Protein AF-A0A6A0H1R0-F1 (afdb_monomer_lite)

InterPro domains:
  IPR015403 Mon2/Sec7/BIG1-like, HDS [PF09324] (648-730)
  IPR016024 Armadillo-type fold [SSF48371] (178-735)
  IPR032691 Mon2/Sec7/BIG1-like, HUS domain [PF12783] (153-310)

pLDDT: mean 72.64, std 27.1, range [20.55, 98.62]

Organism: Hyalella azteca (NCBI:txid294128)

Radius of gyration: 40.27 Å; chains: 1; bounding box: 116×85×116 Å

Structure (mmCIF, N/CA/C/O backbone):
data_AF-A0A6A0H1R0-F1
#
_entry.id   AF-A0A6A0H1R0-F1
#
loop_
_atom_site.group_PDB
_atom_site.id
_atom_site.type_symbol
_atom_site.label_atom_id
_atom_site.label_alt_id
_atom_site.label_comp_id
_atom_site.label_asym_id
_atom_site.label_entity_id
_atom_site.label_seq_id
_atom_site.pdbx_PDB_ins_code
_atom_site.Cartn_x
_atom_site.Cartn_y
_atom_site.Cartn_z
_atom_site.occupancy
_atom_site.B_iso_or_equiv
_atom_site.auth_seq_id
_atom_site.auth_comp_id
_atom_site.auth_asym_id
_atom_site.auth_atom_id
_atom_site.pdbx_PDB_model_num
ATOM 1 N N . MET A 1 1 ? 47.237 16.870 43.572 1.00 28.12 1 MET A N 1
ATOM 2 C CA . MET A 1 1 ? 48.296 17.817 43.999 1.00 28.12 1 MET A CA 1
ATOM 3 C C . MET A 1 1 ? 48.714 18.646 42.794 1.00 28.12 1 MET A C 1
ATOM 5 O O . MET A 1 1 ? 49.179 18.013 41.862 1.00 28.12 1 MET A O 1
ATOM 9 N N . LYS A 1 2 ? 48.630 19.991 42.853 1.00 27.67 2 LYS A N 1
ATOM 10 C CA . LYS A 1 2 ? 49.149 20.956 41.842 1.00 27.67 2 LYS A CA 1
ATOM 11 C C . LYS A 1 2 ? 48.557 20.816 40.412 1.00 27.67 2 LYS A C 1
ATOM 13 O O . LYS A 1 2 ? 48.091 19.750 40.046 1.00 27.67 2 LYS A O 1
ATOM 18 N N . ALA A 1 3 ? 48.558 21.829 39.544 1.00 26.14 3 ALA A N 1
ATOM 19 C CA . ALA A 1 3 ? 48.477 23.290 39.718 1.00 26.14 3 ALA A CA 1
ATOM 20 C C . ALA A 1 3 ? 48.091 23.921 38.355 1.00 26.14 3 ALA A C 1
ATOM 22 O O . ALA A 1 3 ? 48.363 23.321 37.318 1.00 26.14 3 ALA A O 1
ATOM 23 N N . ALA A 1 4 ? 47.522 25.132 38.344 1.00 28.70 4 ALA A N 1
ATOM 24 C CA . ALA A 1 4 ? 47.528 25.993 37.150 1.00 28.70 4 ALA A CA 1
ATOM 25 C C . ALA A 1 4 ? 48.917 26.653 36.976 1.00 28.70 4 ALA A C 1
ATOM 27 O O . ALA A 1 4 ? 49.693 26.678 37.940 1.00 28.70 4 ALA A O 1
ATOM 28 N N . PRO A 1 5 ? 49.249 27.198 35.788 1.00 41.75 5 PRO A N 1
ATOM 29 C CA . PRO A 1 5 ? 49.097 28.652 35.617 1.00 41.75 5 PRO A CA 1
ATOM 30 C C . PRO A 1 5 ? 48.718 29.125 34.189 1.00 41.75 5 PRO A C 1
ATOM 32 O O . PRO A 1 5 ? 48.585 28.339 33.257 1.00 41.75 5 PRO A O 1
ATOM 35 N N . GLN A 1 6 ? 48.548 30.444 34.044 1.00 27.44 6 GLN A N 1
ATOM 36 C CA . GLN A 1 6 ? 48.203 31.182 32.813 1.00 27.44 6 GLN A CA 1
ATOM 37 C C . GLN A 1 6 ? 49.434 31.534 31.945 1.00 27.44 6 GLN A C 1
ATOM 39 O O . GLN A 1 6 ? 50.537 31.604 32.491 1.00 27.44 6 GLN A O 1
ATOM 44 N N . LYS A 1 7 ? 49.203 31.873 30.655 1.00 28.17 7 LYS A N 1
ATOM 45 C CA . LYS A 1 7 ? 49.892 32.866 29.764 1.00 28.17 7 LYS A CA 1
ATOM 46 C C . LYS A 1 7 ? 49.604 32.539 28.276 1.00 28.17 7 LYS A C 1
ATOM 48 O O . LYS A 1 7 ? 49.370 31.373 27.989 1.00 28.17 7 LYS A O 1
ATOM 53 N N . SER A 1 8 ? 49.662 33.435 27.278 1.00 26.14 8 SER A N 1
ATOM 54 C CA . SER A 1 8 ? 49.529 34.914 27.179 1.00 26.14 8 SER A CA 1
ATOM 55 C C . SER A 1 8 ? 49.559 35.336 25.687 1.00 26.14 8 SER A C 1
ATOM 57 O O . SER A 1 8 ? 50.233 34.663 24.911 1.00 26.14 8 SER A O 1
ATOM 59 N N . SER A 1 9 ? 48.912 36.445 25.298 1.00 26.33 9 SER A N 1
ATOM 60 C CA . SER A 1 9 ? 48.994 37.051 23.940 1.00 26.33 9 SER A CA 1
ATOM 61 C C . SER A 1 9 ? 50.396 37.617 23.609 1.00 26.33 9 SER A C 1
ATOM 63 O O . SER A 1 9 ? 51.209 37.764 24.530 1.00 26.33 9 SER A O 1
ATOM 65 N N . PRO A 1 10 ? 50.727 37.848 22.318 1.00 40.97 10 PRO A N 1
ATOM 66 C CA . PRO A 1 10 ? 50.410 39.099 21.578 1.00 40.97 10 PRO A CA 1
ATOM 67 C C . PRO A 1 10 ? 49.702 38.843 20.216 1.00 40.97 10 PRO A C 1
ATOM 69 O O . PRO A 1 10 ? 49.658 37.691 19.792 1.00 40.97 10 PRO A O 1
ATOM 72 N N . ASP A 1 11 ? 49.014 39.762 19.512 1.00 27.25 11 ASP A N 1
ATOM 73 C CA . ASP A 1 11 ? 49.091 41.230 19.232 1.00 27.25 11 ASP A CA 1
ATOM 74 C C . ASP A 1 11 ? 49.890 41.652 17.968 1.00 27.25 11 ASP A C 1
ATOM 76 O O . ASP A 1 11 ? 50.829 40.958 17.583 1.00 27.25 11 ASP A O 1
ATOM 80 N N . VAL A 1 12 ? 49.515 42.824 17.396 1.00 31.02 12 VAL A N 1
ATOM 81 C CA . VAL A 1 12 ? 49.909 43.493 16.109 1.00 31.02 12 VAL A CA 1
ATOM 82 C C . VAL A 1 12 ? 48.968 43.142 14.924 1.00 31.02 12 VAL A C 1
ATOM 84 O O . VAL A 1 12 ? 48.873 41.971 14.570 1.00 31.02 12 VAL A O 1
ATOM 87 N N . ASN A 1 13 ? 48.104 44.027 14.374 1.00 29.75 13 ASN A N 1
ATOM 88 C CA . ASN A 1 13 ? 48.236 45.367 13.709 1.00 29.75 13 ASN A CA 1
ATOM 89 C C . ASN A 1 13 ? 48.811 45.292 12.268 1.00 29.75 13 ASN A C 1
ATOM 91 O O . ASN A 1 13 ? 49.550 44.361 11.975 1.00 29.75 13 ASN A O 1
ATOM 95 N N . GLU A 1 14 ? 48.544 46.174 11.286 1.00 34.38 14 GLU A N 1
ATOM 96 C CA . GLU A 1 14 ? 47.761 47.434 11.087 1.00 34.38 14 GLU A CA 1
ATOM 97 C C . GLU A 1 14 ? 47.483 47.556 9.547 1.00 34.38 14 GLU A C 1
ATOM 99 O O . GLU A 1 14 ? 48.019 46.737 8.803 1.00 34.38 14 GLU A O 1
ATOM 104 N N . ASP A 1 15 ? 46.730 48.462 8.894 1.00 30.98 15 ASP A N 1
ATOM 105 C CA . ASP A 1 15 ? 45.862 49.642 9.148 1.00 30.98 15 ASP A CA 1
ATOM 106 C C . ASP A 1 15 ? 44.895 49.671 7.904 1.00 30.98 15 ASP A C 1
ATOM 108 O O . ASP A 1 15 ? 45.385 49.536 6.788 1.00 30.98 15 ASP A O 1
ATOM 112 N N . ASN A 1 16 ? 43.552 49.539 7.983 1.00 30.61 16 ASN A N 1
ATOM 113 C CA . ASN A 1 16 ? 42.512 50.518 8.391 1.00 30.61 16 ASN A CA 1
ATOM 114 C C . ASN A 1 16 ? 42.097 51.516 7.262 1.00 30.61 16 ASN A C 1
ATOM 116 O O . ASN A 1 16 ? 42.776 51.615 6.248 1.00 30.61 16 ASN A O 1
ATOM 120 N N . LYS A 1 17 ? 41.022 52.302 7.498 1.00 32.59 17 LYS A N 1
ATOM 121 C CA . LYS A 1 17 ? 40.486 53.444 6.701 1.00 32.59 17 LYS A CA 1
ATOM 122 C C . LYS A 1 17 ? 39.819 53.061 5.361 1.00 32.59 17 LYS A C 1
ATOM 124 O O . LYS A 1 17 ? 40.366 52.282 4.596 1.00 32.59 17 LYS A O 1
ATOM 129 N N . GLY A 1 18 ? 38.656 53.592 4.963 1.00 29.20 18 GLY A N 1
ATOM 130 C CA . GLY A 1 18 ? 37.626 54.474 5.565 1.00 29.20 18 GLY A CA 1
ATOM 131 C C . GLY A 1 18 ? 36.418 54.506 4.589 1.00 29.20 18 GLY A C 1
ATOM 132 O O . GLY A 1 18 ? 36.600 54.148 3.431 1.00 29.20 18 GLY A O 1
ATOM 133 N N . GLY A 1 19 ? 35.158 54.802 4.935 1.00 29.62 19 GLY A N 1
ATOM 134 C CA . GLY A 1 19 ? 34.631 55.867 5.807 1.00 29.62 19 GLY A CA 1
ATOM 135 C C . GLY A 1 19 ? 34.101 57.039 4.939 1.00 29.62 19 GLY A C 1
ATOM 136 O O . GLY A 1 19 ? 34.697 57.293 3.900 1.00 29.62 19 GLY A O 1
ATOM 137 N N . VAL A 1 20 ? 33.032 57.797 5.239 1.00 30.50 20 VAL A N 1
ATOM 138 C CA . VAL A 1 20 ? 32.075 57.869 6.373 1.00 30.50 20 VAL A CA 1
ATOM 139 C C . VAL A 1 20 ? 30.776 58.585 5.887 1.00 30.50 20 VAL A C 1
ATOM 141 O O . VAL A 1 20 ? 30.893 59.489 5.070 1.00 30.50 20 VAL A O 1
ATOM 144 N N . ASP A 1 21 ? 29.602 58.198 6.420 1.00 28.97 21 ASP A N 1
ATOM 145 C CA . ASP A 1 21 ? 28.268 58.870 6.499 1.00 28.97 21 ASP A CA 1
ATOM 146 C C . ASP A 1 21 ? 27.560 59.552 5.291 1.00 28.97 21 ASP A C 1
ATOM 148 O O . ASP A 1 21 ? 28.172 60.132 4.402 1.00 28.97 21 ASP A O 1
ATOM 152 N N . VAL A 1 22 ? 26.208 59.564 5.347 1.00 31.53 22 VAL A N 1
ATOM 153 C CA . VAL A 1 22 ? 25.302 60.757 5.423 1.00 31.53 22 VAL A CA 1
ATOM 154 C C . VAL A 1 22 ? 23.874 60.450 4.880 1.00 31.53 22 VAL A C 1
ATOM 156 O O . VAL A 1 22 ? 23.704 59.909 3.793 1.00 31.53 22 VAL A O 1
ATOM 159 N N . LEU A 1 23 ? 22.835 60.817 5.652 1.00 30.75 23 LEU A N 1
ATOM 160 C CA . LEU A 1 23 ? 21.383 60.851 5.307 1.00 30.75 23 LEU A CA 1
ATOM 161 C C . LEU A 1 23 ? 20.984 62.284 4.829 1.00 30.75 23 LEU A C 1
ATOM 163 O O . LEU A 1 23 ? 21.804 63.169 5.076 1.00 30.75 23 LEU A O 1
ATOM 167 N N . PRO A 1 24 ? 19.776 62.624 4.278 1.00 46.91 24 PRO A N 1
ATOM 168 C CA . PRO A 1 24 ? 18.466 61.927 4.313 1.00 46.91 24 PRO A CA 1
ATOM 169 C C . PRO A 1 24 ? 17.566 62.100 3.028 1.00 46.91 24 PRO A C 1
ATOM 171 O O . PRO A 1 24 ? 18.062 62.417 1.957 1.00 46.91 24 PRO A O 1
ATOM 174 N N . ALA A 1 25 ? 16.230 61.973 3.197 1.00 28.22 25 ALA A N 1
ATOM 175 C CA . ALA A 1 25 ? 15.119 62.669 2.486 1.00 28.22 25 ALA A CA 1
ATOM 176 C C . ALA A 1 25 ? 14.569 62.203 1.099 1.00 28.22 25 ALA A C 1
ATOM 178 O O . ALA A 1 25 ? 15.049 62.597 0.047 1.00 28.22 25 ALA A O 1
ATOM 179 N N . ARG A 1 26 ? 13.466 61.428 1.144 1.00 30.27 26 ARG A N 1
ATOM 180 C CA . ARG A 1 26 ? 12.049 61.787 0.817 1.00 30.27 26 ARG A CA 1
ATOM 181 C C . ARG A 1 26 ? 11.693 62.787 -0.319 1.00 30.27 26 ARG A C 1
ATOM 183 O O . ARG A 1 26 ? 11.965 63.967 -0.163 1.00 30.27 26 ARG A O 1
ATOM 190 N N . GLU A 1 27 ? 10.859 62.311 -1.261 1.00 30.69 27 GLU A N 1
ATOM 191 C CA . GLU A 1 27 ? 9.699 62.917 -1.996 1.00 30.69 27 GLU A CA 1
ATOM 192 C C . GLU A 1 27 ? 8.957 61.706 -2.668 1.00 30.69 27 GLU A C 1
ATOM 194 O O . GLU A 1 27 ? 9.627 60.711 -2.946 1.00 30.69 27 GLU A O 1
ATOM 199 N N . GLU A 1 28 ? 7.627 61.503 -2.784 1.00 31.44 28 GLU A N 1
ATOM 200 C CA . GLU A 1 28 ? 6.412 62.314 -3.097 1.00 31.44 28 GLU A CA 1
ATOM 201 C C . GLU A 1 28 ? 6.269 62.641 -4.607 1.00 31.44 28 GLU A C 1
ATOM 203 O O . GLU A 1 28 ? 7.243 63.066 -5.213 1.00 31.44 28 GLU A O 1
ATOM 208 N N . GLY A 1 29 ? 5.145 62.440 -5.331 1.00 28.91 29 GLY A N 1
ATOM 209 C CA . GLY A 1 29 ? 3.815 61.811 -5.089 1.00 28.91 29 GLY A CA 1
ATOM 210 C C . GLY A 1 29 ? 3.290 61.154 -6.407 1.00 28.91 29 GLY A C 1
ATOM 211 O O . GLY A 1 29 ? 4.108 60.594 -7.126 1.00 28.91 29 GLY A O 1
ATOM 212 N N . GLU A 1 30 ? 2.020 61.158 -6.859 1.00 30.50 30 GLU A N 1
ATOM 213 C CA . GLU A 1 30 ? 0.690 61.487 -6.293 1.00 30.50 30 GLU A CA 1
ATOM 214 C C . GLU A 1 30 ? -0.446 61.026 -7.275 1.00 30.50 30 GLU A C 1
ATOM 216 O O . GLU A 1 30 ? -0.187 60.897 -8.470 1.00 30.50 30 GLU A O 1
ATOM 221 N N . GLY A 1 31 ? -1.698 60.837 -6.808 1.00 27.22 31 GLY A N 1
ATOM 222 C CA . GLY A 1 31 ? -2.938 60.736 -7.631 1.00 27.22 31 GLY A CA 1
ATOM 223 C C . GLY A 1 31 ? -3.247 59.406 -8.374 1.00 27.22 31 GLY A C 1
ATOM 224 O O . GLY A 1 31 ? -2.349 58.636 -8.691 1.00 27.22 31 GLY A O 1
ATOM 225 N N . GLY A 1 32 ? -4.509 59.059 -8.693 1.00 27.45 32 GLY A N 1
ATOM 226 C CA . GLY A 1 32 ? -5.792 59.663 -8.280 1.00 27.45 32 GLY A CA 1
ATOM 227 C C . GLY A 1 32 ? -7.045 59.099 -9.003 1.00 27.45 32 GLY A C 1
ATOM 228 O O . GLY A 1 32 ? -7.000 58.883 -10.207 1.00 27.45 32 GLY A O 1
ATOM 229 N N . GLU A 1 33 ? -8.151 58.945 -8.251 1.00 28.77 33 GLU A N 1
ATOM 230 C CA . GLU A 1 33 ? -9.581 58.886 -8.674 1.00 28.77 33 GLU A CA 1
ATOM 231 C C . GLU A 1 33 ? -10.084 57.795 -9.666 1.00 28.77 33 GLU A C 1
ATOM 233 O O . GLU A 1 33 ? -9.313 57.087 -10.303 1.00 28.77 33 GLU A O 1
ATOM 238 N N . GLY A 1 34 ? -11.423 57.660 -9.805 1.00 27.50 34 GLY A N 1
ATOM 239 C CA . GLY A 1 34 ? -12.019 57.121 -11.047 1.00 27.50 34 GLY A CA 1
ATOM 240 C C . GLY A 1 34 ? -13.059 55.982 -11.011 1.00 27.50 34 GLY A C 1
ATOM 241 O O . GLY A 1 34 ? -13.086 55.204 -11.961 1.00 27.50 34 GLY A O 1
ATOM 242 N N . CYS A 1 35 ? -13.944 55.862 -10.012 1.00 27.33 35 CYS A N 1
ATOM 243 C CA . CYS A 1 35 ? -15.136 54.993 -10.132 1.00 27.33 35 CYS A CA 1
ATOM 244 C C . CYS A 1 35 ? -16.397 55.807 -10.497 1.00 27.33 35 CYS A C 1
ATOM 246 O O . CYS A 1 35 ? -16.656 56.812 -9.832 1.00 27.33 35 CYS A O 1
ATOM 248 N N . PRO A 1 36 ? -17.201 55.372 -11.489 1.00 35.59 36 PRO A N 1
ATOM 249 C CA . PRO A 1 36 ? -18.563 55.866 -11.678 1.00 35.59 36 PRO A CA 1
ATOM 250 C C . PRO A 1 36 ? -19.614 54.735 -11.700 1.00 35.59 36 PRO A C 1
ATOM 252 O O . PRO A 1 36 ? -19.800 54.056 -12.709 1.00 35.59 36 PRO A O 1
ATOM 255 N N . ASP A 1 37 ? -20.374 54.597 -10.614 1.00 27.56 37 ASP A N 1
ATOM 256 C CA . ASP A 1 37 ? -21.700 53.963 -10.632 1.00 27.56 37 ASP A CA 1
ATOM 257 C C . ASP A 1 37 ? -22.735 54.908 -11.268 1.00 27.56 37 ASP A C 1
ATOM 259 O O . ASP A 1 37 ? -22.750 56.091 -10.927 1.00 27.56 37 ASP A O 1
ATOM 263 N N . THR A 1 38 ? -23.676 54.401 -12.084 1.00 29.44 38 THR A N 1
ATOM 264 C CA . THR A 1 38 ? -25.124 54.728 -11.945 1.00 29.44 38 THR A CA 1
ATOM 265 C C . THR A 1 38 ? -26.077 53.922 -12.856 1.00 29.44 38 THR A C 1
ATOM 267 O O . THR A 1 38 ? -26.157 54.140 -14.057 1.00 29.44 38 THR A O 1
ATOM 270 N N . ARG A 1 39 ? -26.894 53.072 -12.211 1.00 26.62 39 ARG A N 1
ATOM 271 C CA . ARG A 1 39 ? -28.357 52.855 -12.386 1.00 26.62 39 ARG A CA 1
ATOM 272 C C . ARG A 1 39 ? -29.023 52.848 -13.781 1.00 26.62 39 ARG A C 1
ATOM 274 O O . ARG A 1 39 ? -29.181 53.884 -14.416 1.00 26.62 39 ARG A O 1
ATOM 281 N N . THR A 1 40 ? -29.715 51.740 -14.068 1.00 26.06 40 THR A N 1
ATOM 282 C CA . THR A 1 40 ? -31.202 51.615 -14.194 1.00 26.06 40 THR A CA 1
ATOM 283 C C . THR A 1 40 ? -31.524 50.107 -14.253 1.00 26.06 40 THR A C 1
ATOM 285 O O . THR A 1 40 ? -30.862 49.382 -14.983 1.00 26.06 40 THR A O 1
ATOM 288 N N . GLU A 1 41 ? -32.257 49.505 -13.309 1.00 27.30 41 GLU A N 1
ATOM 289 C CA . GLU A 1 41 ? -33.733 49.454 -13.160 1.00 27.30 41 GLU A CA 1
ATOM 290 C C . GLU A 1 41 ? -34.492 48.882 -14.380 1.00 27.30 41 GLU A C 1
ATOM 292 O O . GLU A 1 41 ? -34.467 49.468 -15.459 1.00 27.30 41 GLU A O 1
ATOM 297 N N . GLY A 1 42 ? -35.200 47.756 -14.181 1.00 25.33 42 GLY A N 1
ATOM 298 C CA . GLY A 1 42 ? -36.081 47.107 -15.168 1.00 25.33 42 GLY A CA 1
ATOM 299 C C . GLY A 1 42 ? -36.398 45.635 -14.832 1.00 25.33 42 GLY A C 1
ATOM 300 O O . GLY A 1 42 ? -35.487 44.814 -14.772 1.00 25.33 42 GLY A O 1
ATOM 301 N N . ASP A 1 43 ? -37.675 45.307 -14.599 1.00 24.11 43 ASP A N 1
ATOM 302 C CA . ASP A 1 43 ? -38.161 43.977 -14.174 1.00 24.11 43 ASP A CA 1
ATOM 303 C C . ASP A 1 43 ? -37.954 42.835 -15.193 1.00 24.11 43 ASP A C 1
ATOM 305 O O . ASP A 1 43 ? -37.939 43.053 -16.404 1.00 24.11 43 ASP A O 1
ATOM 309 N N . GLY A 1 44 ? -37.901 41.584 -14.705 1.00 25.64 44 GLY A N 1
ATOM 310 C CA . GLY A 1 44 ? -37.761 40.401 -15.571 1.00 25.64 44 GLY A CA 1
ATOM 311 C C . GLY A 1 44 ? -37.827 39.025 -14.889 1.00 25.64 44 GLY A C 1
ATOM 312 O O . GLY A 1 44 ? -37.053 38.139 -15.238 1.00 25.64 44 GLY A O 1
ATOM 313 N N . ALA A 1 45 ? -38.706 38.813 -13.903 1.00 25.83 45 ALA A N 1
ATOM 314 C CA . ALA A 1 45 ? -38.804 37.521 -13.211 1.00 25.83 45 ALA A CA 1
ATOM 315 C C . ALA A 1 45 ? -39.507 36.435 -14.061 1.00 25.83 45 ALA A C 1
ATOM 317 O O . ALA A 1 45 ? -40.722 36.490 -14.251 1.00 25.83 45 ALA A O 1
ATOM 318 N N . SER A 1 46 ? -38.772 35.411 -14.519 1.00 24.06 46 SER A N 1
ATOM 319 C CA . SER A 1 46 ? -39.347 34.274 -15.261 1.00 24.06 46 SER A CA 1
ATOM 320 C C . SER A 1 46 ? -38.739 32.905 -14.901 1.00 24.06 46 SER A C 1
ATOM 322 O O . SER A 1 46 ? -37.777 32.459 -15.515 1.00 24.06 46 SER A O 1
ATOM 324 N N . VAL A 1 47 ? -39.375 32.227 -13.938 1.00 35.22 47 VAL A N 1
ATOM 325 C CA . VAL A 1 47 ? -39.617 30.766 -13.894 1.00 35.22 47 VAL A CA 1
ATOM 326 C C . VAL A 1 47 ? -38.470 29.823 -14.330 1.00 35.22 47 VAL A C 1
ATOM 328 O O . VAL A 1 47 ? -38.467 29.365 -15.467 1.00 35.22 47 VAL A O 1
ATOM 331 N N . THR A 1 48 ? -37.634 29.387 -13.373 1.00 28.66 48 THR A N 1
ATOM 332 C CA . THR A 1 48 ? -37.068 28.006 -13.338 1.00 28.66 48 THR A CA 1
ATOM 333 C C . THR A 1 48 ? -36.698 27.474 -11.936 1.00 28.66 48 THR A C 1
ATOM 335 O O . THR A 1 48 ? -36.520 26.269 -11.799 1.00 28.66 48 THR A O 1
ATOM 338 N N . ASP A 1 49 ? -36.656 28.295 -10.876 1.00 27.77 49 ASP A N 1
ATOM 339 C CA . ASP A 1 49 ? -36.160 27.887 -9.538 1.00 27.77 49 ASP A CA 1
ATOM 340 C C . ASP A 1 49 ? -37.241 27.510 -8.498 1.00 27.77 49 ASP A C 1
ATOM 342 O O . ASP A 1 49 ? -37.106 27.775 -7.305 1.00 27.77 49 ASP A O 1
ATOM 346 N N . ILE A 1 50 ? -38.326 26.849 -8.922 1.00 28.38 50 ILE A N 1
ATOM 347 C CA . ILE A 1 50 ? -39.308 26.225 -8.005 1.00 28.38 50 ILE A CA 1
ATOM 348 C C . ILE A 1 50 ? -39.487 24.744 -8.373 1.00 28.38 50 ILE A C 1
ATOM 350 O O . ILE A 1 50 ? -40.560 24.289 -8.757 1.00 28.38 50 ILE A O 1
ATOM 354 N N . ALA A 1 51 ? -38.382 23.999 -8.288 1.00 28.91 51 ALA A N 1
ATOM 355 C CA . ALA A 1 51 ? -38.339 22.538 -8.436 1.00 28.91 51 ALA A CA 1
ATOM 356 C C . ALA A 1 51 ? -37.271 21.857 -7.544 1.00 28.91 51 ALA A C 1
ATOM 358 O O . ALA A 1 51 ? -37.048 20.656 -7.656 1.00 28.91 51 ALA A O 1
ATOM 359 N N . LEU A 1 52 ? -36.604 22.616 -6.661 1.00 30.09 52 LEU A N 1
ATOM 360 C CA . LEU A 1 52 ? -35.432 22.171 -5.884 1.00 30.09 52 LEU A CA 1
ATOM 361 C C . LEU A 1 52 ? -35.632 22.179 -4.355 1.00 30.09 52 LEU A C 1
ATOM 363 O O . LEU A 1 52 ? -34.711 21.844 -3.618 1.00 30.09 52 LEU A O 1
ATOM 367 N N . LEU A 1 53 ? -36.833 22.528 -3.875 1.00 27.77 53 LEU A N 1
ATOM 368 C CA . LEU A 1 53 ? -37.179 22.567 -2.443 1.00 27.77 53 LEU A CA 1
ATOM 369 C C . LEU A 1 53 ? -38.327 21.624 -2.035 1.00 27.77 53 LEU A C 1
ATOM 371 O O . LEU A 1 53 ? -38.560 21.456 -0.846 1.00 27.77 53 LEU A O 1
ATOM 375 N N . ASP A 1 54 ? -38.987 20.952 -2.986 1.00 26.47 54 ASP A N 1
ATOM 376 C CA . ASP A 1 54 ? -40.092 20.004 -2.718 1.00 26.47 54 ASP A CA 1
ATOM 377 C C . ASP A 1 54 ? -39.640 18.521 -2.749 1.00 26.47 54 ASP A C 1
ATOM 379 O O . ASP A 1 54 ? -40.426 17.594 -2.584 1.00 26.47 54 ASP A O 1
ATOM 383 N N . ALA A 1 55 ? -38.336 18.280 -2.939 1.00 28.14 55 ALA A N 1
ATOM 384 C CA . ALA A 1 55 ? -37.719 16.948 -2.896 1.00 28.14 55 ALA A CA 1
ATOM 385 C C . ALA A 1 55 ? -37.070 16.612 -1.535 1.00 28.14 55 ALA A C 1
ATOM 387 O O . ALA A 1 55 ? -36.660 15.474 -1.313 1.00 28.14 55 ALA A O 1
ATOM 388 N N . ALA A 1 56 ? -36.961 17.590 -0.627 1.00 27.92 56 ALA A N 1
ATOM 389 C CA . ALA A 1 56 ? -36.279 17.432 0.660 1.00 27.92 56 ALA A CA 1
ATOM 390 C C . ALA A 1 56 ? -37.198 16.926 1.791 1.00 27.92 56 ALA A C 1
ATOM 392 O O . ALA A 1 56 ? -36.722 16.249 2.699 1.00 27.92 56 ALA A O 1
ATOM 393 N N . ASP A 1 57 ? -38.503 17.218 1.732 1.00 27.67 57 ASP A N 1
ATOM 394 C CA . ASP A 1 57 ? -39.403 17.093 2.896 1.00 27.67 57 ASP A CA 1
ATOM 395 C C . ASP A 1 57 ? -40.327 15.851 2.865 1.00 27.67 57 ASP A C 1
ATOM 397 O O . ASP A 1 57 ? -41.001 15.538 3.843 1.00 27.67 57 ASP A O 1
ATOM 401 N N . GLN A 1 58 ? -40.326 15.067 1.774 1.00 27.62 58 GLN A N 1
ATOM 402 C CA . GLN A 1 58 ? -41.124 13.826 1.667 1.00 27.62 58 GLN A CA 1
ATOM 403 C C . GLN A 1 58 ? -40.365 12.532 2.029 1.00 27.62 58 GLN A C 1
ATOM 405 O O . GLN A 1 58 ? -40.960 11.456 2.065 1.00 27.62 58 GLN A O 1
ATOM 410 N N . VAL A 1 59 ? -39.067 12.605 2.350 1.00 28.97 59 VAL A N 1
ATOM 411 C CA . VAL A 1 59 ? -38.245 11.420 2.697 1.00 28.97 59 VAL A CA 1
ATOM 412 C C . VAL A 1 59 ? -38.254 11.116 4.209 1.00 28.97 59 VAL A C 1
ATOM 414 O O . VAL A 1 59 ? -37.950 10.003 4.633 1.00 28.97 59 VAL A O 1
ATOM 417 N N . VAL A 1 60 ? -38.664 12.076 5.045 1.00 29.66 60 VAL A N 1
ATOM 418 C CA . VAL A 1 60 ? -38.442 12.065 6.508 1.00 29.66 60 VAL A CA 1
ATOM 419 C C . VAL A 1 60 ? -39.398 11.137 7.293 1.00 29.66 60 VAL A C 1
ATOM 421 O O . VAL A 1 60 ? -39.155 10.853 8.463 1.00 29.66 60 VAL A O 1
ATOM 424 N N . SER A 1 61 ? -40.467 10.611 6.675 1.00 24.69 61 SER A N 1
ATOM 425 C CA . SER A 1 61 ? -41.537 9.866 7.383 1.00 24.69 61 SER A CA 1
ATOM 426 C C . SER A 1 61 ? -41.640 8.355 7.101 1.00 24.69 61 SER A C 1
ATOM 428 O O . SER A 1 61 ? -42.602 7.726 7.544 1.00 24.69 61 SER A O 1
ATOM 430 N N . VAL A 1 62 ? -40.661 7.723 6.436 1.00 26.44 62 VAL A N 1
ATOM 431 C CA . VAL A 1 62 ? -40.597 6.246 6.336 1.00 26.44 62 VAL A CA 1
ATOM 432 C C . VAL A 1 62 ? -39.533 5.695 7.288 1.00 26.44 62 VAL A C 1
ATOM 434 O O . VAL A 1 62 ? -38.336 5.700 7.009 1.00 26.44 62 VAL A O 1
ATOM 437 N N . LEU A 1 63 ? -39.997 5.213 8.442 1.00 26.84 63 LEU A N 1
ATOM 438 C CA . LEU A 1 63 ? -39.177 4.626 9.504 1.00 26.84 63 LEU A CA 1
ATOM 439 C C . LEU A 1 63 ? -38.346 3.420 9.029 1.00 26.84 63 LEU A C 1
ATOM 441 O O . LEU A 1 63 ? -38.855 2.541 8.341 1.00 26.84 63 LEU A O 1
ATOM 445 N N . LEU A 1 64 ? -37.115 3.319 9.549 1.00 32.19 64 LEU A N 1
ATOM 446 C CA . LEU A 1 64 ? -36.305 2.090 9.592 1.00 32.19 64 LEU A CA 1
ATOM 447 C C . LEU A 1 64 ? -36.099 1.393 8.232 1.00 32.19 64 LEU A C 1
ATOM 449 O O . LEU A 1 64 ? -36.476 0.235 8.063 1.00 32.19 64 LEU A O 1
ATOM 453 N N . VAL A 1 65 ? -35.418 2.062 7.294 1.00 28.94 65 VAL A N 1
ATOM 454 C CA . VAL A 1 65 ? -34.912 1.438 6.054 1.00 28.94 65 VAL A CA 1
ATOM 455 C C . VAL A 1 65 ? -34.047 0.208 6.395 1.00 28.94 65 VAL A C 1
ATOM 457 O O . VAL A 1 65 ? -32.953 0.367 6.945 1.00 28.94 65 VAL A O 1
ATOM 460 N N . PRO A 1 66 ? -34.476 -1.028 6.074 1.00 30.78 66 PRO A N 1
ATOM 461 C CA . PRO A 1 66 ? -33.777 -2.222 6.521 1.00 30.78 66 PRO A CA 1
ATOM 462 C C . PRO A 1 66 ? -32.787 -2.691 5.453 1.00 30.78 66 PRO A C 1
ATOM 464 O O . PRO A 1 66 ? -33.198 -3.287 4.468 1.00 30.78 66 PRO A O 1
ATOM 467 N N . SER A 1 67 ? -31.480 -2.479 5.648 1.00 35.16 67 SER A N 1
ATOM 468 C CA . SER A 1 67 ? -30.372 -3.168 4.938 1.00 35.16 67 SER A CA 1
ATOM 469 C C . SER A 1 67 ? -30.290 -3.055 3.391 1.00 35.16 67 SER A C 1
ATOM 471 O O . SER A 1 67 ? -29.277 -3.450 2.814 1.00 35.16 67 SER A O 1
ATOM 473 N N . VAL A 1 68 ? -31.296 -2.511 2.695 1.00 32.50 68 VAL A N 1
ATOM 474 C CA . VAL A 1 68 ? -31.451 -2.652 1.232 1.00 32.50 68 VAL A CA 1
ATOM 475 C C . VAL A 1 68 ? -30.971 -1.444 0.413 1.00 32.50 68 VAL A C 1
ATOM 477 O O . VAL A 1 68 ? -30.404 -1.652 -0.653 1.00 32.50 68 VAL A O 1
ATOM 480 N N . THR A 1 69 ? -31.105 -0.196 0.871 1.00 35.22 69 THR A N 1
ATOM 481 C CA . THR A 1 69 ? -30.758 0.966 0.016 1.00 35.22 69 THR A CA 1
ATOM 482 C C . THR A 1 69 ? -29.248 1.178 -0.135 1.00 35.22 69 THR A C 1
ATOM 484 O O . THR A 1 69 ? -28.780 1.502 -1.219 1.00 35.22 69 THR A O 1
ATOM 487 N N . ILE A 1 70 ? -28.446 0.882 0.892 1.00 37.78 70 ILE A N 1
ATOM 488 C CA . ILE A 1 70 ? -26.974 0.868 0.760 1.00 37.78 70 ILE A CA 1
ATOM 489 C C . ILE A 1 70 ? -26.515 -0.377 -0.027 1.00 37.78 70 ILE A C 1
ATOM 491 O O . ILE A 1 70 ? -25.549 -0.322 -0.787 1.00 37.78 70 ILE A O 1
ATOM 495 N N . ARG A 1 71 ? -27.297 -1.466 0.022 1.00 35.06 71 ARG A N 1
ATOM 496 C CA . ARG A 1 71 ? -27.221 -2.569 -0.948 1.00 35.06 71 ARG A CA 1
ATOM 497 C C . ARG A 1 71 ? -27.565 -2.119 -2.379 1.00 35.06 71 ARG A C 1
ATOM 499 O O . ARG A 1 71 ? -27.033 -2.713 -3.301 1.00 35.06 71 ARG A O 1
ATOM 506 N N . ALA A 1 72 ? -28.374 -1.087 -2.623 1.00 32.50 72 ALA A N 1
ATOM 507 C CA . ALA A 1 72 ? -28.598 -0.612 -3.994 1.00 32.50 72 ALA A CA 1
ATOM 508 C C . ALA A 1 72 ? -27.305 -0.030 -4.602 1.00 32.50 72 ALA A C 1
ATOM 510 O O . ALA A 1 72 ? -26.995 -0.316 -5.756 1.00 32.50 72 ALA A O 1
ATOM 511 N N . ALA A 1 73 ? -26.496 0.680 -3.808 1.00 38.75 73 ALA A N 1
ATOM 512 C CA . ALA A 1 73 ? -25.178 1.159 -4.234 1.00 38.75 73 ALA A CA 1
ATOM 513 C C . ALA A 1 73 ? -24.130 0.026 -4.326 1.00 38.75 73 ALA A C 1
ATOM 515 O O . ALA A 1 73 ? -23.498 -0.154 -5.362 1.00 38.75 73 ALA A O 1
ATOM 516 N N . LEU A 1 74 ? -23.968 -0.781 -3.268 1.00 37.78 74 LEU A N 1
ATOM 517 C CA . LEU A 1 74 ? -22.893 -1.788 -3.167 1.00 37.78 74 LEU A CA 1
ATOM 518 C C . LEU A 1 74 ? -23.223 -3.171 -3.764 1.00 37.78 74 LEU A C 1
ATOM 520 O O . LEU A 1 74 ? -22.320 -3.969 -3.990 1.00 37.78 74 LEU A O 1
ATOM 524 N N . CYS A 1 75 ? -24.495 -3.493 -4.014 1.00 32.69 75 CYS A N 1
ATOM 525 C CA . CYS A 1 75 ? -24.939 -4.829 -4.444 1.00 32.69 75 CYS A CA 1
ATOM 526 C C . CYS A 1 75 ? -25.421 -4.873 -5.905 1.00 32.69 75 CYS A C 1
ATOM 528 O O . CYS A 1 75 ? -25.428 -5.949 -6.495 1.00 32.69 75 CYS A O 1
ATOM 530 N N . THR A 1 76 ? -25.672 -3.724 -6.548 1.00 36.03 76 THR A N 1
ATOM 531 C CA . THR A 1 76 ? -25.725 -3.631 -8.028 1.00 36.03 76 THR A CA 1
ATOM 532 C C . THR A 1 76 ? -24.414 -4.126 -8.664 1.00 36.03 76 THR A C 1
ATOM 534 O O . THR A 1 76 ? -24.403 -4.648 -9.773 1.00 36.03 76 THR A O 1
ATOM 537 N N . VAL A 1 77 ? -23.315 -4.054 -7.907 1.00 37.25 77 VAL A N 1
ATOM 538 C CA . VAL A 1 77 ? -21.985 -4.576 -8.249 1.00 37.25 77 VAL A CA 1
ATOM 539 C C . VAL A 1 77 ? -21.854 -6.106 -8.051 1.00 37.25 77 VAL A C 1
ATOM 541 O O . VAL A 1 77 ? -20.923 -6.710 -8.578 1.00 37.25 77 VAL A O 1
ATOM 544 N N . LEU A 1 78 ? -22.772 -6.761 -7.320 1.00 33.81 78 LEU A N 1
ATOM 545 C CA . LEU A 1 78 ? -22.607 -8.145 -6.831 1.00 33.81 78 LEU A CA 1
ATOM 546 C C . LEU A 1 78 ? -23.758 -9.124 -7.159 1.00 33.81 78 LEU A C 1
ATOM 548 O O . LEU A 1 78 ? -23.628 -10.309 -6.858 1.00 33.81 78 LEU A O 1
ATOM 552 N N . VAL A 1 79 ? -24.854 -8.699 -7.804 1.00 32.38 79 VAL A N 1
ATOM 553 C CA . VAL A 1 79 ? -26.002 -9.582 -8.134 1.00 32.38 79 VAL A CA 1
ATOM 554 C C . VAL A 1 79 ? -26.192 -9.764 -9.648 1.00 32.38 79 VAL A C 1
ATOM 556 O O . VAL A 1 79 ? -27.228 -9.430 -10.214 1.00 32.38 79 VAL A O 1
ATOM 559 N N . LEU A 1 80 ? -25.189 -10.356 -10.307 1.00 30.02 80 LEU A N 1
ATOM 560 C CA . LEU A 1 80 ? -25.341 -10.970 -11.643 1.00 30.02 80 LEU A CA 1
ATOM 561 C C . LEU A 1 80 ? -24.971 -12.465 -11.696 1.00 30.02 80 LEU A C 1
ATOM 563 O O . LEU A 1 80 ? -25.049 -13.078 -12.755 1.00 30.02 80 LEU A O 1
ATOM 567 N N . HIS A 1 81 ? -24.640 -13.087 -10.558 1.00 31.42 81 HIS A N 1
ATOM 568 C CA . HIS A 1 81 ? -24.415 -14.535 -10.460 1.00 31.42 81 HIS A CA 1
ATOM 569 C C . HIS A 1 81 ? -25.025 -15.132 -9.180 1.00 31.42 81 HIS A C 1
ATOM 571 O O . HIS A 1 81 ? -24.301 -15.564 -8.285 1.00 31.42 81 HIS A O 1
ATOM 577 N N . THR A 1 82 ? -26.363 -15.171 -9.069 1.00 30.95 82 THR A N 1
ATOM 578 C CA . THR A 1 82 ? -27.070 -16.092 -8.136 1.00 30.95 82 THR A CA 1
ATOM 579 C C . THR A 1 82 ? -28.571 -16.307 -8.436 1.00 30.95 82 THR A C 1
ATOM 581 O O . THR A 1 82 ? -29.365 -16.504 -7.521 1.00 30.95 82 THR A O 1
ATOM 584 N N . THR A 1 83 ? -28.988 -16.340 -9.707 1.00 28.28 83 THR A N 1
ATOM 585 C CA . THR A 1 83 ? -30.388 -16.654 -10.082 1.00 28.28 83 THR A CA 1
ATOM 586 C C . THR A 1 83 ? -30.479 -17.454 -11.383 1.00 28.28 83 THR A C 1
ATOM 588 O O . THR A 1 83 ? -30.835 -16.928 -12.430 1.00 28.28 83 THR A O 1
ATOM 591 N N . ASP A 1 84 ? -30.200 -18.758 -11.302 1.00 29.31 84 ASP A N 1
ATOM 592 C CA . ASP A 1 84 ? -30.539 -19.716 -12.366 1.00 29.31 84 ASP A CA 1
ATOM 593 C C . ASP A 1 84 ? -31.199 -20.979 -11.778 1.00 29.31 84 ASP A C 1
ATOM 595 O O . ASP A 1 84 ? -30.604 -22.053 -11.690 1.00 29.31 84 ASP A O 1
ATOM 599 N N . ALA A 1 85 ? -32.426 -20.806 -11.264 1.00 26.47 85 ALA A N 1
ATOM 600 C CA . ALA A 1 85 ? -33.339 -21.891 -10.889 1.00 26.47 85 ALA A CA 1
ATOM 601 C C . ALA A 1 85 ? -34.779 -21.385 -10.631 1.00 26.47 85 ALA A C 1
ATOM 603 O O . ALA A 1 85 ? -35.037 -20.822 -9.572 1.00 26.47 85 ALA A O 1
ATOM 604 N N . ARG A 1 86 ? -35.722 -21.744 -11.525 1.00 26.31 86 ARG A N 1
ATOM 605 C CA . ARG A 1 86 ? -37.204 -21.759 -11.342 1.00 26.31 86 ARG A CA 1
ATOM 606 C C . ARG A 1 86 ? -37.881 -20.366 -11.221 1.00 26.31 86 ARG A C 1
ATOM 608 O O . ARG A 1 86 ? -37.574 -19.614 -10.313 1.00 26.31 86 ARG A O 1
ATOM 615 N N . SER A 1 87 ? -38.738 -19.893 -12.144 1.00 25.06 87 SER A N 1
ATOM 616 C CA . SER A 1 87 ? -40.047 -20.412 -12.634 1.00 25.06 87 SER A CA 1
ATOM 617 C C . SER A 1 87 ? -41.154 -20.354 -11.550 1.00 25.06 87 SER A C 1
ATOM 619 O O . SER A 1 87 ? -40.935 -20.937 -10.492 1.00 25.06 87 SER A O 1
ATOM 621 N N . CYS A 1 88 ? -42.345 -19.743 -11.708 1.00 23.45 88 CYS A N 1
ATOM 622 C CA . CYS A 1 88 ? -43.148 -19.372 -12.898 1.00 23.45 88 CYS A CA 1
ATOM 623 C C . CYS A 1 88 ? -44.112 -18.169 -12.648 1.00 23.45 88 CYS A C 1
ATOM 625 O O . CYS A 1 88 ? -44.344 -17.816 -11.498 1.00 23.45 88 CYS A O 1
ATOM 627 N N . ALA A 1 89 ? -44.781 -17.717 -13.728 1.00 26.55 89 ALA A N 1
ATOM 628 C CA . ALA A 1 89 ? -46.151 -17.151 -13.804 1.00 26.55 89 ALA A CA 1
ATOM 629 C C . ALA A 1 89 ? -46.446 -15.688 -13.365 1.00 26.55 89 ALA A C 1
ATOM 631 O O . ALA A 1 89 ? -46.780 -15.422 -12.217 1.00 26.55 89 ALA A O 1
ATOM 632 N N . ASP A 1 90 ? -46.398 -14.786 -14.354 1.00 25.72 90 ASP A N 1
ATOM 633 C CA . ASP A 1 90 ? -47.515 -14.011 -14.951 1.00 25.72 90 ASP A CA 1
ATOM 634 C C . ASP A 1 90 ? -48.573 -13.230 -14.120 1.00 25.72 90 ASP A C 1
ATOM 636 O O . ASP A 1 90 ? -49.244 -13.766 -13.242 1.00 25.72 90 ASP A O 1
ATOM 640 N N . ASN A 1 91 ? -48.863 -12.021 -14.644 1.00 26.00 91 ASN A N 1
ATOM 641 C CA . ASN A 1 91 ? -50.066 -11.166 -14.501 1.00 26.00 91 ASN A CA 1
ATOM 642 C C . ASN A 1 91 ? -50.289 -10.436 -13.146 1.00 26.00 91 ASN A C 1
ATOM 644 O O . ASN A 1 91 ? -49.848 -10.888 -12.098 1.00 26.00 91 ASN A O 1
ATOM 648 N N . ASP A 1 92 ? -50.943 -9.262 -13.083 1.00 25.81 92 ASP A N 1
ATOM 649 C CA . ASP A 1 92 ? -51.710 -8.509 -14.105 1.00 25.81 92 ASP A CA 1
ATOM 650 C C . ASP A 1 92 ? -51.572 -6.960 -13.953 1.00 25.81 92 ASP A C 1
ATOM 652 O O . ASP A 1 92 ? -50.846 -6.477 -13.085 1.00 25.81 92 ASP A O 1
ATOM 656 N N . VAL A 1 93 ? -52.246 -6.163 -14.800 1.00 26.38 93 VAL A N 1
ATOM 657 C CA . VAL A 1 93 ? -52.049 -4.698 -14.975 1.00 26.38 93 VAL A CA 1
ATOM 658 C C . VAL A 1 93 ? -53.347 -3.878 -14.764 1.00 26.38 93 VAL A C 1
ATOM 660 O O . VAL A 1 93 ? -54.418 -4.372 -15.109 1.00 26.38 93 VAL A O 1
ATOM 663 N N . ARG A 1 94 ? -53.224 -2.587 -14.347 1.00 25.66 94 ARG A N 1
ATOM 664 C CA . ARG A 1 94 ? -54.239 -1.474 -14.204 1.00 25.66 94 ARG A CA 1
ATOM 665 C C . ARG A 1 94 ? -54.661 -1.150 -12.748 1.00 25.66 94 ARG A C 1
ATOM 667 O O . ARG A 1 94 ? -54.670 -2.049 -11.924 1.00 25.66 94 ARG A O 1
ATOM 674 N N . ALA A 1 95 ? -55.074 0.074 -12.362 1.00 24.14 95 ALA A N 1
ATOM 675 C CA . ALA A 1 95 ? -54.967 1.433 -12.951 1.00 24.14 95 ALA A CA 1
ATOM 676 C C . ALA A 1 95 ? -55.295 2.548 -11.902 1.00 24.14 95 ALA A C 1
ATOM 678 O O . ALA A 1 95 ? -55.799 2.257 -10.822 1.00 24.14 95 ALA A O 1
ATOM 679 N N . LEU A 1 96 ? -55.033 3.818 -12.254 1.00 20.55 96 LEU A N 1
ATOM 680 C CA . LEU A 1 96 ? -55.501 5.079 -11.611 1.00 20.55 96 LEU A CA 1
ATOM 681 C C . LEU A 1 96 ? -56.868 5.534 -12.227 1.00 20.55 96 LEU A C 1
ATOM 683 O O . LEU A 1 96 ? -57.282 4.843 -13.165 1.00 20.55 96 LEU A O 1
ATOM 687 N N . PRO A 1 97 ? -57.564 6.656 -11.847 1.00 37.94 97 PRO A N 1
ATOM 688 C CA . PRO A 1 97 ? -57.183 7.802 -10.974 1.00 37.94 97 PRO A CA 1
ATOM 689 C C . PRO A 1 97 ? -58.299 8.422 -10.049 1.00 37.94 97 PRO A C 1
ATOM 691 O O . PRO A 1 97 ? -59.435 7.968 -10.063 1.00 37.94 97 PRO A O 1
ATOM 694 N N . ALA A 1 98 ? -57.975 9.565 -9.393 1.00 24.75 98 ALA A N 1
ATOM 695 C CA . ALA A 1 98 ? -58.848 10.740 -9.076 1.00 24.75 98 ALA A CA 1
ATOM 696 C C . ALA A 1 98 ? -60.003 10.629 -8.026 1.00 24.75 98 ALA A C 1
ATOM 698 O O . ALA A 1 98 ? -60.515 9.543 -7.796 1.00 24.75 98 ALA A O 1
ATOM 699 N N . ALA A 1 99 ? -60.542 11.704 -7.399 1.00 24.55 99 ALA A N 1
ATOM 700 C CA . ALA A 1 99 ? -60.093 13.085 -7.046 1.00 24.55 99 ALA A CA 1
ATOM 701 C C . ALA A 1 99 ? -61.176 13.801 -6.154 1.00 24.55 99 ALA A C 1
ATOM 703 O O . ALA A 1 99 ? -62.208 13.191 -5.890 1.00 24.55 99 ALA A O 1
ATOM 704 N N . ALA A 1 100 ? -60.974 15.092 -5.794 1.00 24.98 100 ALA A N 1
ATOM 705 C CA . ALA A 1 100 ? -61.886 16.045 -5.089 1.00 24.98 100 ALA A CA 1
ATOM 706 C C . ALA A 1 100 ? -62.088 15.823 -3.555 1.00 24.98 100 ALA A C 1
ATOM 708 O O . ALA A 1 100 ? -62.269 14.689 -3.133 1.00 24.98 100 ALA A O 1
ATOM 709 N N . GLU A 1 101 ? -61.910 16.786 -2.621 1.00 27.03 101 GLU A N 1
ATOM 710 C CA . GLU A 1 101 ? -62.431 18.179 -2.418 1.00 27.03 101 GLU A CA 1
ATOM 711 C C . GLU A 1 101 ? -63.829 18.239 -1.717 1.00 27.03 101 GLU A C 1
ATOM 713 O O . GLU A 1 101 ? -64.631 17.338 -1.926 1.00 27.03 101 GLU A O 1
ATOM 718 N N . ASN A 1 102 ? -64.228 19.222 -0.871 1.00 28.08 102 ASN A N 1
ATOM 719 C CA . ASN A 1 102 ? -63.641 20.520 -0.440 1.00 28.08 102 ASN A CA 1
ATOM 720 C C . ASN A 1 102 ? -64.206 21.053 0.931 1.00 28.08 102 ASN A C 1
ATOM 722 O O . ASN A 1 102 ? -64.999 20.363 1.566 1.00 28.08 102 ASN A O 1
ATOM 726 N N . ALA A 1 103 ? -63.889 22.325 1.277 1.00 25.62 103 ALA A N 1
ATOM 727 C CA . ALA A 1 103 ? -64.438 23.254 2.315 1.00 25.62 103 ALA A CA 1
ATOM 728 C C . ALA A 1 103 ? -63.704 23.310 3.691 1.00 25.62 103 ALA A C 1
ATOM 730 O O . ALA A 1 103 ? -63.488 22.270 4.300 1.00 25.62 103 ALA A O 1
ATOM 731 N N . ALA A 1 104 ? -63.230 24.437 4.276 1.00 28.48 104 ALA A N 1
ATOM 732 C CA . ALA A 1 104 ? -63.428 25.913 4.149 1.00 28.48 104 ALA A CA 1
ATOM 733 C C . ALA A 1 104 ? -64.651 26.499 4.932 1.00 28.48 104 ALA A C 1
ATOM 735 O O . ALA A 1 104 ? -65.661 25.817 5.026 1.00 28.48 104 ALA A O 1
ATOM 736 N N . ALA A 1 105 ? -64.670 27.720 5.524 1.00 28.30 105 ALA A N 1
ATOM 737 C CA . ALA A 1 105 ? -63.699 28.838 5.608 1.00 28.30 105 ALA A CA 1
ATOM 738 C C . ALA A 1 105 ? -63.961 29.833 6.800 1.00 28.30 105 ALA A C 1
ATOM 740 O O . ALA A 1 105 ? -65.005 29.761 7.434 1.00 28.30 105 ALA A O 1
ATOM 741 N N . ARG A 1 106 ? -62.997 30.753 7.060 1.00 27.31 106 ARG A N 1
ATOM 742 C CA . ARG A 1 106 ? -63.046 32.252 7.261 1.00 27.31 106 ARG A CA 1
ATOM 743 C C . ARG A 1 106 ? -64.388 32.979 7.622 1.00 27.31 106 ARG A C 1
ATOM 745 O O . ARG A 1 106 ? -65.422 32.552 7.140 1.00 27.31 106 ARG A O 1
ATOM 752 N N . SER A 1 107 ? -64.475 34.162 8.287 1.00 24.70 107 SER A N 1
ATOM 753 C CA . SER A 1 107 ? -63.525 35.083 8.999 1.00 24.70 107 SER A CA 1
ATOM 754 C C . SER A 1 107 ? -64.274 36.194 9.861 1.00 24.70 107 SER A C 1
ATOM 756 O O . SER A 1 107 ? -65.198 35.746 10.533 1.00 24.70 107 SER A O 1
ATOM 758 N N . PRO A 1 108 ? -63.957 37.532 9.999 1.00 52.72 108 PRO A N 1
ATOM 759 C CA . PRO A 1 108 ? -64.102 38.257 11.304 1.00 52.72 108 PRO A CA 1
ATOM 760 C C . PRO A 1 108 ? -64.835 39.650 11.339 1.00 52.72 108 PRO A C 1
ATOM 762 O O . PRO A 1 108 ? -65.240 40.154 10.300 1.00 52.72 108 PRO A O 1
ATOM 765 N N . ASP A 1 109 ? -64.918 40.290 12.528 1.00 25.61 109 ASP A N 1
ATOM 766 C CA . ASP A 1 109 ? -65.048 41.759 12.824 1.00 25.61 109 ASP A CA 1
ATOM 767 C C . ASP A 1 109 ? -64.623 41.998 14.319 1.00 25.61 109 ASP A C 1
ATOM 769 O O . ASP A 1 109 ? -64.689 41.040 15.090 1.00 25.61 109 ASP A O 1
ATOM 773 N N . VAL A 1 110 ? -63.954 43.064 14.819 1.00 29.17 110 VAL A N 1
ATOM 774 C CA . VAL A 1 110 ? -64.224 44.534 14.965 1.00 29.17 110 VAL A CA 1
ATOM 775 C C . VAL A 1 110 ? -65.393 44.861 15.936 1.00 29.17 110 VAL A C 1
ATOM 777 O O . VAL A 1 110 ? -66.468 44.305 15.773 1.00 29.17 110 VAL A O 1
ATOM 780 N N . GLY A 1 111 ? -65.288 45.730 16.968 1.00 27.03 111 GLY A N 1
ATOM 781 C CA . GLY A 1 111 ? -64.171 46.565 17.472 1.00 27.03 111 GLY A CA 1
ATOM 782 C C . GLY A 1 111 ? -64.484 47.368 18.776 1.00 27.03 111 GLY A C 1
ATOM 783 O O . GLY A 1 111 ? -65.384 47.002 19.520 1.00 27.03 111 GLY A O 1
ATOM 784 N N . ASP A 1 112 ? -63.734 48.465 19.003 1.00 26.19 112 ASP A N 1
ATOM 785 C CA . ASP A 1 112 ? -63.861 49.570 20.005 1.00 26.19 112 ASP A CA 1
ATOM 786 C C . ASP A 1 112 ? -63.439 49.460 21.513 1.00 26.19 112 ASP A C 1
ATOM 788 O O . ASP A 1 112 ? -64.158 48.981 22.381 1.00 26.19 112 ASP A O 1
ATOM 792 N N . ARG A 1 113 ? -62.253 50.049 21.794 1.00 27.88 113 ARG A N 1
ATOM 793 C CA . ARG A 1 113 ? -61.885 51.124 22.774 1.00 27.88 113 ARG A CA 1
ATOM 794 C C . ARG A 1 113 ? -62.491 51.197 24.201 1.00 27.88 113 ARG A C 1
ATOM 796 O O . ARG A 1 113 ? -63.674 51.465 24.338 1.00 27.88 113 ARG A O 1
ATOM 803 N N . GLU A 1 114 ? -61.620 51.300 25.231 1.00 25.16 114 GLU A N 1
ATOM 804 C CA . GLU A 1 114 ? -61.326 52.587 25.932 1.00 25.16 114 GLU A CA 1
ATOM 805 C C . GLU A 1 114 ? -60.065 52.562 26.864 1.00 25.16 114 GLU A C 1
ATOM 807 O O . GLU A 1 114 ? -59.158 51.765 26.634 1.00 25.16 114 GLU A O 1
ATOM 812 N N . ALA A 1 115 ? -59.919 53.526 27.793 1.00 26.19 115 ALA A N 1
ATOM 813 C CA . ALA A 1 115 ? -58.663 54.148 28.269 1.00 26.19 115 ALA A CA 1
ATOM 814 C C . ALA A 1 115 ? -57.794 53.464 29.376 1.00 26.19 115 ALA A C 1
ATOM 816 O O . ALA A 1 115 ? -58.175 52.507 30.041 1.00 26.19 115 ALA A O 1
ATOM 817 N N . LYS A 1 116 ? -56.593 54.046 29.580 1.00 23.73 116 LYS A N 1
ATOM 818 C CA . LYS A 1 116 ? -55.610 53.891 30.697 1.00 23.73 116 LYS A CA 1
ATOM 819 C C . LYS A 1 116 ? -56.071 54.657 31.977 1.00 23.73 116 LYS A C 1
ATOM 821 O O . LYS A 1 116 ? -56.929 55.519 31.793 1.00 23.73 116 LYS A O 1
ATOM 826 N N . PRO A 1 117 ? -55.498 54.480 33.210 1.00 29.61 117 PRO A N 1
ATOM 827 C CA . PRO A 1 117 ? -54.077 54.171 33.496 1.00 29.61 117 PRO A CA 1
ATOM 828 C C . PRO A 1 117 ? -53.700 53.263 34.710 1.00 29.61 117 PRO A C 1
ATOM 830 O O . PRO A 1 117 ? -54.507 52.945 35.568 1.00 29.61 117 PRO A O 1
ATOM 833 N N . VAL A 1 118 ? -52.403 52.907 34.735 1.00 30.36 118 VAL A N 1
ATOM 834 C CA . VAL A 1 118 ? -51.465 52.619 35.859 1.00 30.36 118 VAL A CA 1
ATOM 835 C C . VAL A 1 118 ? -52.015 52.335 37.273 1.00 30.36 118 VAL A C 1
ATOM 837 O O . VAL A 1 118 ? -52.470 53.259 37.933 1.00 30.36 118 VAL A O 1
ATOM 840 N N . GLU A 1 119 ? -51.713 51.138 37.805 1.00 23.34 119 GLU A N 1
ATOM 841 C CA . GLU A 1 119 ? -51.028 50.945 39.109 1.00 23.34 119 GLU A CA 1
ATOM 842 C C . GLU A 1 119 ? -50.482 49.502 39.278 1.00 23.34 119 GLU A C 1
ATOM 844 O O . GLU A 1 119 ? -50.863 48.591 38.542 1.00 23.34 119 GLU A O 1
ATOM 849 N N . THR A 1 120 ? -49.544 49.293 40.211 1.00 26.66 120 THR A N 1
ATOM 850 C CA . THR A 1 120 ? -48.967 47.989 40.622 1.00 26.66 120 THR A CA 1
ATOM 851 C C . THR A 1 120 ? -49.305 47.754 42.105 1.00 26.66 120 THR A C 1
ATOM 853 O O . THR A 1 120 ? -49.276 48.738 42.847 1.00 26.66 120 THR A O 1
ATOM 856 N N . PRO A 1 121 ? -49.595 46.515 42.594 1.00 30.23 121 PRO A N 1
ATOM 857 C CA . PRO A 1 121 ? -48.531 45.505 42.763 1.00 30.23 121 PRO A CA 1
ATOM 858 C C . PRO A 1 121 ? -48.914 43.992 42.841 1.00 30.23 121 PRO A C 1
ATOM 860 O O . PRO A 1 121 ? -50.034 43.593 43.132 1.00 30.23 121 PRO A O 1
ATOM 863 N N . SER A 1 122 ? -47.865 43.156 42.795 1.00 21.86 122 SER A N 1
ATOM 864 C CA . SER A 1 122 ? -47.669 41.897 43.559 1.00 21.86 122 SER A CA 1
ATOM 865 C C . SER A 1 122 ? -48.437 40.580 43.270 1.00 21.86 122 SER A C 1
ATOM 867 O O . SER A 1 122 ? -49.657 40.493 43.319 1.00 21.86 122 SER A O 1
ATOM 869 N N . SER A 1 123 ? -47.627 39.505 43.268 1.00 24.73 123 SER A N 1
ATOM 870 C CA . SER A 1 123 ? -47.875 38.144 43.803 1.00 24.73 123 SER A CA 1
ATOM 871 C C . SER A 1 123 ? -48.363 36.991 42.893 1.00 24.73 123 SER A C 1
ATOM 873 O O . SER A 1 123 ? -49.261 37.118 42.075 1.00 24.73 123 SER A O 1
ATOM 875 N N . SER A 1 124 ? -47.741 35.825 43.141 1.00 23.06 124 SER A N 1
ATOM 876 C CA . SER A 1 124 ? -48.171 34.441 42.859 1.00 23.06 124 SER A CA 1
ATOM 877 C C . SER A 1 124 ? -48.548 34.032 41.422 1.00 23.06 124 SER A C 1
ATOM 879 O O . SER A 1 124 ? -49.720 33.945 41.063 1.00 23.06 124 SER A O 1
ATOM 881 N N . ALA A 1 125 ? -47.549 33.615 40.634 1.00 26.59 125 ALA A N 1
ATOM 882 C CA . ALA A 1 125 ? -47.776 32.824 39.421 1.00 26.59 125 ALA A CA 1
ATOM 883 C C . ALA A 1 125 ? -47.972 31.330 39.763 1.00 26.59 125 ALA A C 1
ATOM 885 O O . ALA A 1 125 ? -47.066 30.680 40.288 1.00 26.59 125 ALA A O 1
ATOM 886 N N . THR A 1 126 ? -49.140 30.769 39.441 1.00 25.72 126 THR A N 1
ATOM 887 C CA . THR A 1 126 ? -49.443 29.342 39.648 1.00 25.72 126 THR A CA 1
ATOM 888 C C . THR A 1 126 ? -48.782 28.479 38.571 1.00 25.72 126 THR A C 1
ATOM 890 O O . THR A 1 126 ? -49.128 28.576 37.396 1.00 25.72 126 THR A O 1
ATOM 893 N N . VAL A 1 127 ? -47.862 27.595 38.967 1.00 28.39 127 VAL A N 1
ATOM 894 C CA . VAL A 1 127 ? -47.177 26.669 38.048 1.00 28.39 127 VAL A CA 1
ATOM 895 C C . VAL A 1 127 ? -48.074 25.478 37.699 1.00 28.39 127 VAL A C 1
ATOM 897 O O . VAL A 1 127 ? -48.397 24.652 38.555 1.00 28.39 127 VAL A O 1
ATOM 900 N N . THR A 1 128 ? -48.425 25.340 36.421 1.00 27.05 128 THR A N 1
ATOM 901 C CA . THR A 1 128 ? -49.051 24.133 35.864 1.00 27.05 128 THR A CA 1
ATOM 902 C C . THR A 1 128 ? -48.070 22.958 35.922 1.00 27.05 128 THR A C 1
ATOM 904 O O . THR A 1 128 ? -46.972 23.021 35.371 1.00 27.05 128 THR A O 1
ATOM 907 N N . ARG A 1 129 ? -48.447 21.862 36.596 1.00 27.39 129 ARG A N 1
ATOM 908 C CA . ARG A 1 129 ? -47.590 20.671 36.730 1.00 27.39 129 ARG A CA 1
ATOM 909 C C . ARG A 1 129 ? -47.419 19.937 35.397 1.00 27.39 129 ARG A C 1
ATOM 911 O O . ARG A 1 129 ? -48.378 19.385 34.867 1.00 27.39 129 ARG A O 1
ATOM 918 N N . ILE A 1 130 ? -46.173 19.833 34.943 1.00 29.52 130 ILE A N 1
ATOM 919 C CA . ILE A 1 130 ? -45.738 18.845 33.948 1.00 29.52 130 ILE A CA 1
ATOM 920 C C . ILE A 1 130 ? -45.637 17.470 34.653 1.00 29.52 130 ILE A C 1
ATOM 922 O O . ILE A 1 130 ? -45.102 17.415 35.765 1.00 29.52 130 ILE A O 1
ATOM 926 N N . PRO A 1 131 ? -46.147 16.364 34.074 1.00 29.14 131 PRO A N 1
ATOM 927 C CA . PRO A 1 131 ? -46.004 15.025 34.654 1.00 29.14 131 PRO A CA 1
ATOM 928 C C . PRO A 1 131 ? -44.564 14.495 34.535 1.00 29.14 131 PRO A C 1
ATOM 930 O O . PRO A 1 131 ? -43.844 14.812 33.590 1.00 29.14 131 PRO A O 1
ATOM 933 N N . SER A 1 132 ? -44.135 13.666 35.490 1.00 32.91 132 SER A N 1
ATOM 934 C CA . SER A 1 132 ? -42.776 13.112 35.529 1.00 32.91 132 SER A CA 1
ATOM 935 C C . SER A 1 132 ? -42.569 11.963 34.528 1.00 32.91 132 SER A C 1
ATOM 937 O O . SER A 1 132 ? -43.504 11.253 34.154 1.00 32.91 132 SER A O 1
ATOM 939 N N . GLN A 1 133 ? -41.314 11.742 34.113 1.00 37.69 133 GLN A N 1
ATOM 940 C CA . GLN A 1 133 ? -40.947 10.718 33.117 1.00 37.69 133 GLN A CA 1
ATOM 941 C C . GLN A 1 133 ? -41.407 9.295 33.484 1.00 37.69 133 GLN A C 1
ATOM 943 O O . GLN A 1 133 ? -41.725 8.507 32.593 1.00 37.69 133 GLN A O 1
ATOM 948 N N . GLU A 1 134 ? -41.491 8.962 34.776 1.00 33.44 134 GLU A N 1
ATOM 949 C CA . GLU A 1 134 ? -41.981 7.656 35.236 1.00 33.44 134 GLU A CA 1
ATOM 950 C C . GLU A 1 134 ? -43.440 7.394 34.834 1.00 33.44 134 GLU A C 1
ATOM 952 O O . GLU A 1 134 ? -43.788 6.257 34.518 1.00 33.44 134 GLU A O 1
ATOM 957 N N . SER A 1 135 ? -44.286 8.431 34.773 1.00 32.72 135 SER A N 1
ATOM 958 C CA . SER A 1 135 ? -45.683 8.300 34.340 1.00 32.72 135 SER A CA 1
ATOM 959 C C . SER A 1 135 ? -45.786 7.925 32.858 1.00 32.72 135 SER A C 1
ATOM 961 O O . SER A 1 135 ? -46.550 7.031 32.502 1.00 32.72 135 SER A O 1
ATOM 963 N N . LEU A 1 136 ? -44.971 8.546 32.000 1.00 37.41 136 LEU A N 1
ATOM 964 C CA . LEU A 1 136 ? -44.913 8.238 30.564 1.00 37.41 136 LEU A CA 1
ATOM 965 C C . LEU A 1 136 ? -44.353 6.829 30.306 1.00 37.41 136 LEU A C 1
ATOM 967 O O . LEU A 1 136 ? -44.882 6.088 29.477 1.00 37.41 136 LEU A O 1
ATOM 971 N N . ALA A 1 137 ? -43.331 6.422 31.065 1.00 42.53 137 ALA A N 1
ATOM 972 C CA . ALA A 1 137 ? -42.799 5.062 31.012 1.00 42.53 137 ALA A CA 1
ATOM 973 C C . ALA A 1 137 ? -43.820 4.008 31.487 1.00 42.53 137 ALA A C 1
ATOM 975 O O . ALA A 1 137 ? -43.849 2.902 30.950 1.00 42.53 137 ALA A O 1
ATOM 976 N N . ALA A 1 138 ? -44.675 4.339 32.463 1.00 42.53 138 ALA A N 1
ATOM 977 C CA . ALA A 1 138 ? -45.727 3.447 32.945 1.00 42.53 138 ALA A CA 1
ATOM 978 C C . ALA A 1 138 ? -46.865 3.255 31.926 1.00 42.53 138 ALA A C 1
ATOM 980 O O . ALA A 1 138 ? -47.314 2.126 31.746 1.00 42.53 138 ALA A O 1
ATOM 981 N N . VAL A 1 139 ? -47.299 4.311 31.226 1.00 44.06 139 VAL A N 1
ATOM 982 C CA . VAL A 1 139 ? -48.351 4.211 30.192 1.00 44.06 139 VAL A CA 1
ATOM 983 C C . VAL A 1 139 ? -47.884 3.342 29.017 1.00 44.06 139 VAL A C 1
ATOM 985 O O . VAL A 1 139 ? -48.520 2.335 28.705 1.00 44.06 139 VAL A O 1
ATOM 988 N N . ASN A 1 140 ? -46.709 3.641 28.451 1.00 48.25 140 ASN A N 1
ATOM 989 C CA . ASN A 1 140 ? -46.131 2.879 27.333 1.00 48.25 140 ASN A CA 1
ATOM 990 C C . ASN A 1 140 ? -45.848 1.401 27.678 1.00 48.25 140 ASN A C 1
ATOM 992 O O . ASN A 1 140 ? -45.790 0.546 26.790 1.00 48.25 140 ASN A O 1
ATOM 996 N N . ALA A 1 141 ? -45.665 1.081 28.964 1.00 49.62 141 ALA A N 1
ATOM 997 C CA . ALA A 1 141 ? -45.464 -0.288 29.427 1.00 49.62 141 ALA A CA 1
ATOM 998 C C . ALA A 1 141 ? -46.730 -1.154 29.324 1.00 49.62 141 ALA A C 1
ATOM 1000 O O . ALA A 1 141 ? -46.612 -2.350 29.058 1.00 49.62 141 ALA A O 1
ATOM 1001 N N . VAL A 1 142 ? -47.915 -0.570 29.538 1.00 49.53 142 VAL A N 1
ATOM 1002 C CA . VAL A 1 142 ? -49.195 -1.299 29.584 1.00 49.53 142 VAL A CA 1
ATOM 1003 C C . VAL A 1 142 ? -49.699 -1.629 28.178 1.00 49.53 142 VAL A C 1
ATOM 1005 O O . VAL A 1 142 ? -50.113 -2.760 27.930 1.00 49.53 142 VAL A O 1
ATOM 1008 N N . GLU A 1 143 ? -49.590 -0.700 27.224 1.00 51.97 143 GLU A N 1
ATOM 1009 C CA . GLU A 1 143 ? -50.008 -0.948 25.833 1.00 51.97 143 GLU A CA 1
ATOM 1010 C C . GLU A 1 143 ? -49.214 -2.088 25.170 1.00 51.97 143 GLU A C 1
ATOM 1012 O O . GLU A 1 143 ? -49.762 -2.886 24.406 1.00 51.97 143 GLU A O 1
ATOM 1017 N N . ASN A 1 144 ? -47.920 -2.210 25.487 1.00 52.12 144 ASN A N 1
ATOM 1018 C CA . ASN A 1 144 ? -47.056 -3.230 24.892 1.00 52.12 144 ASN A CA 1
ATOM 1019 C C . ASN A 1 144 ? -47.315 -4.652 25.426 1.00 52.12 144 ASN A C 1
ATOM 1021 O O . ASN A 1 144 ? -47.140 -5.613 24.674 1.00 52.12 144 ASN A O 1
ATOM 1025 N N . GLU A 1 145 ? -47.788 -4.811 26.669 1.00 54.12 145 GLU A N 1
ATOM 1026 C CA . GLU A 1 145 ? -48.215 -6.117 27.212 1.00 54.12 145 GLU A CA 1
ATOM 1027 C C . GLU A 1 145 ? -49.445 -6.690 26.484 1.00 54.12 145 GLU A C 1
ATOM 1029 O O . GLU A 1 145 ? -49.642 -7.912 26.443 1.00 54.12 145 GLU A O 1
ATOM 1034 N N . GLY A 1 146 ? -50.261 -5.822 25.873 1.00 54.09 146 GLY A N 1
ATOM 1035 C CA . GLY A 1 146 ? -51.441 -6.206 25.099 1.00 54.09 146 GLY A CA 1
ATOM 1036 C C . GLY A 1 146 ? -51.127 -6.943 23.792 1.00 54.09 146 GLY A C 1
ATOM 1037 O O . GLY A 1 146 ? -51.943 -7.744 23.345 1.00 54.09 146 GLY A O 1
ATOM 1038 N N . LYS A 1 147 ? -49.941 -6.727 23.202 1.00 61.91 147 LYS A N 1
ATOM 1039 C CA . LYS A 1 147 ? -49.561 -7.278 21.883 1.00 61.91 147 LYS A CA 1
ATOM 1040 C C . LYS A 1 147 ? -49.048 -8.722 21.912 1.00 61.91 147 LYS A C 1
ATOM 1042 O O . LYS A 1 147 ? -48.982 -9.360 20.867 1.00 61.91 147 LYS A O 1
ATOM 1047 N N . LEU A 1 148 ? -48.681 -9.248 23.082 1.00 76.19 148 LEU A N 1
ATOM 1048 C CA . LEU A 1 148 ? -48.198 -10.625 23.222 1.00 76.19 148 LEU A CA 1
ATOM 1049 C C . LEU A 1 148 ? -49.385 -11.596 23.251 1.00 76.19 148 LEU A C 1
ATOM 1051 O O . LEU A 1 148 ? -50.237 -11.509 24.137 1.00 76.19 148 LEU A O 1
ATOM 1055 N N . SER A 1 149 ? -49.445 -12.529 22.302 1.00 70.38 149 SER A N 1
ATOM 1056 C CA . SER A 1 149 ? -50.565 -13.472 22.175 1.00 70.38 149 SER A CA 1
ATOM 1057 C C . SER A 1 149 ? -50.434 -14.699 23.082 1.00 70.38 149 SER A C 1
ATOM 1059 O O . SER A 1 149 ? -51.445 -15.241 23.523 1.00 70.38 149 SER A O 1
ATOM 1061 N N . HIS A 1 150 ? -49.208 -15.134 23.393 1.00 83.12 150 HIS A N 1
ATOM 1062 C CA . HIS A 1 150 ? -48.959 -16.365 24.144 1.00 83.12 150 HIS A CA 1
ATOM 1063 C C . HIS A 1 150 ? -48.567 -16.095 25.605 1.00 83.12 150 HIS A C 1
ATOM 1065 O O . HIS A 1 150 ? -47.729 -15.236 25.879 1.00 83.12 150 HIS A O 1
ATOM 1071 N N . VAL A 1 151 ? -49.107 -16.876 26.550 1.00 88.75 151 VAL A N 1
ATOM 1072 C CA . VAL A 1 151 ? -48.877 -16.695 28.002 1.00 88.75 151 VAL A CA 1
ATOM 1073 C C . VAL A 1 151 ? -47.381 -16.702 28.341 1.00 88.75 151 VAL A C 1
ATOM 1075 O O . VAL A 1 151 ? -46.879 -15.717 28.873 1.00 88.75 151 VAL A O 1
ATOM 1078 N N . LEU A 1 152 ? -46.636 -17.713 27.874 1.00 88.44 152 LEU A N 1
ATOM 1079 C CA . LEU A 1 152 ? -45.183 -17.817 28.103 1.00 88.44 152 LEU A CA 1
ATOM 1080 C C . LEU A 1 152 ? -44.371 -16.614 27.580 1.00 88.44 152 LEU A C 1
ATOM 1082 O O . LEU A 1 152 ? -43.282 -16.346 28.082 1.00 88.44 152 LEU A O 1
ATOM 1086 N N . GLN A 1 153 ? -44.870 -15.875 26.578 1.00 88.56 153 GLN A N 1
ATOM 1087 C CA . GLN A 1 153 ? -44.214 -14.643 26.123 1.00 88.56 153 GLN A CA 1
ATOM 1088 C C . GLN A 1 153 ? -44.437 -13.504 27.125 1.00 88.56 153 GLN A C 1
ATOM 1090 O O . GLN A 1 153 ? -43.508 -12.742 27.391 1.00 88.56 153 GLN A O 1
ATOM 1095 N N . LYS A 1 154 ? -45.639 -13.399 27.710 1.00 89.38 154 LYS A N 1
ATOM 1096 C CA . LYS A 1 154 ? -45.926 -12.441 28.788 1.00 89.38 154 LYS A CA 1
ATOM 1097 C C . LYS A 1 154 ? -45.087 -12.754 30.019 1.00 89.38 154 LYS A C 1
ATOM 1099 O O . LYS A 1 154 ? -44.448 -11.848 30.541 1.00 89.38 154 LYS A O 1
ATOM 1104 N N . ASP A 1 155 ? -44.992 -14.023 30.408 1.00 91.62 155 ASP A N 1
ATOM 1105 C CA . ASP A 1 155 ? -44.152 -14.458 31.531 1.00 91.62 155 ASP A CA 1
ATOM 1106 C C . ASP A 1 155 ? -42.680 -14.065 31.310 1.00 91.62 155 ASP A C 1
ATOM 1108 O O . ASP A 1 155 ? -42.070 -13.410 32.158 1.00 91.62 155 ASP A O 1
ATOM 1112 N N . ALA A 1 156 ? -42.126 -14.366 30.128 1.00 92.31 156 ALA A N 1
ATOM 1113 C CA . ALA A 1 156 ? -40.760 -13.990 29.761 1.00 92.31 156 ALA A CA 1
ATOM 1114 C C . ALA A 1 156 ? -40.537 -12.463 29.750 1.00 92.31 156 ALA A C 1
ATOM 1116 O O . ALA A 1 156 ? -39.518 -11.985 30.254 1.00 92.31 156 ALA A O 1
ATOM 1117 N N . PHE A 1 157 ? -41.490 -11.683 29.227 1.00 92.75 157 PHE A N 1
ATOM 1118 C CA . PHE A 1 157 ? -41.447 -10.216 29.240 1.00 92.75 157 PHE A CA 1
ATOM 1119 C C . PHE A 1 157 ? -41.491 -9.653 30.669 1.00 92.75 157 PHE A C 1
ATOM 1121 O O . PHE A 1 157 ? -40.721 -8.750 31.005 1.00 92.75 157 PHE A O 1
ATOM 1128 N N . LEU A 1 158 ? -42.355 -10.198 31.532 1.00 93.25 158 LEU A N 1
ATOM 1129 C CA . LEU A 1 158 ? -42.494 -9.779 32.926 1.00 93.25 158 LEU A CA 1
ATOM 1130 C C . LEU A 1 158 ? -41.232 -10.087 33.741 1.00 93.25 158 LEU A C 1
ATOM 1132 O O . LEU A 1 158 ? -40.777 -9.219 34.492 1.00 93.25 158 LEU A O 1
ATOM 1136 N N . VAL A 1 159 ? -40.626 -11.265 33.554 1.00 95.44 159 VAL A N 1
ATOM 1137 C CA . VAL A 1 159 ? -39.335 -11.629 34.165 1.00 95.44 159 VAL A CA 1
ATOM 1138 C C . VAL A 1 159 ? -38.227 -10.693 33.680 1.00 95.44 159 VAL A C 1
ATOM 1140 O O . VAL A 1 159 ? -37.557 -10.069 34.504 1.00 95.44 159 VAL A O 1
ATOM 1143 N N . PHE A 1 160 ? -38.077 -10.514 32.363 1.00 96.12 160 PHE A N 1
ATOM 1144 C CA . PHE A 1 160 ? -37.060 -9.637 31.772 1.00 96.12 160 PHE A CA 1
ATOM 1145 C C . PHE A 1 160 ? -37.171 -8.192 32.285 1.00 96.12 160 PHE A C 1
ATOM 1147 O O . PHE A 1 160 ? -36.203 -7.641 32.813 1.00 96.12 160 PHE A O 1
ATOM 1154 N N . ARG A 1 161 ? -38.374 -7.600 32.242 1.00 95.56 161 ARG A N 1
ATOM 1155 C CA . ARG A 1 161 ? -38.634 -6.252 32.773 1.00 95.56 161 ARG A CA 1
ATOM 1156 C C . ARG A 1 161 ? -38.317 -6.145 34.266 1.00 95.56 161 ARG A C 1
ATOM 1158 O O . ARG A 1 161 ? -37.807 -5.115 34.707 1.00 95.56 161 ARG A O 1
ATOM 1165 N N . SER A 1 162 ? -38.625 -7.179 35.048 1.00 96.50 162 SER A N 1
ATOM 1166 C CA . SER A 1 162 ? -38.366 -7.189 36.492 1.00 96.50 162 SER A CA 1
ATOM 1167 C C . SER A 1 162 ? -36.868 -7.221 36.794 1.00 96.50 162 SER A C 1
ATOM 1169 O O . SER A 1 162 ? -36.407 -6.439 37.624 1.00 96.50 162 SER A O 1
ATOM 1171 N N . LEU A 1 163 ? -36.092 -8.027 36.062 1.00 97.50 163 LEU A N 1
ATOM 1172 C CA . LEU A 1 163 ? -34.630 -8.053 36.165 1.00 97.50 163 LEU A CA 1
ATOM 1173 C C . LEU A 1 163 ? -34.007 -6.700 35.780 1.00 97.50 163 LEU A C 1
ATOM 1175 O O . LEU A 1 163 ? -33.161 -6.197 36.518 1.00 97.50 163 LEU A O 1
ATOM 1179 N N . CYS A 1 164 ? -34.469 -6.047 34.705 1.00 97.50 164 CYS A N 1
ATOM 1180 C CA . CYS A 1 164 ? -34.015 -4.692 34.356 1.00 97.50 164 CYS A CA 1
ATOM 1181 C C . CYS A 1 164 ? -34.330 -3.661 35.456 1.00 97.50 164 CYS A C 1
ATOM 1183 O O . CYS A 1 164 ? -33.512 -2.792 35.749 1.00 97.50 164 CYS A O 1
ATOM 1185 N N . LYS A 1 165 ? -35.503 -3.747 36.100 1.00 95.31 165 LYS A N 1
ATOM 1186 C CA . LYS A 1 165 ? -35.855 -2.862 37.225 1.00 95.31 165 LYS A CA 1
ATOM 1187 C C . LYS A 1 165 ? -34.992 -3.123 38.464 1.00 95.31 165 LYS A C 1
ATOM 1189 O O . LYS A 1 165 ? -34.609 -2.169 39.137 1.00 95.31 165 LYS A O 1
ATOM 1194 N N . LEU A 1 166 ? -34.652 -4.380 38.755 1.00 94.88 166 LEU A N 1
ATOM 1195 C CA . LEU A 1 166 ? -33.749 -4.733 39.854 1.00 94.88 166 LEU A CA 1
ATOM 1196 C C . LEU A 1 166 ? -32.312 -4.257 39.587 1.00 94.88 166 LEU A C 1
ATOM 1198 O O . LEU A 1 166 ? -31.717 -3.632 40.465 1.00 94.88 166 LEU A O 1
ATOM 1202 N N . SER A 1 167 ? -31.787 -4.443 38.369 1.00 96.06 167 SER A N 1
ATOM 1203 C CA . SER A 1 167 ? -30.448 -3.960 37.998 1.00 96.06 167 SER A CA 1
ATOM 1204 C C . SER A 1 167 ? -30.323 -2.430 38.016 1.00 96.06 167 SER A C 1
ATOM 1206 O O . SER A 1 167 ? -29.217 -1.908 38.164 1.00 96.06 167 SER A O 1
ATOM 1208 N N . MET A 1 168 ? -31.432 -1.689 37.924 1.00 93.62 168 MET A N 1
ATOM 1209 C CA . MET A 1 168 ? -31.461 -0.221 37.990 1.00 93.62 168 MET A CA 1
ATOM 1210 C C . MET A 1 168 ? -31.510 0.378 39.402 1.00 93.62 168 MET A C 1
ATOM 1212 O O . MET A 1 168 ? -31.409 1.600 39.519 1.00 93.62 168 MET A O 1
ATOM 1216 N N . LYS A 1 169 ? -31.640 -0.421 40.472 1.00 91.50 169 LYS A N 1
ATOM 1217 C CA . LYS A 1 169 ? -31.647 0.123 41.842 1.00 91.50 169 LYS A CA 1
ATOM 1218 C C . LYS A 1 169 ? -30.360 0.923 42.132 1.00 91.50 169 LYS A C 1
ATOM 1220 O O . LYS A 1 169 ? -29.278 0.464 41.743 1.00 91.50 169 LYS A O 1
ATOM 1225 N N . PRO A 1 170 ? -30.447 2.099 42.783 1.00 87.44 170 PRO A N 1
ATOM 1226 C CA . PRO A 1 170 ? -29.266 2.846 43.203 1.00 87.44 170 PRO A CA 1
ATOM 1227 C C . PRO A 1 170 ? -28.509 2.082 44.295 1.00 87.44 170 PRO A C 1
ATOM 1229 O O . PRO A 1 170 ? -29.086 1.258 45.005 1.00 87.44 170 PRO A O 1
ATOM 1232 N N . LEU A 1 171 ? -27.217 2.372 44.426 1.00 88.19 171 LEU A N 1
ATOM 1233 C CA . LEU A 1 171 ? -26.364 1.893 45.512 1.00 88.19 171 LEU A CA 1
ATOM 1234 C C . LEU A 1 171 ? -25.877 3.099 46.336 1.00 88.19 171 LEU A C 1
ATOM 1236 O O . LEU A 1 171 ? -25.812 4.201 45.787 1.00 88.19 171 LEU A O 1
ATOM 1240 N N . PRO A 1 172 ? -25.512 2.909 47.617 1.00 82.81 172 PRO A N 1
ATOM 1241 C CA . PRO A 1 172 ? -24.681 3.865 48.351 1.00 82.81 172 PRO A CA 1
ATOM 1242 C C . PRO A 1 172 ? -23.374 4.174 47.602 1.00 82.81 172 PRO A C 1
ATOM 1244 O O . PRO A 1 172 ? -22.906 3.340 46.829 1.00 82.81 172 PRO A O 1
ATOM 1247 N N . GLU A 1 173 ? -22.757 5.329 47.868 1.00 73.50 173 GLU A N 1
ATOM 1248 C CA . GLU A 1 173 ? -21.494 5.747 47.223 1.00 73.50 173 GLU A CA 1
ATOM 1249 C C . GLU A 1 173 ? -20.338 4.768 47.487 1.00 73.50 173 GLU A C 1
ATOM 1251 O O . GLU A 1 173 ? -19.557 4.463 46.588 1.00 73.50 173 GLU A O 1
ATOM 1256 N N . ALA A 1 174 ? -20.272 4.230 48.708 1.00 76.81 174 ALA A N 1
ATOM 1257 C CA . ALA A 1 174 ? -19.354 3.171 49.115 1.00 76.81 174 ALA A CA 1
ATOM 1258 C C . ALA A 1 174 ? -20.161 1.958 49.624 1.00 76.81 174 ALA A C 1
ATOM 1260 O O . ALA A 1 174 ? -20.383 1.824 50.831 1.00 76.81 174 ALA A O 1
ATOM 1261 N N . PRO A 1 175 ? -20.670 1.089 48.730 1.00 79.38 175 PRO A N 1
ATOM 1262 C CA . PRO A 1 175 ? -21.435 -0.081 49.131 1.00 79.38 175 PRO A CA 1
ATOM 1263 C C . PRO A 1 175 ? -20.495 -1.182 49.635 1.00 79.38 175 PRO A C 1
ATOM 1265 O O . PRO A 1 175 ? -19.464 -1.456 49.021 1.00 79.38 175 PRO A O 1
ATOM 1268 N N . ASP A 1 176 ? -20.873 -1.862 50.719 1.00 83.62 176 ASP A N 1
ATOM 1269 C CA . ASP A 1 176 ? -20.189 -3.086 51.156 1.00 83.62 176 ASP A CA 1
ATOM 1270 C C . ASP A 1 176 ? -20.193 -4.112 49.998 1.00 83.62 176 ASP A C 1
ATOM 1272 O O . ASP A 1 176 ? -21.274 -4.417 49.478 1.00 83.62 176 ASP A O 1
ATOM 1276 N N . PRO A 1 177 ? -19.038 -4.687 49.600 1.00 83.06 177 PRO A N 1
ATOM 1277 C CA . PRO A 1 177 ? -18.964 -5.784 48.631 1.00 83.06 177 PRO A CA 1
ATOM 1278 C C . PRO A 1 177 ? -19.890 -6.976 48.936 1.00 83.06 177 PRO A C 1
ATOM 1280 O O . PRO A 1 177 ? -20.250 -7.729 48.033 1.00 83.06 177 PRO A O 1
ATOM 1283 N N . LYS A 1 178 ? -20.297 -7.160 50.199 1.00 85.56 178 LYS A N 1
ATOM 1284 C CA . LYS A 1 178 ? -21.230 -8.208 50.644 1.00 85.56 178 LYS A CA 1
ATOM 1285 C C . LYS A 1 178 ? -22.689 -7.746 50.752 1.00 85.56 178 LYS A C 1
ATOM 1287 O O . LYS A 1 178 ? -23.547 -8.594 51.017 1.00 85.56 178 LYS A O 1
ATOM 1292 N N . SER A 1 179 ? -22.980 -6.461 50.521 1.00 91.06 179 SER A N 1
ATOM 1293 C CA . SER A 1 179 ? -24.332 -5.888 50.605 1.00 91.06 179 SER A CA 1
ATOM 1294 C C . SER A 1 179 ? -25.334 -6.626 49.717 1.00 91.06 179 SER A C 1
ATOM 1296 O O . SER A 1 179 ? -25.028 -7.084 48.610 1.00 91.06 179 SER A O 1
ATOM 1298 N N . HIS A 1 180 ? -26.564 -6.746 50.211 1.00 91.00 180 HIS A N 1
ATOM 1299 C CA . HIS A 1 180 ? -27.634 -7.437 49.501 1.00 91.00 180 HIS A CA 1
ATOM 1300 C C . HIS A 1 180 ? -28.017 -6.694 48.210 1.00 91.00 180 HIS A C 1
ATOM 1302 O O . HIS A 1 180 ? -28.306 -7.315 47.191 1.00 91.00 180 HIS A O 1
ATOM 1308 N N . GLU A 1 181 ? -27.939 -5.366 48.227 1.00 91.69 181 GLU A N 1
ATOM 1309 C CA . GLU A 1 181 ? -28.248 -4.459 47.124 1.00 91.69 181 GLU A CA 1
ATOM 1310 C C . GLU A 1 181 ? -27.277 -4.657 45.952 1.00 91.69 181 GLU A C 1
ATOM 1312 O O . GLU A 1 181 ? -27.714 -4.838 44.813 1.00 91.69 181 GLU A O 1
ATOM 1317 N N . LEU A 1 182 ? -25.967 -4.691 46.228 1.00 93.12 182 LEU A N 1
ATOM 1318 C CA . LEU A 1 182 ? -24.942 -4.929 45.211 1.00 93.12 182 LEU A CA 1
ATOM 1319 C C . LEU A 1 182 ? -25.052 -6.346 44.639 1.00 93.12 182 LEU A C 1
ATOM 1321 O O . LEU A 1 182 ? -25.083 -6.513 43.421 1.00 93.12 182 LEU A O 1
ATOM 1325 N 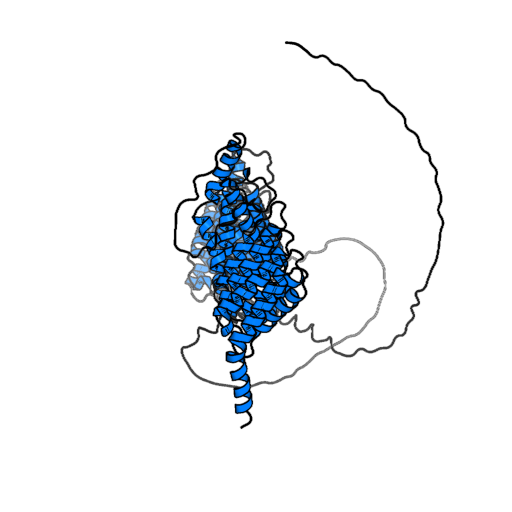N . ARG A 1 183 ? -25.198 -7.363 45.498 1.00 94.25 183 ARG A N 1
ATOM 1326 C CA . ARG A 1 183 ? -25.365 -8.760 45.062 1.00 94.25 183 ARG A CA 1
ATOM 1327 C C . ARG A 1 183 ? -26.641 -8.962 44.238 1.00 94.25 183 ARG A C 1
ATOM 1329 O O . ARG A 1 183 ? -26.613 -9.680 43.244 1.00 94.25 183 ARG A O 1
ATOM 1336 N N . SER A 1 184 ? -27.737 -8.289 44.597 1.00 94.75 184 SER A N 1
ATOM 1337 C CA . SER A 1 184 ? -28.989 -8.294 43.831 1.00 94.75 184 SER A CA 1
ATOM 1338 C C . SER A 1 184 ? -28.832 -7.608 42.468 1.00 94.75 184 SER A C 1
ATOM 1340 O O . SER A 1 184 ? -29.342 -8.128 41.472 1.00 94.75 184 SER A O 1
ATOM 1342 N N . LYS A 1 185 ? -28.087 -6.494 42.384 1.00 95.56 185 LYS A N 1
ATOM 1343 C CA . LYS A 1 185 ? -27.760 -5.831 41.109 1.00 95.56 185 LYS A CA 1
ATOM 1344 C C . LYS A 1 185 ? -26.909 -6.730 40.206 1.00 95.56 185 LYS A C 1
ATOM 1346 O O . LYS A 1 185 ? -27.271 -6.896 39.044 1.00 95.56 185 LYS A O 1
ATOM 1351 N N . ILE A 1 186 ? -25.826 -7.308 40.736 1.00 95.56 186 ILE A N 1
ATOM 1352 C CA . ILE A 1 186 ? -24.913 -8.207 40.007 1.00 95.56 186 ILE A CA 1
ATOM 1353 C C . ILE A 1 186 ? -25.696 -9.390 39.431 1.00 95.56 186 ILE A C 1
ATOM 1355 O O . ILE A 1 186 ? -25.760 -9.525 38.212 1.00 95.56 186 ILE A O 1
ATOM 1359 N N . LEU A 1 187 ? -26.412 -10.145 40.273 1.00 96.50 187 LEU A N 1
ATOM 1360 C CA . LEU A 1 187 ? -27.207 -11.297 39.835 1.00 96.50 187 LEU A CA 1
ATOM 1361 C C . LEU A 1 187 ? -28.265 -10.920 38.785 1.00 96.50 187 LEU A C 1
ATOM 1363 O O . LEU A 1 187 ? -28.496 -11.662 37.833 1.00 96.50 187 LEU A O 1
ATOM 1367 N N . SER A 1 188 ? -28.886 -9.742 38.912 1.00 97.81 188 SER A N 1
ATOM 1368 C CA . SER A 1 188 ? -29.839 -9.258 37.904 1.00 97.81 188 SER A CA 1
ATOM 1369 C C . SER A 1 188 ? -29.169 -9.017 36.546 1.00 97.81 188 SER A C 1
ATOM 1371 O O . SER A 1 188 ? -29.759 -9.339 35.517 1.00 97.81 188 SER A O 1
ATOM 1373 N N . LEU A 1 189 ? -27.945 -8.478 36.524 1.00 97.75 189 LEU A N 1
ATOM 1374 C CA . LEU A 1 189 ? -27.169 -8.271 35.297 1.00 97.75 189 LEU A CA 1
ATOM 1375 C C . LEU A 1 189 ? -26.646 -9.594 34.710 1.00 97.75 189 LEU A C 1
ATOM 1377 O O . LEU A 1 189 ? -26.710 -9.766 33.497 1.00 97.75 189 LEU A O 1
ATOM 1381 N N . GLU A 1 190 ? -26.212 -10.549 35.537 1.00 97.88 190 GLU A N 1
ATOM 1382 C CA . GLU A 1 190 ? -25.817 -11.901 35.102 1.00 97.88 190 GLU A CA 1
ATOM 1383 C C . GLU A 1 190 ? -26.985 -12.653 34.442 1.00 97.88 190 GLU A C 1
ATOM 1385 O O . GLU A 1 190 ? -26.843 -13.218 33.354 1.00 97.88 190 GLU A O 1
ATOM 1390 N N . MET A 1 191 ? -28.173 -12.613 35.057 1.00 97.69 191 MET A N 1
ATOM 1391 C CA . MET A 1 191 ? -29.379 -13.224 34.491 1.00 97.69 191 MET A CA 1
ATOM 1392 C C . MET A 1 191 ? -29.805 -12.541 33.185 1.00 97.69 191 MET A C 1
ATOM 1394 O O . MET A 1 191 ? -30.162 -13.230 32.229 1.00 97.69 191 MET A O 1
ATOM 1398 N N . LEU A 1 192 ? -29.721 -11.208 33.101 1.00 97.81 192 LEU A N 1
ATOM 1399 C CA . LEU A 1 192 ? -29.966 -10.477 31.852 1.00 97.81 192 LEU A CA 1
ATOM 1400 C C . LEU A 1 192 ? -28.951 -10.848 30.764 1.00 97.81 192 LEU A C 1
ATOM 1402 O O . LEU A 1 192 ? -29.351 -11.042 29.619 1.00 97.81 192 LEU A O 1
ATOM 1406 N N . LEU A 1 193 ? -27.665 -10.987 31.105 1.00 97.12 193 LEU A N 1
ATOM 1407 C CA . LEU A 1 193 ? -26.618 -11.383 30.161 1.00 97.12 193 LEU A CA 1
ATOM 1408 C C . LEU A 1 193 ? -26.905 -12.771 29.581 1.00 97.12 193 LEU A C 1
ATOM 1410 O O . LEU A 1 193 ? -26.889 -12.939 28.362 1.00 97.12 193 LEU A O 1
ATOM 1414 N N . SER A 1 194 ? -27.269 -13.727 30.439 1.00 96.75 194 SER A N 1
ATOM 1415 C CA . SER A 1 194 ? -27.671 -15.074 30.026 1.00 96.75 194 SER A CA 1
ATOM 1416 C C . SER A 1 194 ? -28.899 -15.062 29.102 1.00 96.75 194 SER A C 1
ATOM 1418 O O . SER A 1 194 ? -28.890 -15.734 28.069 1.00 96.75 194 SER A O 1
ATOM 1420 N N . ILE A 1 195 ? -29.922 -14.247 29.400 1.00 95.44 195 ILE A N 1
ATOM 1421 C CA . ILE A 1 195 ? -31.110 -14.081 28.540 1.00 95.44 195 ILE A CA 1
ATOM 1422 C C . ILE A 1 195 ? -30.736 -13.488 27.172 1.00 95.44 195 ILE A C 1
ATOM 1424 O O . ILE A 1 195 ? -31.203 -13.979 26.148 1.00 95.44 195 ILE A O 1
ATOM 1428 N N . VAL A 1 196 ? -29.893 -12.451 27.133 1.00 95.19 196 VAL A N 1
ATOM 1429 C CA . VAL A 1 196 ? -29.504 -11.760 25.889 1.00 95.19 196 VAL A CA 1
ATOM 1430 C C . VAL A 1 196 ? -28.607 -12.636 25.013 1.00 95.19 196 VAL A C 1
ATOM 1432 O O . VAL A 1 196 ? -28.794 -12.664 23.796 1.00 95.19 196 VAL A O 1
ATOM 1435 N N . GLN A 1 197 ? -27.668 -13.380 25.604 1.00 94.50 197 GLN A N 1
ATOM 1436 C CA . GLN A 1 197 ? -26.797 -14.317 24.885 1.00 94.50 197 GLN A CA 1
ATOM 1437 C C . GLN A 1 197 ? -27.593 -15.490 24.295 1.00 94.50 197 GLN A C 1
ATOM 1439 O O . GLN A 1 197 ? -27.452 -15.794 23.109 1.00 94.50 197 GLN A O 1
ATOM 1444 N N . ASN A 1 198 ? -28.478 -16.098 25.092 1.00 93.06 198 ASN A N 1
ATOM 1445 C CA . ASN A 1 198 ? -29.265 -17.277 24.714 1.00 93.06 198 ASN A CA 1
ATOM 1446 C C . ASN A 1 198 ? -30.646 -16.929 24.120 1.00 93.06 198 ASN A C 1
ATOM 1448 O O . ASN A 1 198 ? -31.529 -17.785 24.049 1.00 93.06 198 ASN A O 1
ATOM 1452 N N . ALA A 1 199 ? -30.853 -15.682 23.684 1.00 90.81 199 ALA A N 1
ATOM 1453 C CA . ALA A 1 199 ? -32.125 -15.219 23.138 1.00 90.81 199 ALA A CA 1
ATOM 1454 C C . ALA A 1 199 ? -32.545 -16.053 21.914 1.00 90.81 199 ALA A C 1
ATOM 1456 O O . ALA A 1 199 ? -31.848 -16.067 20.894 1.00 90.81 199 ALA A O 1
ATOM 1457 N N . GLY A 1 200 ? -33.698 -16.723 21.994 1.00 89.69 200 GLY A N 1
ATOM 1458 C CA . GLY A 1 200 ? -34.297 -17.437 20.861 1.00 89.69 200 GLY A CA 1
ATOM 1459 C C . GLY A 1 200 ? -34.870 -16.483 19.798 1.00 89.69 200 GLY A C 1
ATOM 1460 O O . GLY A 1 200 ? -35.079 -15.304 20.096 1.00 89.69 200 GLY A O 1
ATOM 1461 N N . PRO A 1 201 ? -35.181 -16.963 18.574 1.00 88.38 201 PRO A N 1
ATOM 1462 C CA . PRO A 1 201 ? -35.585 -16.106 17.452 1.00 88.38 201 PRO A CA 1
ATOM 1463 C C . PRO A 1 201 ? -36.736 -15.148 17.781 1.00 88.38 201 PRO A C 1
ATOM 1465 O O . PRO A 1 201 ? -36.631 -13.955 17.519 1.00 88.38 201 PRO A O 1
ATOM 1468 N N . VAL A 1 202 ? -37.777 -15.646 18.460 1.00 87.94 202 VAL A N 1
ATOM 1469 C CA . VAL A 1 202 ? -38.949 -14.857 18.886 1.00 87.94 202 VAL A CA 1
ATOM 1470 C C . VAL A 1 202 ? -38.561 -13.663 19.764 1.00 87.94 202 VAL A C 1
ATOM 1472 O O . VAL A 1 202 ? -39.126 -12.588 19.609 1.00 87.94 202 VAL A O 1
ATOM 1475 N N . PHE A 1 203 ? -37.588 -13.817 20.666 1.00 89.56 203 PHE A N 1
ATOM 1476 C CA . PHE A 1 203 ? -37.146 -12.722 21.534 1.00 89.56 203 PHE A CA 1
ATOM 1477 C C . PHE A 1 203 ? -36.308 -11.690 20.757 1.00 89.56 203 PHE A C 1
ATOM 1479 O O . PHE A 1 203 ? -36.337 -10.509 21.090 1.00 89.56 203 PHE A O 1
ATOM 1486 N N . ARG A 1 204 ? -35.584 -12.113 19.708 1.00 88.56 204 ARG A N 1
ATOM 1487 C CA . ARG A 1 204 ? -34.765 -11.219 18.867 1.00 88.56 204 ARG A CA 1
ATOM 1488 C C . ARG A 1 204 ? -35.593 -10.367 17.907 1.00 88.56 204 ARG A C 1
ATOM 1490 O O . ARG A 1 204 ? -35.242 -9.213 17.703 1.00 88.56 204 ARG A O 1
ATOM 1497 N N . SER A 1 205 ? -36.643 -10.932 17.303 1.00 86.38 205 SER A N 1
ATOM 1498 C CA . SER A 1 205 ? -37.354 -10.305 16.176 1.00 86.38 205 SER A CA 1
ATOM 1499 C C . SER A 1 205 ? -38.717 -9.689 16.510 1.00 86.38 205 SER A C 1
ATOM 1501 O O . SER A 1 205 ? -39.268 -8.978 15.678 1.00 86.38 205 SER A O 1
ATOM 1503 N N . HIS A 1 206 ? -39.313 -9.987 17.668 1.00 89.38 206 HIS A N 1
ATOM 1504 C CA . HIS A 1 206 ? -40.677 -9.550 17.989 1.00 89.38 206 HIS A CA 1
ATOM 1505 C C . HIS A 1 206 ? -40.691 -8.154 18.636 1.00 89.38 206 HIS A C 1
ATOM 1507 O O . HIS A 1 206 ? -40.115 -7.955 19.707 1.00 89.38 206 HIS A O 1
ATOM 1513 N N . ASP A 1 207 ? -41.437 -7.207 18.054 1.00 87.88 207 ASP A N 1
ATOM 1514 C CA . ASP A 1 207 ? -41.396 -5.770 18.393 1.00 87.88 207 ASP A CA 1
ATOM 1515 C C . ASP A 1 207 ? -41.536 -5.442 19.883 1.00 87.88 207 ASP A C 1
ATOM 1517 O O . ASP A 1 207 ? -40.816 -4.587 20.400 1.00 87.88 207 ASP A O 1
ATOM 1521 N N . THR A 1 208 ? -42.432 -6.123 20.604 1.00 89.19 208 THR A N 1
ATOM 1522 C CA . THR A 1 208 ? -42.583 -5.958 22.059 1.00 89.19 208 THR A CA 1
ATOM 1523 C C . THR A 1 208 ? -41.290 -6.253 22.830 1.00 89.19 208 THR A C 1
ATOM 1525 O O . THR A 1 208 ? -40.963 -5.514 23.758 1.00 89.19 208 THR A O 1
ATOM 1528 N N . PHE A 1 209 ? -40.520 -7.279 22.446 1.00 90.94 209 PHE A N 1
ATOM 1529 C CA . PHE A 1 209 ? -39.230 -7.589 23.073 1.00 90.94 209 PHE A CA 1
ATOM 1530 C C . PHE A 1 209 ? -38.139 -6.616 22.616 1.00 90.94 209 PHE A C 1
ATOM 1532 O O . PHE A 1 209 ? -37.428 -6.076 23.462 1.00 90.94 209 PHE A O 1
ATOM 1539 N N . SER A 1 210 ? -38.075 -6.275 21.326 1.00 90.38 210 SER A N 1
ATOM 1540 C CA . SER A 1 210 ? -37.167 -5.234 20.816 1.00 90.38 210 SER A CA 1
ATOM 1541 C C . SER A 1 210 ? -37.420 -3.865 21.471 1.00 90.38 210 SER A C 1
ATOM 1543 O O . SER A 1 210 ? -36.484 -3.108 21.733 1.00 90.38 210 SER A O 1
ATOM 1545 N N . THR A 1 211 ? -38.670 -3.560 21.826 1.00 90.75 211 THR A N 1
ATOM 1546 C CA . THR A 1 211 ? -39.043 -2.358 22.587 1.00 90.75 211 THR A CA 1
ATOM 1547 C C . THR A 1 211 ? -38.732 -2.498 24.079 1.00 90.75 211 THR A C 1
ATOM 1549 O O . THR A 1 211 ? -38.251 -1.541 24.681 1.00 90.75 211 THR A O 1
ATOM 1552 N N . ALA A 1 212 ? -38.908 -3.681 24.678 1.00 92.56 212 ALA A N 1
ATOM 1553 C CA . ALA A 1 212 ? -38.488 -3.954 26.055 1.00 92.56 212 ALA A CA 1
ATOM 1554 C C . ALA A 1 212 ? -36.970 -3.796 26.242 1.00 92.56 212 ALA A C 1
ATOM 1556 O O . ALA A 1 212 ? -36.525 -3.227 27.240 1.00 92.56 212 ALA A O 1
ATOM 1557 N N . VAL A 1 213 ? -36.173 -4.257 25.270 1.00 94.75 213 VAL A N 1
ATOM 1558 C CA . VAL A 1 213 ? -34.721 -4.043 25.235 1.00 94.75 213 VAL A CA 1
ATOM 1559 C C . VAL A 1 213 ? -34.425 -2.541 25.237 1.00 94.75 213 VAL A C 1
ATOM 1561 O O . VAL A 1 213 ? -33.734 -2.072 26.137 1.00 94.75 213 VAL A O 1
ATOM 1564 N N . LYS A 1 214 ? -35.025 -1.763 24.324 1.00 92.44 214 LYS A N 1
ATOM 1565 C CA . LYS A 1 214 ? -34.845 -0.298 24.248 1.00 92.44 214 LYS A CA 1
ATOM 1566 C C . LYS A 1 214 ? -35.260 0.450 25.520 1.00 92.44 214 LYS A C 1
ATOM 1568 O O . LYS A 1 214 ? -34.537 1.332 25.969 1.00 92.44 214 LYS A O 1
ATOM 1573 N N . GLN A 1 215 ? -36.426 0.132 26.083 1.00 92.81 215 GLN A N 1
ATOM 1574 C CA . GLN A 1 215 ? -37.042 0.915 27.162 1.00 92.81 215 GLN A CA 1
ATOM 1575 C C . GLN A 1 215 ? -36.587 0.508 28.570 1.00 92.81 215 GLN A C 1
ATOM 1577 O O . GLN A 1 215 ? -36.607 1.345 29.470 1.00 92.81 215 GLN A O 1
ATOM 1582 N N . TYR A 1 216 ? -36.173 -0.747 28.782 1.00 95.38 216 TYR A N 1
ATOM 1583 C CA . TYR A 1 216 ? -35.763 -1.234 30.105 1.00 95.38 216 TYR A CA 1
ATOM 1584 C C . TYR A 1 216 ? -34.284 -1.601 30.168 1.00 95.38 216 TYR A C 1
ATOM 1586 O O . TYR A 1 216 ? -33.577 -1.101 31.041 1.00 95.38 216 TYR A O 1
ATOM 1594 N N . LEU A 1 217 ? -33.802 -2.459 29.263 1.00 96.25 217 LEU A N 1
ATOM 1595 C CA . LEU A 1 217 ? -32.418 -2.932 29.322 1.00 96.25 217 LEU A CA 1
ATOM 1596 C C . LEU A 1 217 ? -31.437 -1.834 28.917 1.00 96.25 217 LEU A C 1
ATOM 1598 O O . LEU A 1 217 ? -30.466 -1.607 29.629 1.00 96.25 217 LEU A O 1
ATOM 1602 N N . CYS A 1 218 ? -31.698 -1.105 27.832 1.00 95.69 218 CYS A N 1
ATOM 1603 C CA . CYS A 1 218 ? -30.784 -0.061 27.392 1.00 95.69 218 CYS A CA 1
ATOM 1604 C C . CYS A 1 218 ? -30.684 1.085 28.412 1.00 95.69 218 CYS A C 1
ATOM 1606 O O . CYS A 1 218 ? -29.583 1.521 28.733 1.00 95.69 218 CYS A O 1
ATOM 1608 N N . VAL A 1 219 ? -31.805 1.484 29.023 1.00 94.00 219 VAL A N 1
ATOM 1609 C CA . VAL A 1 219 ? -31.827 2.465 30.126 1.00 94.00 219 VAL A CA 1
ATOM 1610 C C . VAL A 1 219 ? -31.081 1.947 31.366 1.00 94.00 219 VAL A C 1
ATOM 1612 O O . VAL A 1 219 ? -30.401 2.717 32.047 1.00 94.00 219 VAL A O 1
ATOM 1615 N N . ALA A 1 220 ? -31.148 0.641 31.651 1.00 95.00 220 ALA A N 1
ATOM 1616 C CA . ALA A 1 220 ? -30.348 0.025 32.708 1.00 95.00 220 ALA A CA 1
ATOM 1617 C C . ALA A 1 220 ? -28.844 0.027 32.390 1.00 95.00 220 ALA A C 1
ATOM 1619 O O . ALA A 1 220 ? -28.033 0.175 33.306 1.00 95.00 220 ALA A O 1
ATOM 1620 N N . LEU A 1 221 ? -28.469 -0.114 31.117 1.00 95.44 221 LEU A N 1
ATOM 1621 C CA . LEU A 1 221 ? -27.077 -0.090 30.672 1.00 95.44 221 LEU A CA 1
ATOM 1622 C C . LEU A 1 221 ? -26.481 1.318 30.676 1.00 95.44 221 LEU A C 1
ATOM 1624 O O . LEU A 1 221 ? -25.371 1.455 31.172 1.00 95.44 221 LEU A O 1
ATOM 1628 N N . SER A 1 222 ? -27.203 2.370 30.270 1.00 92.94 222 SER A N 1
ATOM 1629 C CA . SER A 1 222 ? -26.700 3.753 30.416 1.00 92.94 222 SER A CA 1
ATOM 1630 C C . SER A 1 222 ? -26.414 4.100 31.884 1.00 92.94 222 SER A C 1
ATOM 1632 O O . SER A 1 222 ? -25.415 4.740 32.191 1.00 92.94 222 SER A O 1
ATOM 1634 N N . LYS A 1 223 ? -27.248 3.624 32.823 1.00 90.88 223 LYS A N 1
ATOM 1635 C CA . LYS A 1 223 ? -27.060 3.874 34.265 1.00 90.88 223 LYS A CA 1
ATOM 1636 C C . LYS A 1 223 ? -25.933 3.055 34.903 1.00 90.88 223 LYS A C 1
ATOM 1638 O O . LYS A 1 223 ? -25.232 3.565 35.770 1.00 90.88 223 LYS A O 1
ATOM 1643 N N . ASN A 1 224 ? -25.776 1.784 34.530 1.00 94.62 224 ASN A N 1
ATOM 1644 C CA . ASN A 1 224 ? -24.749 0.908 35.113 1.00 94.62 224 ASN A CA 1
ATOM 1645 C C . ASN A 1 224 ? -23.402 0.975 34.361 1.00 94.62 224 ASN A C 1
ATOM 1647 O O . ASN A 1 224 ? -22.361 0.679 34.943 1.00 94.62 224 ASN A O 1
ATOM 1651 N N . GLY A 1 225 ? -23.407 1.428 33.105 1.00 91.81 225 GLY A N 1
ATOM 1652 C CA . GLY A 1 225 ? -22.239 1.612 32.241 1.00 91.81 225 GLY A CA 1
ATOM 1653 C C . GLY A 1 225 ? -21.334 2.790 32.605 1.00 91.81 225 GLY A C 1
ATOM 1654 O O . GLY A 1 225 ? -20.308 2.971 31.969 1.00 91.81 225 GLY A O 1
ATOM 1655 N N . VAL A 1 226 ? -21.666 3.560 33.641 1.00 91.88 226 VAL A N 1
ATOM 1656 C CA . VAL A 1 226 ? -20.763 4.542 34.274 1.00 91.88 226 VAL A CA 1
ATOM 1657 C C . VAL A 1 226 ? -20.586 4.265 35.775 1.00 91.88 226 VAL A C 1
ATOM 1659 O O . VAL A 1 226 ? -20.236 5.150 36.552 1.00 91.88 226 VAL A O 1
ATOM 1662 N N . SER A 1 227 ? -20.860 3.030 36.216 1.00 93.00 227 SER A N 1
ATOM 1663 C CA . SER A 1 227 ? -20.679 2.632 37.614 1.00 93.00 227 SER A CA 1
ATOM 1664 C C . SER A 1 227 ? -19.190 2.582 37.985 1.00 93.00 227 SER A C 1
ATOM 1666 O O . SER A 1 227 ? -18.426 1.960 37.251 1.00 93.00 227 SER A O 1
ATOM 1668 N N . PRO A 1 228 ? -18.772 3.127 39.145 1.00 91.31 228 PRO A N 1
ATOM 1669 C CA . PRO A 1 228 ? -17.388 3.029 39.622 1.00 91.31 228 PRO A CA 1
ATOM 1670 C C . PRO A 1 228 ? -17.014 1.627 40.139 1.00 91.31 228 PRO A C 1
ATOM 1672 O O . PRO A 1 228 ? -15.884 1.417 40.578 1.00 91.31 228 PRO A O 1
ATOM 1675 N N . ILE A 1 229 ? -17.958 0.676 40.141 1.00 92.62 229 ILE A N 1
ATOM 1676 C CA . ILE A 1 229 ? -17.768 -0.699 40.612 1.00 92.62 229 ILE A CA 1
ATOM 1677 C C . ILE A 1 229 ? -17.414 -1.583 39.404 1.00 92.62 229 ILE A C 1
ATOM 1679 O O . ILE A 1 229 ? -18.301 -1.839 38.579 1.00 92.62 229 ILE A O 1
ATOM 1683 N N . PRO A 1 230 ? -16.179 -2.119 39.301 1.00 93.31 230 PRO A N 1
ATOM 1684 C CA . PRO A 1 230 ? -15.736 -2.831 38.101 1.00 93.31 230 PRO A CA 1
ATOM 1685 C C . PRO A 1 230 ? -16.602 -4.040 37.724 1.00 93.31 230 PRO A C 1
ATOM 1687 O O . PRO A 1 230 ? -16.805 -4.288 36.544 1.00 93.31 230 PRO A O 1
ATOM 1690 N N . GLU A 1 231 ? -17.171 -4.760 38.696 1.00 93.81 231 GLU A N 1
ATOM 1691 C CA . GLU A 1 231 ? -18.073 -5.904 38.462 1.00 93.81 231 GLU A CA 1
ATOM 1692 C C . GLU A 1 231 ? -19.347 -5.497 37.690 1.00 93.81 231 GLU A C 1
ATOM 1694 O O . GLU A 1 231 ? -19.735 -6.113 36.696 1.00 93.81 231 GLU A O 1
ATOM 1699 N N . VAL A 1 232 ? -19.979 -4.399 38.124 1.00 95.19 232 VAL A N 1
ATOM 1700 C CA . VAL A 1 232 ? -21.213 -3.849 37.538 1.00 95.19 232 VAL A CA 1
ATOM 1701 C C . VAL A 1 232 ? -20.931 -3.280 36.148 1.00 95.19 232 VAL A C 1
ATOM 1703 O O . VAL A 1 232 ? -21.711 -3.487 35.213 1.00 95.19 232 VAL A O 1
ATOM 1706 N N . PHE A 1 233 ? -19.791 -2.606 36.000 1.00 96.19 233 PHE A N 1
ATOM 1707 C CA . PHE A 1 233 ? -19.316 -2.084 34.727 1.00 96.19 233 PHE A CA 1
ATOM 1708 C C . PHE A 1 233 ? -18.979 -3.213 33.734 1.00 96.19 233 PHE A C 1
ATOM 1710 O O . PHE A 1 233 ? -19.421 -3.169 32.586 1.00 96.19 233 PHE A O 1
ATOM 1717 N N . HIS A 1 234 ? -18.302 -4.278 34.181 1.00 96.44 234 HIS A N 1
ATOM 1718 C CA . HIS A 1 234 ? -17.960 -5.449 33.363 1.00 96.44 234 HIS A CA 1
ATOM 1719 C C . HIS A 1 234 ? -19.203 -6.122 32.779 1.00 96.44 234 HIS A C 1
ATOM 1721 O O . HIS A 1 234 ? -19.285 -6.330 31.568 1.00 96.44 234 HIS A O 1
ATOM 1727 N N . LEU A 1 235 ? -20.195 -6.412 33.627 1.00 97.00 235 LEU A N 1
ATOM 1728 C CA . LEU A 1 235 ? -21.451 -7.020 33.194 1.00 97.00 235 LEU A CA 1
ATOM 1729 C C . LEU A 1 235 ? -22.235 -6.103 32.244 1.00 97.00 235 LEU A C 1
ATOM 1731 O O . LEU A 1 235 ? -22.871 -6.596 31.315 1.00 97.00 235 LEU A O 1
ATOM 1735 N N . SER A 1 236 ? -22.142 -4.780 32.419 1.00 96.81 236 SER A N 1
ATOM 1736 C CA . SER A 1 236 ? -22.765 -3.801 31.517 1.00 96.81 236 SER A CA 1
ATOM 1737 C C . SER A 1 236 ? -22.104 -3.781 30.130 1.00 96.81 236 SER A C 1
ATOM 1739 O O . SER A 1 236 ? -22.806 -3.821 29.119 1.00 96.81 236 SER A O 1
ATOM 1741 N N . LEU A 1 237 ? -20.766 -3.804 30.059 1.00 96.19 237 LEU A N 1
ATOM 1742 C CA . LEU A 1 237 ? -20.032 -3.924 28.791 1.00 96.19 237 LEU A CA 1
ATOM 1743 C C . LEU A 1 237 ? -20.307 -5.271 28.100 1.00 96.19 237 LEU A C 1
ATOM 1745 O O . LEU A 1 237 ? -20.554 -5.307 26.895 1.00 96.19 237 LEU A O 1
ATOM 1749 N N . ALA A 1 238 ? -20.322 -6.377 28.852 1.00 96.31 238 ALA A N 1
ATOM 1750 C CA . ALA A 1 238 ? -20.628 -7.706 28.322 1.00 96.31 238 ALA A CA 1
ATOM 1751 C C . ALA A 1 238 ? -22.057 -7.791 27.753 1.00 96.31 238 ALA A C 1
ATOM 1753 O O . ALA A 1 238 ? -22.264 -8.363 26.679 1.00 96.31 238 ALA A O 1
ATOM 1754 N N . LEU A 1 239 ? -23.031 -7.173 28.432 1.00 96.50 239 LEU A N 1
ATOM 1755 C CA . LEU A 1 239 ? -24.408 -7.039 27.953 1.00 96.50 239 LEU A CA 1
ATOM 1756 C C . LEU A 1 239 ? -24.496 -6.223 26.662 1.00 96.50 239 LEU A C 1
ATOM 1758 O O . LEU A 1 239 ? -25.193 -6.637 25.739 1.00 96.50 239 LEU A O 1
ATOM 1762 N N . PHE A 1 240 ? -23.782 -5.098 26.563 1.00 95.00 240 PHE A N 1
ATOM 1763 C CA . PHE A 1 240 ? -23.757 -4.296 25.339 1.00 95.00 240 PHE A CA 1
ATOM 1764 C C . PHE A 1 240 ? -23.152 -5.060 24.150 1.00 95.00 240 PHE A C 1
ATOM 1766 O O . PHE A 1 240 ? -23.743 -5.061 23.072 1.00 95.00 240 PHE A O 1
ATOM 1773 N N . VAL A 1 241 ? -22.036 -5.774 24.342 1.00 93.12 241 VAL A N 1
ATOM 1774 C CA . VAL A 1 241 ? -21.447 -6.615 23.282 1.00 93.12 241 VAL A CA 1
ATOM 1775 C C . VAL A 1 241 ? -22.439 -7.696 22.831 1.00 93.12 241 VAL A C 1
ATOM 1777 O O . VAL A 1 241 ? -22.636 -7.882 21.633 1.00 93.12 241 VAL A O 1
ATOM 1780 N N . ALA A 1 242 ? -23.148 -8.345 23.761 1.00 93.88 242 ALA A N 1
ATOM 1781 C CA . ALA A 1 242 ? -24.185 -9.320 23.418 1.00 93.88 242 ALA A CA 1
ATOM 1782 C C . ALA A 1 242 ? -25.401 -8.688 22.697 1.00 93.88 242 ALA A C 1
ATOM 1784 O O . ALA A 1 242 ? -25.994 -9.321 21.819 1.00 93.88 242 ALA A O 1
ATOM 1785 N N . LEU A 1 243 ? -25.756 -7.434 23.011 1.00 93.50 243 LEU A N 1
ATOM 1786 C CA . LEU A 1 243 ? -26.777 -6.673 22.280 1.00 93.50 243 LEU A CA 1
ATOM 1787 C C . LEU A 1 243 ? -26.335 -6.312 20.856 1.00 93.50 243 LEU A C 1
ATOM 1789 O O . LEU A 1 243 ? -27.151 -6.419 19.940 1.00 93.50 243 LEU A O 1
ATOM 1793 N N . LEU A 1 244 ? -25.066 -5.949 20.638 1.00 89.94 244 LEU A N 1
ATOM 1794 C CA . LEU A 1 244 ? -24.528 -5.751 19.289 1.00 89.94 244 LEU A CA 1
ATOM 1795 C C . LEU A 1 244 ? -24.621 -7.041 18.462 1.00 89.94 244 LEU A C 1
ATOM 1797 O O . LEU A 1 244 ? -25.143 -7.010 17.350 1.00 89.94 244 LEU A O 1
ATOM 1801 N N . SER A 1 245 ? -24.200 -8.182 19.016 1.00 87.56 245 SER A N 1
ATOM 1802 C CA . SER A 1 245 ? -24.242 -9.468 18.304 1.00 87.56 245 SER A CA 1
ATOM 1803 C C . SER A 1 245 ? -25.662 -9.927 17.947 1.00 87.56 245 SER A C 1
ATOM 1805 O O . SER A 1 245 ? -25.871 -10.471 16.865 1.00 87.56 245 SER A O 1
ATOM 1807 N N . ASN A 1 246 ? -26.640 -9.728 18.840 1.00 88.00 246 ASN A N 1
ATOM 1808 C CA . ASN A 1 246 ? -27.966 -10.348 18.707 1.00 88.00 246 ASN A CA 1
ATOM 1809 C C . ASN A 1 246 ? -29.108 -9.383 18.319 1.00 88.00 246 ASN A C 1
ATOM 1811 O O . ASN A 1 246 ? -30.162 -9.870 17.909 1.00 88.00 246 ASN A O 1
ATOM 1815 N N . PHE A 1 247 ? -28.935 -8.057 18.445 1.00 89.88 247 PHE A N 1
ATOM 1816 C CA . PHE A 1 247 ? -30.022 -7.066 18.318 1.00 89.88 247 PHE A CA 1
ATOM 1817 C C . PHE A 1 247 ? -29.658 -5.787 17.529 1.00 89.88 247 PHE A C 1
ATOM 1819 O O . PHE A 1 247 ? -30.517 -4.908 17.409 1.00 89.88 247 PHE A O 1
ATOM 1826 N N . LYS A 1 248 ? -28.438 -5.643 16.971 1.00 86.50 248 LYS A N 1
ATOM 1827 C CA . LYS A 1 248 ? -27.965 -4.363 16.384 1.00 86.50 248 LYS A CA 1
ATOM 1828 C C . LYS A 1 248 ? -28.913 -3.712 15.370 1.00 86.50 248 LYS A C 1
ATOM 1830 O O . LYS A 1 248 ? -29.110 -2.501 15.431 1.00 86.50 248 LYS A O 1
ATOM 1835 N N . ALA A 1 249 ? -29.580 -4.508 14.532 1.00 85.25 249 ALA A N 1
ATOM 1836 C CA . ALA A 1 249 ? -30.549 -4.040 13.533 1.00 85.25 249 ALA A CA 1
ATOM 1837 C C . ALA A 1 249 ? -31.716 -3.212 14.113 1.00 85.25 249 ALA A C 1
ATOM 1839 O O . ALA A 1 249 ? -32.321 -2.413 13.404 1.00 85.25 249 ALA A O 1
ATOM 1840 N N . HIS A 1 250 ? -32.032 -3.369 15.402 1.00 86.19 250 HIS A N 1
ATOM 1841 C CA . HIS A 1 250 ? -33.079 -2.594 16.063 1.00 86.19 250 HIS A CA 1
ATOM 1842 C C . HIS A 1 250 ? -32.552 -1.361 16.812 1.00 86.19 250 HIS A C 1
ATOM 1844 O O . HIS A 1 250 ? -33.368 -0.530 17.206 1.00 86.19 250 HIS A O 1
ATOM 1850 N N . LEU A 1 251 ? -31.239 -1.227 17.039 1.00 89.19 251 LEU A N 1
ATOM 1851 C CA . LEU A 1 251 ? -30.676 -0.419 18.131 1.00 89.19 251 LEU A CA 1
ATOM 1852 C C . LEU A 1 251 ? -29.842 0.811 17.708 1.00 89.19 251 LEU A C 1
ATOM 1854 O O . LEU A 1 251 ? -29.128 1.326 18.562 1.00 89.19 251 LEU A O 1
ATOM 1858 N N . LYS A 1 252 ? -29.933 1.321 16.463 1.00 87.50 252 LYS A N 1
ATOM 1859 C CA . LYS A 1 252 ? -29.096 2.447 15.957 1.00 87.50 252 LYS A CA 1
ATOM 1860 C C . LYS A 1 252 ? -28.903 3.585 16.982 1.00 87.50 252 LYS A C 1
ATOM 1862 O O . LYS A 1 252 ? -27.790 3.815 17.445 1.00 87.50 252 LYS A O 1
ATOM 1867 N N . MET A 1 253 ? -29.993 4.222 17.424 1.00 89.44 253 MET A N 1
ATOM 1868 C CA . MET A 1 253 ? -29.926 5.331 18.395 1.00 89.44 253 MET A CA 1
ATOM 1869 C C . MET A 1 253 ? -29.333 4.919 19.753 1.00 89.44 253 MET A C 1
ATOM 1871 O O . MET A 1 253 ? -28.660 5.706 20.407 1.00 89.44 253 MET A O 1
ATOM 1875 N N . GLN A 1 254 ? -29.594 3.690 20.210 1.00 92.56 254 GLN A N 1
ATOM 1876 C CA . GLN A 1 254 ? -29.079 3.198 21.490 1.00 92.56 254 GLN A CA 1
ATOM 1877 C C . GLN A 1 254 ? -27.573 2.916 21.409 1.00 92.56 254 GLN A C 1
ATOM 1879 O O . GLN A 1 254 ? -26.845 3.237 22.340 1.00 92.56 254 GLN A O 1
ATOM 1884 N N . ILE A 1 255 ? -27.102 2.353 20.293 1.00 92.38 255 ILE A N 1
ATOM 1885 C CA . ILE A 1 255 ? -25.682 2.092 20.031 1.00 92.38 255 ILE A CA 1
ATOM 1886 C C . ILE A 1 255 ? -24.899 3.406 20.014 1.00 92.38 255 ILE A C 1
ATOM 1888 O O . ILE A 1 255 ? -23.872 3.496 20.681 1.00 92.38 255 ILE A O 1
ATOM 1892 N N . GLU A 1 256 ? -25.412 4.435 19.336 1.00 90.94 256 GLU A N 1
ATOM 1893 C CA . GLU A 1 256 ? -24.818 5.775 19.332 1.00 90.94 256 GLU A CA 1
ATOM 1894 C C . GLU A 1 256 ? -24.675 6.357 20.747 1.00 90.94 256 GLU A C 1
ATOM 1896 O O . GLU A 1 256 ? -23.591 6.803 21.130 1.00 90.94 256 GLU A O 1
ATOM 1901 N N . VAL A 1 257 ? -25.749 6.302 21.542 1.00 92.25 257 VAL A N 1
ATOM 1902 C CA . VAL A 1 257 ? -25.752 6.747 22.944 1.00 92.25 257 VAL A CA 1
ATOM 1903 C C . VAL A 1 257 ? -24.715 5.979 23.765 1.00 92.25 257 VAL A C 1
ATOM 1905 O O . VAL A 1 257 ? -23.928 6.601 24.471 1.00 92.25 257 VAL A O 1
ATOM 1908 N N . PHE A 1 258 ? -24.628 4.652 23.636 1.00 94.31 258 PHE A N 1
ATOM 1909 C CA . PHE A 1 258 ? -23.627 3.866 24.363 1.00 94.31 258 PHE A CA 1
ATOM 1910 C C . PHE A 1 258 ? -22.193 4.188 23.943 1.00 94.31 258 PHE A C 1
ATOM 1912 O O . PHE A 1 258 ? -21.333 4.346 24.811 1.00 94.31 258 PHE A O 1
ATOM 1919 N N . PHE A 1 259 ? -21.915 4.324 22.645 1.00 94.75 259 PHE A N 1
ATOM 1920 C CA . PHE A 1 259 ? -20.579 4.702 22.186 1.00 94.75 259 PHE A CA 1
ATOM 1921 C C . PHE A 1 259 ? -20.169 6.079 22.722 1.00 94.75 259 PHE A C 1
ATOM 1923 O O . PHE A 1 259 ? -19.050 6.217 23.207 1.00 94.75 259 PHE A O 1
ATOM 1930 N N . LYS A 1 260 ? -21.077 7.065 22.723 1.00 91.94 260 LYS A N 1
ATOM 1931 C CA . LYS A 1 260 ? -20.828 8.399 23.294 1.00 91.94 260 LYS A CA 1
ATOM 1932 C C . LYS A 1 260 ? -20.661 8.371 24.819 1.00 91.94 260 LYS A C 1
ATOM 1934 O O . LYS A 1 260 ? -19.625 8.795 25.319 1.00 91.94 260 LYS A O 1
ATOM 1939 N N . GLU A 1 261 ? -21.670 7.897 25.550 1.00 91.12 261 GLU A N 1
ATOM 1940 C CA . GLU A 1 261 ? -21.789 8.049 27.012 1.00 91.12 261 GLU A CA 1
ATOM 1941 C C . GLU A 1 261 ? -20.970 7.033 27.820 1.00 91.12 261 GLU A C 1
ATOM 1943 O O . GLU A 1 261 ? -20.613 7.318 28.964 1.00 91.12 261 GLU A O 1
ATOM 1948 N N . ILE A 1 262 ? -20.668 5.861 27.248 1.00 94.00 262 ILE A N 1
ATOM 1949 C CA . ILE A 1 262 ? -19.900 4.797 27.910 1.00 94.00 262 ILE A CA 1
ATOM 1950 C C . ILE A 1 262 ? -18.505 4.691 27.296 1.00 94.00 262 ILE A C 1
ATOM 1952 O O . ILE A 1 262 ? -17.519 4.928 27.986 1.00 94.00 262 ILE A O 1
ATOM 1956 N N . PHE A 1 263 ? -18.395 4.325 26.017 1.00 95.31 263 PHE A N 1
ATOM 1957 C CA . PHE A 1 263 ? -17.106 3.913 25.445 1.00 95.31 263 PHE A CA 1
ATOM 1958 C C . PHE A 1 263 ? -16.130 5.081 25.293 1.00 95.31 263 PHE A C 1
ATOM 1960 O O . PHE A 1 263 ? -15.055 5.055 25.887 1.00 95.31 263 PHE A O 1
ATOM 1967 N N . LEU A 1 264 ? -16.512 6.110 24.536 1.00 94.25 264 LEU A N 1
ATOM 1968 C CA . LEU A 1 264 ? -15.664 7.275 24.286 1.00 94.25 264 LEU A CA 1
ATOM 1969 C C . LEU A 1 264 ? -15.478 8.082 25.577 1.00 94.25 264 LEU A C 1
ATOM 1971 O O . LEU A 1 264 ? -14.345 8.275 25.998 1.00 94.25 264 LEU A O 1
ATOM 1975 N N . ASN A 1 265 ? -16.561 8.405 26.294 1.00 94.19 265 ASN A N 1
ATOM 1976 C CA . ASN A 1 265 ? -16.512 9.105 27.586 1.00 94.19 265 ASN A CA 1
ATOM 1977 C C . ASN A 1 265 ? -15.525 8.478 28.599 1.00 94.19 265 ASN A C 1
ATOM 1979 O O . ASN A 1 265 ? -14.712 9.194 29.178 1.00 94.19 265 ASN A O 1
ATOM 1983 N N . ILE A 1 266 ? -15.525 7.150 28.795 1.00 94.38 266 ILE A N 1
ATOM 1984 C CA . ILE A 1 266 ? -14.594 6.497 29.739 1.00 94.38 266 ILE A CA 1
ATOM 1985 C C . ILE A 1 266 ? -13.138 6.515 29.234 1.00 94.38 266 ILE A C 1
ATOM 1987 O O . ILE A 1 266 ? -12.221 6.540 30.057 1.00 94.38 266 ILE A O 1
ATOM 1991 N N . LEU A 1 267 ? -12.886 6.523 27.919 1.00 92.75 267 LEU A N 1
ATOM 1992 C CA . LEU A 1 267 ? -11.530 6.668 27.369 1.00 92.75 267 LEU A CA 1
ATOM 1993 C C . LEU A 1 267 ? -11.035 8.121 27.411 1.00 92.75 267 LEU A C 1
ATOM 1995 O O . LEU A 1 267 ? -9.902 8.358 27.835 1.00 92.75 267 LEU A O 1
ATOM 1999 N N . GLU A 1 268 ? -11.877 9.077 27.025 1.00 91.69 268 GLU A N 1
ATOM 2000 C CA . GLU A 1 268 ? -11.593 10.516 26.983 1.00 91.69 268 GLU A CA 1
ATOM 2001 C C . GLU A 1 268 ? -11.415 11.108 28.393 1.00 91.69 268 GLU A C 1
ATOM 2003 O O . GLU A 1 268 ? -10.527 11.935 28.614 1.00 91.69 268 GLU A O 1
ATOM 2008 N N . ALA A 1 269 ? -12.205 10.671 29.382 1.00 90.50 269 ALA A N 1
ATOM 2009 C CA . ALA A 1 269 ? -12.168 11.224 30.734 1.00 90.50 269 ALA A CA 1
ATOM 2010 C C . ALA A 1 269 ? -10.839 10.941 31.459 1.00 90.50 269 ALA A C 1
ATOM 2012 O O . ALA A 1 269 ? -10.430 9.794 31.661 1.00 90.50 269 ALA A O 1
ATOM 2013 N N . GLY A 1 270 ? -10.170 11.997 31.930 1.00 84.00 270 GLY A N 1
ATOM 2014 C CA . GLY A 1 270 ? -8.934 11.892 32.721 1.00 84.00 270 GLY A CA 1
ATOM 2015 C C . GLY A 1 270 ? -9.121 11.293 34.124 1.00 84.00 270 GLY A C 1
ATOM 2016 O O . GLY A 1 270 ? -8.153 10.847 34.729 1.00 84.00 270 GLY A O 1
ATOM 2017 N N . SER A 1 271 ? -10.355 11.254 34.636 1.00 86.06 271 SER A N 1
ATOM 2018 C CA . SER A 1 271 ? -10.710 10.702 35.952 1.00 86.06 271 SER A CA 1
ATOM 2019 C C . SER A 1 271 ? -10.993 9.193 35.952 1.00 86.06 271 SER A C 1
ATOM 2021 O O . SER A 1 271 ? -11.024 8.579 37.019 1.00 86.06 271 SER A O 1
ATOM 2023 N N . SER A 1 272 ? -11.201 8.574 34.786 1.00 90.94 272 SER A N 1
ATOM 2024 C CA . SER A 1 272 ? -11.493 7.141 34.676 1.00 90.94 272 SER A CA 1
ATOM 2025 C C . SER A 1 272 ? -10.269 6.290 35.013 1.00 90.94 272 SER A C 1
ATOM 2027 O O . SER A 1 272 ? -9.208 6.445 34.407 1.00 90.94 272 SER A O 1
ATOM 2029 N N . SER A 1 273 ? -10.418 5.353 35.955 1.00 91.25 273 SER A N 1
ATOM 2030 C CA . SER A 1 273 ? -9.299 4.515 36.399 1.00 91.25 273 SER A CA 1
ATOM 2031 C C . SER A 1 273 ? -8.805 3.559 35.307 1.00 91.25 273 SER A C 1
ATOM 2033 O O . SER A 1 273 ? -9.571 3.143 34.432 1.00 91.25 273 SER A O 1
ATOM 2035 N N . PHE A 1 274 ? -7.530 3.158 35.405 1.00 91.12 274 PHE A N 1
ATOM 2036 C CA . PHE A 1 274 ? -6.879 2.209 34.491 1.00 91.12 274 PHE A CA 1
ATOM 2037 C C . PHE A 1 274 ? -7.756 0.985 34.189 1.00 91.12 274 PHE A C 1
ATOM 2039 O O . PHE A 1 274 ? -7.946 0.638 33.028 1.00 91.12 274 PHE A O 1
ATOM 2046 N N . GLN A 1 275 ? -8.350 0.374 35.221 1.00 93.19 275 GLN A N 1
ATOM 2047 C CA . GLN A 1 275 ? -9.187 -0.818 35.077 1.00 93.19 275 GLN A CA 1
ATOM 2048 C C . GLN A 1 275 ? -10.428 -0.571 34.202 1.00 93.19 275 GLN A C 1
ATOM 2050 O O . GLN A 1 275 ? -10.752 -1.414 33.370 1.00 93.19 275 GLN A O 1
ATOM 2055 N N . HIS A 1 276 ? -11.086 0.588 34.332 1.00 94.50 276 HIS A N 1
ATOM 2056 C CA . HIS A 1 276 ? -12.244 0.921 33.499 1.00 94.50 276 HIS A CA 1
ATOM 2057 C C . HIS A 1 276 ? -11.821 1.126 32.037 1.00 94.50 276 HIS A C 1
ATOM 2059 O O . HIS A 1 276 ? -12.400 0.505 31.148 1.00 94.50 276 HIS A O 1
ATOM 2065 N N . LYS A 1 277 ? -10.758 1.905 31.779 1.00 94.44 277 LYS A N 1
ATOM 2066 C CA . LYS A 1 277 ? -10.234 2.103 30.412 1.00 94.44 277 LYS A CA 1
ATOM 2067 C C . LYS A 1 277 ? -9.793 0.784 29.771 1.00 94.44 277 LYS A C 1
ATOM 2069 O O . LYS A 1 277 ? -10.176 0.494 28.642 1.00 94.44 277 LYS A O 1
ATOM 2074 N N . TRP A 1 278 ? -9.076 -0.055 30.517 1.00 94.38 278 TRP A N 1
ATOM 2075 C CA . TRP A 1 278 ? -8.633 -1.380 30.082 1.00 94.38 278 TRP A CA 1
ATOM 2076 C C . TRP A 1 278 ? -9.800 -2.269 29.632 1.00 94.38 278 TRP A C 1
ATOM 2078 O O . TRP A 1 278 ? -9.771 -2.840 28.542 1.00 94.38 278 TRP A O 1
ATOM 2088 N N . MET A 1 279 ? -10.866 -2.340 30.435 1.00 96.06 279 MET A N 1
ATOM 2089 C CA . MET A 1 279 ? -12.068 -3.111 30.107 1.00 96.06 279 MET A CA 1
ATOM 2090 C C . MET A 1 279 ? -12.810 -2.560 28.881 1.00 96.06 279 MET A C 1
ATOM 2092 O O . MET A 1 279 ? -13.332 -3.342 28.085 1.00 96.06 279 MET A O 1
ATOM 2096 N N . VAL A 1 280 ? -12.818 -1.235 28.689 1.00 96.81 280 VAL A N 1
ATOM 2097 C CA . VAL A 1 280 ? -13.382 -0.599 27.488 1.00 96.81 280 VAL A CA 1
ATOM 2098 C C . VAL A 1 280 ? -12.586 -0.972 26.243 1.00 96.81 280 VAL A C 1
ATOM 2100 O O . VAL A 1 280 ? -13.194 -1.429 25.277 1.00 96.81 280 VAL A O 1
ATOM 2103 N N . ILE A 1 281 ? -11.249 -0.882 26.258 1.00 95.12 281 ILE A N 1
ATOM 2104 C CA . ILE A 1 281 ? -10.439 -1.302 25.100 1.00 95.12 281 ILE A CA 1
ATOM 2105 C C . ILE A 1 281 ? -10.624 -2.798 24.831 1.00 95.12 281 ILE A C 1
ATOM 2107 O O . ILE A 1 281 ? -10.815 -3.174 23.680 1.00 95.12 281 ILE A O 1
ATOM 2111 N N . GLN A 1 282 ? -10.660 -3.658 25.857 1.00 95.06 282 GLN A N 1
ATOM 2112 C CA . GLN A 1 282 ? -10.940 -5.089 25.672 1.00 95.06 282 GLN A CA 1
ATOM 2113 C C . GLN A 1 282 ? -12.310 -5.358 25.023 1.00 95.06 282 GLN A C 1
ATOM 2115 O O . GLN A 1 282 ? -12.428 -6.276 24.209 1.00 95.06 282 GLN A O 1
ATOM 2120 N N . ALA A 1 283 ? -13.341 -4.576 25.355 1.00 95.12 283 ALA A N 1
ATOM 2121 C CA . ALA A 1 283 ? -14.649 -4.668 24.711 1.00 95.12 283 ALA A CA 1
ATOM 2122 C C . ALA A 1 283 ? -14.612 -4.136 23.265 1.00 95.12 283 ALA A C 1
ATOM 2124 O O . ALA A 1 283 ? -15.118 -4.804 22.364 1.00 95.12 283 ALA A O 1
ATOM 2125 N N . LEU A 1 284 ? -13.946 -3.003 23.018 1.00 95.38 284 LEU A N 1
ATOM 2126 C CA . LEU A 1 284 ? -13.746 -2.442 21.677 1.00 95.38 284 LEU A CA 1
ATOM 2127 C C . LEU A 1 284 ? -12.951 -3.381 20.769 1.00 95.38 284 LEU A C 1
ATOM 2129 O O . LEU A 1 284 ? -13.366 -3.591 19.639 1.00 95.38 284 LEU A O 1
ATOM 2133 N N . THR A 1 285 ? -11.892 -4.035 21.263 1.00 94.00 285 THR A N 1
ATOM 2134 C CA . THR A 1 285 ? -11.117 -5.022 20.484 1.00 94.00 285 THR A CA 1
ATOM 2135 C C . THR A 1 285 ? -12.016 -6.165 19.996 1.00 94.00 285 THR A C 1
ATOM 2137 O O . THR A 1 285 ? -11.840 -6.644 18.885 1.00 94.00 285 THR A O 1
ATOM 2140 N N . ARG A 1 286 ? -13.015 -6.586 20.791 1.00 92.50 286 ARG A N 1
ATOM 2141 C CA . ARG A 1 286 ? -13.986 -7.624 20.386 1.00 92.50 286 ARG A CA 1
ATOM 2142 C C . ARG A 1 286 ? -14.998 -7.122 19.353 1.00 92.50 286 ARG A C 1
ATOM 2144 O O . ARG A 1 286 ? -15.409 -7.897 18.501 1.00 92.50 286 ARG A O 1
ATOM 2151 N N . ILE A 1 287 ? -15.403 -5.853 19.425 1.00 92.06 287 ILE A N 1
ATOM 2152 C CA . ILE A 1 287 ? -16.322 -5.236 18.452 1.00 92.06 287 ILE A CA 1
ATOM 2153 C C . ILE A 1 287 ? -15.590 -5.003 17.122 1.00 92.06 287 ILE A C 1
ATOM 2155 O O . ILE A 1 287 ? -16.080 -5.393 16.067 1.00 92.06 287 ILE A O 1
ATOM 2159 N N . CYS A 1 288 ? -14.367 -4.476 17.185 1.00 91.31 288 CYS A N 1
ATOM 2160 C CA . CYS A 1 288 ? -13.454 -4.284 16.059 1.00 91.31 288 CYS A CA 1
ATOM 2161 C C . CYS A 1 288 ? -12.767 -5.581 15.582 1.00 91.31 288 CYS A C 1
ATOM 2163 O O . CYS A 1 288 ? -11.778 -5.517 14.849 1.00 91.31 288 CYS A O 1
ATOM 2165 N N . ALA A 1 289 ? -13.273 -6.745 16.000 1.00 89.81 289 ALA A N 1
ATOM 2166 C CA . ALA A 1 289 ? -12.944 -8.061 15.454 1.00 89.81 289 ALA A CA 1
ATOM 2167 C C . ALA A 1 289 ? -14.097 -8.657 14.613 1.00 89.81 289 ALA A C 1
ATOM 2169 O O . ALA A 1 289 ? -13.927 -9.721 14.023 1.00 89.81 289 ALA A O 1
ATOM 2170 N N . ASP A 1 290 ?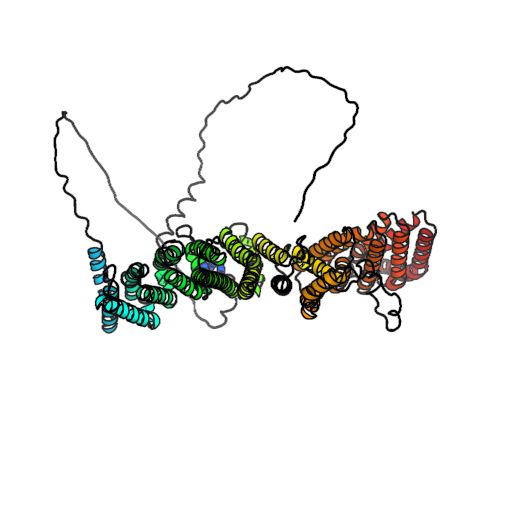 -15.258 -7.988 14.534 1.00 86.69 290 ASP A N 1
ATOM 2171 C CA . ASP A 1 290 ? -16.303 -8.277 13.544 1.00 86.69 290 ASP A CA 1
ATOM 2172 C C . ASP A 1 290 ? -16.271 -7.229 12.425 1.00 86.69 290 ASP A C 1
ATOM 2174 O O . ASP A 1 290 ? -16.619 -6.061 12.623 1.00 86.69 290 ASP A O 1
ATOM 2178 N N . ALA A 1 291 ? -15.904 -7.670 11.222 1.00 85.31 291 ALA A N 1
ATOM 2179 C CA . ALA A 1 291 ? -15.826 -6.818 10.045 1.00 85.31 291 ALA A CA 1
ATOM 2180 C C . ALA A 1 291 ? -17.161 -6.154 9.680 1.00 85.31 291 ALA A C 1
ATOM 2182 O O . ALA A 1 291 ? -17.158 -4.992 9.269 1.00 85.31 291 ALA A O 1
ATOM 2183 N N . GLN A 1 292 ? -18.301 -6.823 9.899 1.00 83.50 292 GLN A N 1
ATOM 2184 C CA . GLN A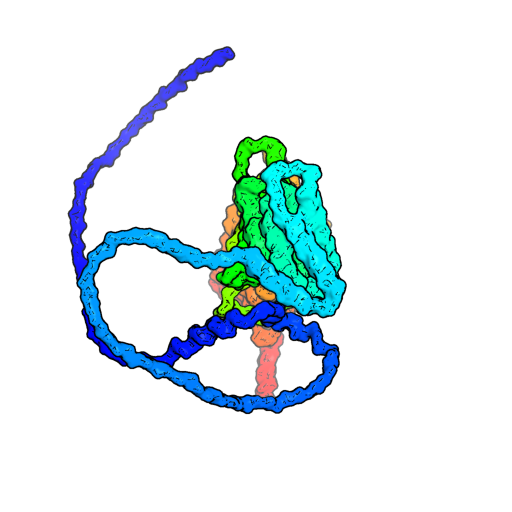 1 292 ? -19.594 -6.192 9.641 1.00 83.50 292 GLN A CA 1
ATOM 2185 C C . GLN A 1 292 ? -19.879 -5.086 10.661 1.00 83.50 292 GLN A C 1
ATOM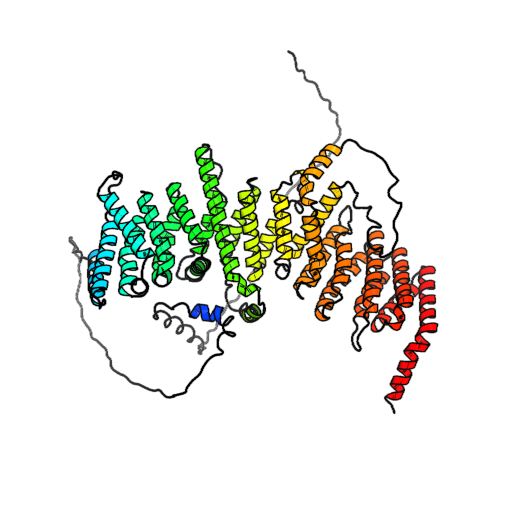 2187 O O . GLN A 1 292 ? -20.373 -4.035 10.277 1.00 83.50 292 GLN A O 1
ATOM 2192 N N . SER A 1 293 ? -19.546 -5.268 11.943 1.00 86.44 293 SER A N 1
ATOM 2193 C CA . SER A 1 293 ? -19.746 -4.225 12.960 1.00 86.44 293 SER A CA 1
ATOM 2194 C C . SER A 1 293 ? -18.837 -3.008 12.762 1.00 86.44 293 SER A C 1
ATOM 2196 O O . SER A 1 293 ? -19.292 -1.893 12.994 1.00 86.44 293 SER A O 1
ATOM 2198 N N . VAL A 1 294 ? -17.601 -3.179 12.274 1.00 87.00 294 VAL A N 1
ATOM 2199 C CA . VAL A 1 294 ? -16.731 -2.046 11.896 1.00 87.00 294 VAL A CA 1
ATOM 2200 C C . VAL A 1 294 ? -17.369 -1.210 10.779 1.00 87.00 294 VAL A C 1
ATOM 2202 O O . VAL A 1 294 ? -17.478 0.011 10.904 1.00 87.00 294 VAL A O 1
ATOM 2205 N N . VAL A 1 295 ? -17.842 -1.868 9.715 1.00 82.31 295 VAL A N 1
ATOM 2206 C CA . VAL A 1 295 ? -18.510 -1.203 8.584 1.00 82.31 295 VAL A CA 1
ATOM 2207 C C . VAL A 1 295 ? -19.846 -0.593 9.011 1.00 82.31 295 VAL A C 1
ATOM 2209 O O . VAL A 1 295 ? -20.133 0.544 8.646 1.00 82.31 295 VAL A O 1
ATOM 2212 N N . ASP A 1 296 ? -20.633 -1.288 9.838 1.00 82.50 296 ASP A N 1
ATOM 2213 C CA . ASP A 1 296 ? -21.893 -0.770 10.375 1.00 82.50 296 ASP A CA 1
ATOM 2214 C C . ASP A 1 296 ? -21.678 0.515 11.188 1.00 82.50 296 ASP A C 1
ATOM 2216 O O . ASP A 1 296 ? -22.512 1.412 11.103 1.00 82.50 296 ASP A O 1
ATOM 2220 N N . ILE A 1 297 ? -20.590 0.640 11.958 1.00 86.19 297 ILE A N 1
ATOM 2221 C CA . ILE A 1 297 ? -20.303 1.867 12.718 1.00 86.19 297 ILE A CA 1
ATOM 2222 C C . ILE A 1 297 ? -19.999 3.026 11.757 1.00 86.19 297 ILE A C 1
ATOM 2224 O O . ILE A 1 297 ? -20.679 4.049 11.811 1.00 86.19 297 ILE A O 1
ATOM 2228 N N . TYR A 1 298 ? -19.052 2.858 10.830 1.00 83.00 298 TYR A N 1
ATOM 2229 C CA . TYR A 1 298 ? -18.711 3.918 9.871 1.00 83.00 298 TYR A CA 1
ATOM 2230 C C . TYR A 1 298 ? -19.923 4.341 9.015 1.00 83.00 298 TYR A C 1
ATOM 2232 O O . TYR A 1 298 ? -20.241 5.525 8.900 1.00 83.00 298 TYR A O 1
ATOM 2240 N N . VAL A 1 299 ? -20.659 3.374 8.461 1.00 79.62 299 VAL A N 1
ATOM 2241 C CA . VAL A 1 299 ? -21.757 3.638 7.520 1.00 79.62 299 VAL A CA 1
ATOM 2242 C C . VAL A 1 299 ? -23.010 4.203 8.200 1.00 79.62 299 VAL A C 1
ATOM 2244 O O . VAL A 1 299 ? -23.713 5.002 7.587 1.00 79.62 299 VAL A O 1
ATOM 2247 N N . ASN A 1 300 ? -23.318 3.829 9.450 1.00 81.12 300 ASN A N 1
ATOM 2248 C CA . ASN A 1 300 ? -24.531 4.322 10.120 1.00 81.12 300 ASN A CA 1
ATOM 2249 C C . ASN A 1 300 ? -24.348 5.646 10.877 1.00 81.12 300 ASN A C 1
ATOM 2251 O O . ASN A 1 300 ? -25.372 6.256 11.190 1.00 81.12 300 ASN A O 1
ATOM 2255 N N . TYR A 1 301 ? -23.118 6.069 11.198 1.00 85.25 301 TYR A N 1
ATOM 2256 C CA . TYR A 1 301 ? -22.887 7.236 12.066 1.00 85.25 301 TYR A CA 1
ATOM 2257 C C . TYR A 1 301 ? -21.895 8.270 11.510 1.00 85.25 301 TYR A C 1
ATOM 2259 O O . TYR A 1 301 ? -22.095 9.456 11.741 1.00 85.25 301 TYR A O 1
ATOM 2267 N N . ASP A 1 302 ? -20.878 7.862 10.746 1.00 80.62 302 ASP A N 1
ATOM 2268 C CA . ASP A 1 302 ? -19.880 8.782 10.169 1.00 80.62 302 ASP A CA 1
ATOM 2269 C C . ASP A 1 302 ? -20.228 9.189 8.722 1.00 80.62 302 ASP A C 1
ATOM 2271 O O . ASP A 1 302 ? -19.808 10.244 8.253 1.00 80.62 302 ASP A O 1
ATOM 2275 N N . CYS A 1 303 ? -21.031 8.382 8.017 1.00 75.94 303 CYS A N 1
ATOM 2276 C CA . CYS A 1 303 ? -21.616 8.732 6.712 1.00 75.94 303 CYS A CA 1
ATOM 2277 C C . CYS A 1 303 ? -22.978 9.453 6.821 1.00 75.94 303 CYS A C 1
ATOM 2279 O O . CYS A 1 303 ? -23.558 9.832 5.804 1.00 75.94 303 CYS A O 1
ATOM 2281 N N . ASP A 1 304 ? -23.518 9.609 8.033 1.00 73.88 304 ASP A N 1
ATOM 2282 C CA . ASP A 1 304 ? -24.824 10.216 8.307 1.00 73.88 304 ASP A CA 1
ATOM 2283 C C . ASP A 1 304 ? -24.622 11.616 8.902 1.00 73.88 304 ASP A C 1
ATOM 2285 O O . ASP A 1 304 ? -24.266 11.757 10.070 1.00 73.88 304 ASP A O 1
ATOM 2289 N N . LEU A 1 305 ? -24.875 12.657 8.100 1.00 72.94 305 LEU A N 1
ATOM 2290 C CA . LEU A 1 305 ? -24.681 14.067 8.477 1.00 72.94 305 LEU A CA 1
ATOM 2291 C C . LEU A 1 305 ? -25.522 14.522 9.689 1.00 72.94 305 LEU A C 1
ATOM 2293 O O . LEU A 1 305 ? -25.295 15.619 10.198 1.00 72.94 305 LEU A O 1
ATOM 2297 N N . SER A 1 306 ? -26.501 13.723 10.131 1.00 74.31 306 SER A N 1
ATOM 2298 C CA . SER A 1 306 ? -27.324 13.999 11.316 1.00 74.31 306 SER A CA 1
ATOM 2299 C C . SER A 1 306 ? -26.864 13.262 12.581 1.00 74.31 306 SER A C 1
ATOM 2301 O O . SER A 1 306 ? -27.307 13.599 13.682 1.00 74.31 306 SER A O 1
ATOM 2303 N N . ALA A 1 307 ? -25.986 12.267 12.434 1.00 75.62 307 ALA A N 1
ATOM 2304 C CA . ALA A 1 307 ? -25.419 11.489 13.525 1.00 75.62 307 ALA A CA 1
ATOM 2305 C C . ALA A 1 307 ? -24.101 12.124 14.021 1.00 75.62 307 ALA A C 1
ATOM 2307 O O . ALA A 1 307 ? -23.873 13.326 13.890 1.00 75.62 307 ALA A O 1
ATOM 2308 N N . ALA A 1 308 ? -23.236 11.336 14.659 1.00 79.31 308 ALA A N 1
ATOM 2309 C CA . ALA A 1 308 ? -21.907 11.781 15.066 1.00 79.31 308 ALA A CA 1
ATOM 2310 C C . ALA A 1 308 ? -20.847 10.777 14.632 1.00 79.31 308 ALA A C 1
ATOM 2312 O O . ALA A 1 308 ? -21.076 9.575 14.727 1.00 79.31 308 ALA A O 1
ATOM 2313 N N . ASN A 1 309 ? -19.666 11.287 14.286 1.00 84.38 309 ASN A N 1
ATOM 2314 C CA . ASN A 1 309 ? -18.523 10.508 13.822 1.00 84.38 309 ASN A CA 1
ATOM 2315 C C . ASN A 1 309 ? -17.979 9.593 14.945 1.00 84.38 309 ASN A C 1
ATOM 2317 O O . ASN A 1 309 ? -17.097 9.981 15.721 1.00 84.38 309 ASN A O 1
ATOM 2321 N N . ILE A 1 310 ? -18.553 8.395 15.097 1.00 90.88 310 ILE A N 1
ATOM 2322 C CA . ILE A 1 310 ? -18.169 7.418 16.125 1.00 90.88 310 ILE A CA 1
ATOM 2323 C C . ILE A 1 310 ? -16.896 6.701 15.702 1.00 90.88 310 ILE A C 1
ATOM 2325 O O . ILE A 1 310 ? -16.018 6.509 16.541 1.00 90.88 310 ILE A O 1
ATOM 2329 N N . PHE A 1 311 ? -16.785 6.313 14.429 1.00 89.69 311 PHE A N 1
ATOM 2330 C CA . PHE A 1 311 ? -15.596 5.653 13.902 1.00 89.69 311 PHE A CA 1
ATOM 2331 C C . PHE A 1 311 ? -14.388 6.588 13.994 1.00 89.69 311 PHE A C 1
ATOM 2333 O O . PHE A 1 311 ? -13.377 6.205 14.576 1.00 89.69 311 PHE A O 1
ATOM 2340 N N . GLU A 1 312 ? -14.508 7.834 13.528 1.00 88.06 312 GLU A N 1
ATOM 2341 C CA . GLU A 1 312 ? -13.429 8.823 13.614 1.00 88.06 312 GLU A CA 1
ATOM 2342 C C . GLU A 1 312 ? -12.967 9.043 15.063 1.00 88.06 312 GLU A C 1
ATOM 2344 O O . GLU A 1 312 ? -11.777 8.920 15.354 1.00 88.06 312 GLU A O 1
ATOM 2349 N N . ARG A 1 313 ? -13.890 9.292 16.009 1.00 92.38 313 ARG A N 1
ATOM 2350 C CA . ARG A 1 313 ? -13.532 9.464 17.431 1.00 92.38 313 ARG A CA 1
ATOM 2351 C C . ARG A 1 313 ? -12.881 8.214 18.021 1.00 92.38 313 ARG A C 1
ATOM 2353 O O . ARG A 1 313 ? -11.859 8.330 18.692 1.00 92.38 313 ARG A O 1
ATOM 2360 N N . LEU A 1 314 ? -13.412 7.030 17.716 1.00 94.19 314 LEU A N 1
ATOM 2361 C CA . LEU A 1 314 ? -12.853 5.752 18.152 1.00 94.19 314 LEU A CA 1
ATOM 2362 C C . LEU A 1 314 ? -11.411 5.558 17.657 1.00 94.19 314 LEU A C 1
ATOM 2364 O O . LEU A 1 314 ? -10.545 5.184 18.447 1.00 94.19 314 LEU A O 1
ATOM 2368 N N . ILE A 1 315 ? -11.127 5.842 16.381 1.00 93.94 315 ILE A N 1
ATOM 2369 C CA . ILE A 1 315 ? -9.764 5.761 15.835 1.00 93.94 315 ILE A CA 1
ATOM 2370 C C . ILE A 1 315 ? -8.860 6.843 16.437 1.00 93.94 315 ILE A C 1
ATOM 2372 O O . ILE A 1 315 ? -7.718 6.544 16.789 1.00 93.94 315 ILE A O 1
ATOM 2376 N N . ASN A 1 316 ? -9.361 8.065 16.630 1.00 93.12 316 ASN A N 1
ATOM 2377 C CA . ASN A 1 316 ? -8.611 9.155 17.255 1.00 93.12 316 ASN A CA 1
ATOM 2378 C C . ASN A 1 316 ? -8.196 8.810 18.699 1.00 93.12 316 ASN A C 1
ATOM 2380 O O . ASN A 1 316 ? -7.050 9.047 19.078 1.00 93.12 316 ASN A O 1
ATOM 2384 N N . ASP A 1 317 ? -9.086 8.231 19.508 1.00 93.62 317 ASP A N 1
ATOM 2385 C CA . ASP A 1 317 ? -8.788 7.878 20.904 1.00 93.62 317 ASP A CA 1
ATOM 2386 C C . ASP A 1 317 ? -7.904 6.637 21.027 1.00 93.62 317 ASP A C 1
ATOM 2388 O O . ASP A 1 317 ? -6.923 6.655 21.774 1.00 93.62 317 ASP A O 1
ATOM 2392 N N . LEU A 1 318 ? -8.172 5.589 20.240 1.00 95.06 318 LEU A N 1
ATOM 2393 C CA . LEU A 1 318 ? -7.278 4.432 20.155 1.00 95.06 318 LEU A CA 1
ATOM 2394 C C . LEU A 1 318 ? -5.878 4.836 19.664 1.00 95.06 318 LEU A C 1
ATOM 2396 O O . LEU A 1 318 ? -4.890 4.294 20.153 1.00 95.06 318 LEU A O 1
ATOM 2400 N N . SER A 1 319 ? -5.775 5.819 18.762 1.00 94.81 319 SER A N 1
ATOM 2401 C CA . SER A 1 319 ? -4.497 6.373 18.300 1.00 94.81 319 SER A CA 1
ATOM 2402 C C . SER A 1 319 ? -3.738 7.113 19.402 1.00 94.81 319 SER A C 1
ATOM 2404 O O . SER A 1 319 ? -2.553 6.842 19.590 1.00 94.81 319 SER A O 1
ATOM 2406 N N . LYS A 1 320 ? -4.398 7.976 20.191 1.00 93.25 320 LYS A N 1
ATOM 2407 C CA . LYS A 1 320 ? -3.775 8.621 21.368 1.00 93.25 320 LYS A CA 1
ATOM 2408 C C . LYS A 1 320 ? -3.228 7.570 22.341 1.00 93.25 320 LYS A C 1
ATOM 2410 O O . LYS A 1 320 ? -2.098 7.678 22.804 1.00 93.25 320 LYS A O 1
ATOM 2415 N N . ILE A 1 321 ? -4.008 6.522 22.609 1.00 92.62 321 ILE A N 1
ATOM 2416 C CA . ILE A 1 321 ? -3.625 5.437 23.522 1.00 92.62 321 ILE A CA 1
ATOM 2417 C C . ILE A 1 321 ? -2.455 4.609 22.959 1.00 92.62 321 ILE A C 1
ATOM 2419 O O . ILE A 1 321 ? -1.542 4.261 23.701 1.00 92.62 321 ILE A O 1
ATOM 2423 N N . ALA A 1 322 ? -2.444 4.335 21.652 1.00 92.69 322 ALA A N 1
ATOM 2424 C CA . ALA A 1 322 ? -1.366 3.635 20.946 1.00 92.69 322 ALA A CA 1
ATOM 2425 C C . ALA A 1 322 ? -0.051 4.439 20.841 1.00 92.69 322 ALA A C 1
ATOM 2427 O O . ALA A 1 322 ? 1.027 3.855 20.688 1.00 92.69 322 ALA A O 1
ATOM 2428 N N . GLN A 1 323 ? -0.126 5.769 20.935 1.00 90.81 323 GLN A N 1
ATOM 2429 C CA . GLN A 1 323 ? 1.035 6.657 21.040 1.00 90.81 323 GLN A CA 1
ATOM 2430 C C . GLN A 1 323 ? 1.560 6.723 22.484 1.00 90.81 323 GLN A C 1
ATOM 2432 O O . GLN A 1 323 ? 2.767 6.658 22.686 1.00 90.81 323 GLN A O 1
ATOM 2437 N N . GLY A 1 324 ? 0.671 6.740 23.481 1.00 81.44 324 GLY A N 1
ATOM 2438 C CA . GLY A 1 324 ? 1.025 6.864 24.900 1.00 81.44 324 GLY A CA 1
ATOM 2439 C C . GLY A 1 324 ? 1.006 8.315 25.395 1.00 81.44 324 GLY A C 1
ATOM 2440 O O . GLY A 1 324 ? 0.736 9.250 24.639 1.00 81.44 324 GLY A O 1
ATOM 2441 N N . GLY A 1 325 ? 1.241 8.508 26.692 1.00 67.38 325 GLY A N 1
ATOM 2442 C CA . GLY A 1 325 ? 1.359 9.827 27.301 1.00 67.38 325 GLY A CA 1
ATOM 2443 C C . GLY A 1 325 ? 2.723 10.479 27.062 1.00 67.38 325 GLY A C 1
ATOM 2444 O O . GLY A 1 325 ? 3.698 9.843 26.668 1.00 67.38 325 GLY A O 1
ATOM 2445 N N . GLN A 1 326 ? 2.818 11.776 27.369 1.00 47.75 326 GLN A N 1
ATOM 2446 C CA . GLN A 1 326 ? 4.124 12.384 27.634 1.00 47.75 326 GLN A CA 1
ATOM 2447 C C . GLN A 1 326 ? 4.740 11.712 28.877 1.00 47.75 326 GLN A C 1
ATOM 2449 O O . GLN A 1 326 ? 4.008 11.510 29.851 1.00 47.75 326 GLN A O 1
ATOM 2454 N N . PRO A 1 327 ? 6.051 11.402 28.888 1.00 44.00 327 PRO A N 1
ATOM 2455 C CA . PRO A 1 327 ? 6.698 10.686 29.986 1.00 44.00 327 PRO A CA 1
ATOM 2456 C C . PRO A 1 327 ? 6.836 11.570 31.236 1.00 44.00 327 PRO A C 1
ATOM 2458 O O . PRO A 1 327 ? 7.885 12.154 31.505 1.00 44.00 327 PRO A O 1
ATOM 2461 N N . GLY A 1 328 ? 5.753 11.669 32.007 1.00 43.88 328 GLY A N 1
ATOM 2462 C CA . GLY A 1 328 ? 5.774 12.184 33.373 1.00 43.88 328 GLY A CA 1
ATOM 2463 C C . GLY A 1 328 ? 6.520 11.233 34.314 1.00 43.88 328 GLY A C 1
ATOM 2464 O O . GLY A 1 328 ? 6.632 10.037 34.047 1.00 43.88 328 GLY A O 1
ATOM 2465 N N . GLU A 1 329 ? 7.023 11.762 35.430 1.00 38.88 329 GLU A N 1
ATOM 2466 C CA . GLU A 1 329 ? 7.843 11.034 36.411 1.00 38.88 329 GLU A CA 1
ATOM 2467 C C . GLU A 1 329 ? 7.019 10.022 37.237 1.00 38.88 329 GLU A C 1
ATOM 2469 O O . GLU A 1 329 ? 6.776 10.194 38.432 1.00 38.88 329 GLU A O 1
ATOM 2474 N N . TYR A 1 330 ? 6.563 8.948 36.590 1.00 48.19 330 TYR A N 1
ATOM 2475 C CA . TYR A 1 330 ? 5.740 7.905 37.195 1.00 48.19 330 TYR A CA 1
ATOM 2476 C C . TYR A 1 330 ? 6.545 6.655 37.577 1.00 48.19 330 TYR A C 1
ATOM 2478 O O . TYR A 1 330 ? 7.475 6.232 36.892 1.00 48.19 330 TYR A O 1
ATOM 2486 N N . GLY A 1 331 ? 6.165 6.041 38.702 1.00 57.09 331 GLY A N 1
ATOM 2487 C CA . GLY A 1 331 ? 6.821 4.843 39.229 1.00 57.09 331 GLY A CA 1
ATOM 2488 C C . GLY A 1 331 ? 6.659 3.606 38.337 1.00 57.09 331 GLY A C 1
ATOM 2489 O O . GLY A 1 331 ? 5.732 3.501 37.535 1.00 57.09 331 GLY A O 1
ATOM 2490 N N . THR A 1 332 ? 7.538 2.621 38.532 1.00 61.00 332 THR A N 1
ATOM 2491 C CA . THR A 1 332 ? 7.668 1.416 37.686 1.00 61.00 332 THR A CA 1
ATOM 2492 C C . THR A 1 332 ? 6.379 0.606 37.492 1.00 61.00 332 THR A C 1
ATOM 2494 O O . THR A 1 332 ? 6.212 -0.028 36.453 1.00 61.00 332 THR A O 1
ATOM 2497 N N . SER A 1 333 ? 5.444 0.638 38.446 1.00 63.38 333 SER A N 1
ATOM 2498 C CA . SER A 1 333 ? 4.135 -0.022 38.327 1.00 63.38 333 SER A CA 1
ATOM 2499 C C . SER A 1 333 ? 3.172 0.676 37.359 1.00 63.38 333 SER A C 1
ATOM 2501 O O . SER A 1 333 ? 2.356 0.000 36.734 1.00 63.38 333 SER A O 1
ATOM 2503 N N . ALA A 1 334 ? 3.266 1.999 37.209 1.00 73.19 334 ALA A N 1
ATOM 2504 C CA . ALA A 1 334 ? 2.451 2.767 36.270 1.00 73.19 334 ALA A CA 1
ATOM 2505 C C . ALA A 1 334 ? 2.968 2.612 34.832 1.00 73.19 334 ALA A C 1
ATOM 2507 O O . ALA A 1 334 ? 2.173 2.377 33.926 1.00 73.19 334 ALA A O 1
ATOM 2508 N N . ALA A 1 335 ? 4.291 2.624 34.635 1.00 76.25 335 ALA A N 1
ATOM 2509 C CA . ALA A 1 335 ? 4.910 2.417 33.321 1.00 76.25 335 ALA A CA 1
ATOM 2510 C C . ALA A 1 335 ? 4.499 1.077 32.672 1.00 76.25 335 ALA A C 1
ATOM 2512 O O . ALA A 1 335 ? 4.162 1.033 31.490 1.00 76.25 335 ALA A O 1
ATOM 2513 N N . GLY A 1 336 ? 4.442 -0.015 33.448 1.00 82.44 336 GLY A N 1
ATOM 2514 C CA . GLY A 1 336 ? 3.972 -1.315 32.948 1.00 82.44 336 GLY A CA 1
ATOM 2515 C C . GLY A 1 336 ? 2.475 -1.343 32.600 1.00 82.44 336 GLY A C 1
ATOM 2516 O O . GLY A 1 336 ? 2.069 -2.027 31.658 1.00 82.44 336 GLY A O 1
ATOM 2517 N N . GLN A 1 337 ? 1.647 -0.573 33.316 1.00 85.62 337 GLN A N 1
ATOM 2518 C CA . GLN A 1 337 ? 0.231 -0.390 32.974 1.00 85.62 337 GLN A CA 1
ATOM 2519 C C . GLN A 1 337 ? 0.072 0.425 31.684 1.00 85.62 337 GLN A C 1
ATOM 2521 O O . GLN A 1 337 ? -0.730 0.059 30.825 1.00 85.62 337 GLN A O 1
ATOM 2526 N N . GLU A 1 338 ? 0.866 1.480 31.507 1.00 84.56 338 GLU A N 1
ATOM 2527 C CA . GLU A 1 338 ? 0.861 2.302 30.297 1.00 84.56 338 GLU A CA 1
ATOM 2528 C C . GLU A 1 338 ? 1.328 1.521 29.060 1.00 84.56 338 GLU A C 1
ATOM 2530 O O . GLU A 1 338 ? 0.612 1.512 28.060 1.00 84.56 338 GLU A O 1
ATOM 2535 N N . GLN A 1 339 ? 2.440 0.775 29.137 1.00 87.06 339 GLN A N 1
ATOM 2536 C CA . GLN A 1 339 ? 2.890 -0.105 28.045 1.00 87.06 339 GLN A CA 1
ATOM 2537 C C . GLN A 1 339 ? 1.810 -1.134 27.674 1.00 87.06 339 GLN A C 1
ATOM 2539 O O . GLN A 1 339 ? 1.526 -1.329 26.492 1.00 87.06 339 GLN A O 1
ATOM 2544 N N . SER A 1 340 ? 1.149 -1.735 28.671 1.00 91.12 340 SER A N 1
ATOM 2545 C CA . SER A 1 340 ? 0.035 -2.667 28.440 1.00 91.12 340 SER A CA 1
ATOM 2546 C C . SER A 1 340 ? -1.124 -1.991 27.698 1.00 91.12 340 SER A C 1
ATOM 2548 O O . SER A 1 340 ? -1.645 -2.541 26.728 1.00 91.12 340 SER A O 1
ATOM 2550 N N . MET A 1 341 ? -1.520 -0.783 28.120 1.00 91.62 341 MET A N 1
ATOM 2551 C CA . MET A 1 341 ? -2.590 -0.014 27.474 1.00 91.62 341 MET A CA 1
ATOM 2552 C C . MET A 1 341 ? -2.224 0.358 26.031 1.00 91.62 341 MET A C 1
ATOM 2554 O O . MET A 1 341 ? -3.055 0.214 25.133 1.00 91.62 341 MET A O 1
ATOM 2558 N N . ARG A 1 342 ? -0.974 0.779 25.804 1.00 91.75 342 ARG A N 1
ATOM 2559 C CA . ARG A 1 342 ? -0.426 1.137 24.491 1.00 91.75 342 ARG A CA 1
ATOM 2560 C C . ARG A 1 342 ? -0.479 -0.039 23.518 1.00 91.75 342 ARG A C 1
ATOM 2562 O O . ARG A 1 342 ? -0.994 0.104 22.409 1.00 91.75 342 ARG A O 1
ATOM 2569 N N . LEU A 1 343 ? -0.024 -1.212 23.966 1.00 93.06 343 LEU A N 1
ATOM 2570 C CA . LEU A 1 343 ? -0.083 -2.461 23.206 1.00 93.06 343 LEU A CA 1
ATOM 2571 C C . LEU A 1 343 ? -1.533 -2.819 22.837 1.00 93.06 343 LEU A C 1
ATOM 2573 O O . LEU A 1 343 ? -1.828 -3.074 21.671 1.00 93.06 343 LEU A O 1
ATOM 2577 N N . LYS A 1 344 ? -2.465 -2.741 23.798 1.00 94.25 344 LYS A N 1
ATOM 2578 C CA . LYS A 1 344 ? -3.888 -3.039 23.560 1.00 94.25 344 LYS A CA 1
ATOM 2579 C C . LYS A 1 344 ? -4.561 -2.036 22.610 1.00 94.25 344 LYS A C 1
ATOM 2581 O O . LYS A 1 344 ? -5.427 -2.425 21.826 1.00 94.25 344 LYS A O 1
ATOM 2586 N N . GLY A 1 345 ? -4.154 -0.765 22.649 1.00 95.44 345 GLY A N 1
ATOM 2587 C CA . GLY A 1 345 ? -4.572 0.259 21.687 1.00 95.44 345 GLY A CA 1
ATOM 2588 C C . GLY A 1 345 ? -4.120 -0.074 20.262 1.00 95.44 345 GLY A C 1
ATOM 2589 O O . GLY A 1 345 ? -4.943 -0.087 19.345 1.00 95.44 345 GLY A O 1
ATOM 2590 N N . LEU A 1 346 ? -2.841 -0.433 20.089 1.00 95.44 346 LEU A N 1
ATOM 2591 C CA . LEU A 1 346 ? -2.283 -0.888 18.809 1.00 95.44 346 LEU A CA 1
ATOM 2592 C C . LEU A 1 346 ? -2.984 -2.149 18.287 1.00 95.44 346 LEU A C 1
ATOM 2594 O O . LEU A 1 346 ? -3.412 -2.160 17.135 1.00 95.44 346 LEU A O 1
ATOM 2598 N N . GLU A 1 347 ? -3.173 -3.175 19.124 1.00 96.19 347 GLU A N 1
ATOM 2599 C CA . GLU A 1 347 ? -3.943 -4.375 18.765 1.00 96.19 347 GLU A CA 1
ATOM 2600 C C . GLU A 1 347 ? -5.339 -4.026 18.233 1.00 96.19 347 GLU A C 1
ATOM 2602 O O . GLU A 1 347 ? -5.770 -4.576 17.221 1.00 96.19 347 GLU A O 1
ATOM 2607 N N . CYS A 1 348 ? -6.047 -3.102 18.892 1.00 96.94 348 CYS A N 1
ATOM 2608 C CA . CYS A 1 348 ? -7.393 -2.710 18.491 1.00 96.94 348 CYS A CA 1
ATOM 2609 C C . CYS A 1 348 ? -7.399 -1.990 17.130 1.00 96.94 348 CYS A C 1
ATOM 2611 O O . CYS A 1 348 ? -8.228 -2.316 16.283 1.00 96.94 348 CYS A O 1
ATOM 2613 N N . LEU A 1 349 ? -6.454 -1.072 16.881 1.00 96.62 349 LEU A N 1
ATOM 2614 C CA . LEU A 1 349 ? -6.294 -0.403 15.580 1.00 96.62 349 LEU A CA 1
ATOM 2615 C C . LEU A 1 349 ? -5.971 -1.405 14.459 1.00 96.62 349 LEU A C 1
ATOM 2617 O O . LEU A 1 349 ? -6.571 -1.364 13.383 1.00 96.62 349 LEU A O 1
ATOM 2621 N N . VAL A 1 350 ? -5.041 -2.328 14.720 1.00 96.38 350 VAL A N 1
ATOM 2622 C CA . VAL A 1 350 ? -4.636 -3.380 13.778 1.00 96.38 350 VAL A CA 1
ATOM 2623 C C . VAL A 1 350 ? -5.787 -4.358 13.512 1.00 96.38 350 VAL A C 1
ATOM 2625 O O . VAL A 1 350 ? -5.965 -4.775 12.369 1.00 96.38 350 VAL A O 1
ATOM 2628 N N . SER A 1 351 ? -6.605 -4.687 14.518 1.00 94.88 351 SER A N 1
ATOM 2629 C CA . SER A 1 351 ? -7.821 -5.496 14.355 1.00 94.88 351 SER A CA 1
ATOM 2630 C C . SER A 1 351 ? -8.834 -4.813 13.437 1.00 94.88 351 SER A C 1
ATOM 2632 O O . SER A 1 351 ? -9.292 -5.437 12.480 1.00 94.88 351 SER A O 1
ATOM 2634 N N . THR A 1 352 ? -9.114 -3.519 13.649 1.00 93.19 352 THR A N 1
ATOM 2635 C CA . THR A 1 352 ? -10.016 -2.743 12.782 1.00 93.19 352 THR A CA 1
ATOM 2636 C C . THR A 1 352 ? -9.557 -2.780 11.323 1.00 93.19 352 THR A C 1
ATOM 2638 O O . THR A 1 352 ? -10.349 -3.086 10.432 1.00 93.19 352 THR A O 1
ATOM 2641 N N . LEU A 1 353 ? -8.266 -2.537 11.064 1.00 93.19 353 LEU A N 1
ATOM 2642 C CA . LEU A 1 353 ? -7.723 -2.561 9.704 1.00 93.19 353 LEU A CA 1
ATOM 2643 C C . LEU A 1 353 ? -7.717 -3.971 9.097 1.00 93.19 353 LEU A C 1
ATOM 2645 O O . LEU A 1 353 ? -8.060 -4.122 7.928 1.00 93.19 353 LEU A O 1
ATOM 2649 N N . LYS A 1 354 ? -7.401 -5.019 9.868 1.00 92.50 354 LYS A N 1
ATOM 2650 C CA . LYS A 1 354 ? -7.502 -6.415 9.400 1.00 92.50 354 LYS A CA 1
ATOM 2651 C C . LYS A 1 354 ? -8.939 -6.783 9.025 1.00 92.50 354 LYS A C 1
ATOM 2653 O O . LYS A 1 354 ? -9.147 -7.420 7.996 1.00 92.50 354 LYS A O 1
ATOM 2658 N N . CYS A 1 355 ? -9.922 -6.312 9.790 1.00 88.25 355 CYS A N 1
ATOM 2659 C CA . CYS A 1 355 ? -11.342 -6.477 9.488 1.00 88.25 355 CYS A CA 1
ATOM 2660 C C . CYS A 1 355 ? -11.775 -5.715 8.223 1.00 88.25 355 CYS A C 1
ATOM 2662 O O . CYS A 1 355 ? -12.521 -6.253 7.409 1.00 88.25 355 CYS A O 1
ATOM 2664 N N . MET A 1 356 ? -11.273 -4.495 8.001 1.00 84.94 356 MET A N 1
ATOM 2665 C CA . MET A 1 356 ? -11.527 -3.739 6.764 1.00 84.94 356 MET A CA 1
ATOM 2666 C C . MET A 1 356 ? -10.852 -4.378 5.536 1.00 84.94 356 MET A C 1
ATOM 2668 O O . MET A 1 356 ? -11.454 -4.422 4.461 1.00 84.94 356 MET A O 1
ATOM 2672 N N . VAL A 1 357 ? -9.642 -4.935 5.682 1.00 86.25 357 VAL A N 1
ATOM 2673 C CA . VAL A 1 357 ? -8.996 -5.767 4.647 1.00 86.25 357 VAL A CA 1
ATOM 2674 C C . VAL A 1 357 ? -9.817 -7.026 4.367 1.00 86.25 357 VAL A C 1
ATOM 2676 O O . VAL A 1 357 ? -9.945 -7.415 3.212 1.00 86.25 357 VAL A O 1
ATOM 2679 N N . GLU A 1 358 ? -10.383 -7.664 5.395 1.00 85.00 358 GLU A N 1
ATOM 2680 C CA . GLU A 1 358 ? -11.231 -8.847 5.237 1.00 85.00 358 GLU A CA 1
ATOM 2681 C C . GLU A 1 358 ? -12.531 -8.543 4.491 1.00 85.00 358 GLU A C 1
ATOM 2683 O O . GLU A 1 358 ? -12.830 -9.221 3.510 1.00 85.00 358 GLU A O 1
ATOM 2688 N N . TRP A 1 359 ? -13.246 -7.489 4.883 1.00 80.50 359 TRP A N 1
ATOM 2689 C CA . TRP A 1 359 ? -14.467 -7.044 4.208 1.00 80.50 359 TRP A CA 1
ATOM 2690 C C . TRP A 1 359 ? -14.240 -6.667 2.735 1.00 80.50 359 TRP A C 1
ATOM 2692 O O . TRP A 1 359 ? -15.094 -6.912 1.888 1.00 80.50 359 TRP A O 1
ATOM 2702 N N . SER A 1 360 ? -13.068 -6.114 2.406 1.00 74.81 360 SER A N 1
ATOM 2703 C CA . SER A 1 360 ? -12.724 -5.673 1.047 1.00 74.81 360 SER A CA 1
ATOM 2704 C C . SER A 1 360 ? -12.056 -6.746 0.164 1.00 74.81 360 SER A C 1
ATOM 2706 O O . SER A 1 360 ? -11.681 -6.450 -0.974 1.00 74.81 360 SER A O 1
ATOM 2708 N N . LYS A 1 361 ? -11.938 -8.003 0.630 1.00 72.69 361 LYS A N 1
ATOM 2709 C CA . LYS A 1 361 ? -11.335 -9.121 -0.131 1.00 72.69 361 LYS A CA 1
ATOM 2710 C C . LYS A 1 361 ? -11.963 -9.323 -1.512 1.00 72.69 361 LYS A C 1
ATOM 2712 O O . LYS A 1 361 ? -11.228 -9.485 -2.485 1.00 72.69 361 LYS A O 1
ATOM 2717 N N . ASP A 1 362 ? -13.291 -9.294 -1.602 1.00 60.91 362 ASP A N 1
ATOM 2718 C CA . ASP A 1 362 ? -14.011 -9.652 -2.831 1.00 60.91 362 ASP A CA 1
ATOM 2719 C C . ASP A 1 362 ? -13.862 -8.591 -3.935 1.00 60.91 362 ASP A C 1
ATOM 2721 O O . ASP A 1 362 ? -13.730 -8.937 -5.111 1.00 60.91 362 ASP A O 1
ATOM 2725 N N . LEU A 1 363 ? -13.769 -7.307 -3.557 1.00 59.56 363 LEU A N 1
ATOM 2726 C CA . LEU A 1 363 ? -13.506 -6.191 -4.479 1.00 59.56 363 LEU A CA 1
ATOM 2727 C C . LEU A 1 363 ? -12.156 -6.356 -5.199 1.00 59.56 363 LEU A C 1
ATOM 2729 O O . LEU A 1 363 ? -12.034 -6.071 -6.389 1.00 59.56 363 LEU A O 1
ATOM 2733 N N . TYR A 1 364 ? -11.144 -6.870 -4.493 1.00 56.03 364 TYR A N 1
ATOM 2734 C CA . TYR A 1 364 ? -9.792 -7.043 -5.032 1.00 56.03 364 TYR A CA 1
ATOM 2735 C C . TYR A 1 364 ? -9.687 -8.140 -6.105 1.00 56.03 364 TYR A C 1
ATOM 2737 O O . TYR A 1 364 ? -8.804 -8.093 -6.963 1.00 56.03 364 TYR A O 1
ATOM 2745 N N . ILE A 1 365 ? -10.548 -9.162 -6.046 1.00 52.88 365 ILE A N 1
ATOM 2746 C CA . ILE A 1 365 ? -10.449 -10.351 -6.909 1.00 52.88 365 ILE A CA 1
ATOM 2747 C C . ILE A 1 365 ? -10.990 -10.073 -8.322 1.00 52.88 365 ILE A C 1
ATOM 2749 O O . ILE A 1 365 ? -10.567 -10.725 -9.278 1.00 52.88 365 ILE A O 1
ATOM 2753 N N . ASN A 1 366 ? -11.891 -9.099 -8.480 1.00 45.88 366 ASN A N 1
ATOM 2754 C CA . ASN A 1 366 ? -12.576 -8.833 -9.745 1.00 45.88 366 ASN A CA 1
ATOM 2755 C C . ASN A 1 366 ? -12.612 -7.327 -10.084 1.00 45.88 366 ASN A C 1
ATOM 2757 O O . ASN A 1 366 ? -13.627 -6.677 -9.830 1.00 45.88 366 ASN A O 1
ATOM 2761 N N . PRO A 1 367 ? -11.559 -6.761 -10.709 1.00 43.75 367 PRO A N 1
ATOM 2762 C CA . PRO A 1 367 ? -11.479 -5.327 -11.029 1.00 43.75 367 PRO A CA 1
ATOM 2763 C C . PRO A 1 367 ? -12.628 -4.774 -11.888 1.00 43.75 367 PRO A C 1
ATOM 2765 O O . PRO A 1 367 ? -12.908 -3.580 -11.844 1.00 43.75 367 PRO A O 1
ATOM 2768 N N . ASN A 1 368 ? -13.352 -5.630 -12.618 1.00 43.53 368 ASN A N 1
ATOM 2769 C CA . ASN A 1 368 ? -14.543 -5.232 -13.382 1.00 43.53 368 ASN A CA 1
ATOM 2770 C C . ASN A 1 368 ? -15.734 -4.826 -12.484 1.00 43.53 368 ASN A C 1
ATOM 2772 O O . ASN A 1 368 ? -16.732 -4.303 -12.970 1.00 43.53 368 ASN A O 1
ATOM 2776 N N . THR A 1 369 ? -15.647 -5.060 -11.170 1.00 44.66 369 THR A N 1
ATOM 2777 C CA . THR A 1 369 ? -16.587 -4.506 -10.180 1.00 44.66 369 THR A CA 1
ATOM 2778 C C . THR A 1 369 ? -16.344 -3.010 -9.941 1.00 44.66 369 THR A C 1
ATOM 2780 O O . THR A 1 369 ? -17.294 -2.251 -9.762 1.00 44.66 369 THR A O 1
ATOM 2783 N N . LEU A 1 370 ? -15.081 -2.569 -10.014 1.00 41.09 370 LEU A N 1
ATOM 2784 C CA . LEU A 1 370 ? -14.649 -1.183 -9.807 1.00 41.09 370 LEU A CA 1
ATOM 2785 C C . LEU A 1 370 ? -14.800 -0.312 -11.064 1.00 41.09 370 LEU A C 1
ATOM 2787 O O . LEU A 1 370 ? -15.022 0.891 -10.943 1.00 41.09 370 LEU A O 1
ATOM 2791 N N . SER A 1 371 ? -14.775 -0.885 -12.273 1.00 37.97 371 SER A N 1
ATOM 2792 C CA . SER A 1 371 ? -15.036 -0.116 -13.503 1.00 37.97 371 SER A CA 1
ATOM 2793 C C . SER A 1 371 ? -16.426 0.527 -13.512 1.00 37.97 371 SER A C 1
ATOM 2795 O O . SER A 1 371 ? -16.544 1.682 -13.911 1.00 37.97 371 SER A O 1
ATOM 2797 N N . ASN A 1 372 ? -17.450 -0.146 -12.978 1.00 34.38 372 ASN A N 1
ATOM 2798 C CA . ASN A 1 372 ? -18.801 0.419 -12.857 1.00 34.38 372 ASN A CA 1
ATOM 2799 C C . ASN A 1 372 ? -18.930 1.461 -11.724 1.00 34.38 372 ASN A C 1
ATOM 2801 O O . ASN A 1 372 ? -19.914 2.195 -11.676 1.00 34.38 372 ASN A O 1
ATOM 2805 N N . LEU A 1 373 ? -17.947 1.540 -10.819 1.00 36.44 373 LEU A N 1
ATOM 2806 C CA . LEU A 1 373 ? -17.834 2.601 -9.811 1.00 36.44 373 LEU A CA 1
ATOM 2807 C C . LEU A 1 373 ? -17.063 3.823 -10.344 1.00 36.44 373 LEU A C 1
ATOM 2809 O O . LEU A 1 373 ? -17.260 4.931 -9.851 1.00 36.44 373 LEU A O 1
ATOM 2813 N N . SER A 1 374 ? -16.234 3.650 -11.380 1.00 32.78 374 SER A N 1
ATOM 2814 C CA . SER A 1 374 ? -15.369 4.716 -11.906 1.00 32.78 374 SER A CA 1
ATOM 2815 C C . SER A 1 374 ? -16.122 5.927 -12.473 1.00 32.78 374 SER A C 1
ATOM 2817 O O . SER A 1 374 ? -15.627 7.049 -12.377 1.00 32.78 374 SER A O 1
ATOM 2819 N N . GLU A 1 375 ? -17.346 5.731 -12.977 1.00 31.12 375 GLU A N 1
ATOM 2820 C CA . GLU A 1 375 ? -18.206 6.812 -13.484 1.00 31.12 375 GLU A CA 1
ATOM 2821 C C . GLU A 1 375 ? -18.776 7.717 -12.371 1.00 31.12 375 GLU A C 1
ATOM 2823 O O . GLU A 1 375 ? -19.237 8.817 -12.660 1.00 31.12 375 GLU A O 1
ATOM 2828 N N . TRP A 1 376 ? -18.714 7.308 -11.096 1.00 30.06 376 TRP A N 1
ATOM 2829 C CA . TRP A 1 376 ? -19.307 8.055 -9.973 1.00 30.06 376 TRP A CA 1
ATOM 2830 C C . TRP A 1 376 ? -18.359 9.092 -9.347 1.00 30.06 376 TRP A C 1
ATOM 2832 O O . TRP A 1 376 ? -18.805 10.008 -8.649 1.00 30.06 376 TRP A O 1
ATOM 2842 N N . HIS A 1 377 ? -17.053 9.012 -9.638 1.00 33.81 377 HIS A N 1
ATOM 2843 C CA . HIS A 1 377 ? -16.037 9.938 -9.114 1.00 33.81 377 HIS A CA 1
ATOM 2844 C C . HIS A 1 377 ? -16.232 11.407 -9.532 1.00 33.81 377 HIS A C 1
ATOM 2846 O O . HIS A 1 377 ? -15.608 12.292 -8.950 1.00 33.81 377 HIS A O 1
ATOM 2852 N N . THR A 1 378 ? -17.092 11.692 -10.511 1.00 29.48 378 THR A N 1
ATOM 2853 C CA . THR A 1 378 ? -17.433 13.052 -10.956 1.00 29.48 378 THR A CA 1
ATOM 2854 C C . THR A 1 378 ? -18.633 13.666 -10.228 1.00 29.48 378 THR A C 1
ATOM 2856 O O . THR A 1 378 ? -18.992 14.801 -10.544 1.00 29.48 378 THR A O 1
ATOM 2859 N N . SER A 1 379 ? -19.304 12.967 -9.298 1.00 28.77 379 SER A N 1
ATOM 2860 C CA . SER A 1 379 ? -20.561 13.478 -8.705 1.00 28.77 379 SER A CA 1
ATOM 2861 C C . SER A 1 379 ? -20.859 13.111 -7.245 1.00 28.77 379 SER A C 1
ATOM 2863 O O . SER A 1 379 ? -21.715 13.762 -6.649 1.00 28.77 379 SER A O 1
ATOM 2865 N N . THR A 1 380 ? -20.184 12.135 -6.630 1.00 28.50 380 THR A N 1
ATOM 2866 C CA . THR A 1 380 ? -20.396 11.801 -5.203 1.00 28.50 380 THR A CA 1
ATOM 2867 C C . THR A 1 380 ? -19.177 12.141 -4.340 1.00 28.50 380 THR A C 1
ATOM 2869 O O . THR A 1 380 ? -18.063 11.801 -4.748 1.00 28.50 380 THR A O 1
ATOM 2872 N N . PRO A 1 381 ? -19.343 12.733 -3.136 1.00 31.45 381 PRO A N 1
ATOM 2873 C CA . PRO A 1 381 ? -18.243 12.860 -2.182 1.00 31.45 381 PRO A CA 1
ATOM 2874 C C . PRO A 1 381 ? -17.705 11.467 -1.835 1.00 31.45 381 PRO A C 1
ATOM 2876 O O . PRO A 1 381 ? -18.467 10.508 -1.704 1.00 31.45 381 PRO A O 1
ATOM 2879 N N . THR A 1 382 ? -16.384 11.339 -1.736 1.00 36.84 382 THR A N 1
ATOM 2880 C CA . THR A 1 382 ? -15.725 10.036 -1.628 1.00 36.84 382 THR A CA 1
ATOM 2881 C C . THR A 1 382 ? -16.102 9.305 -0.343 1.00 36.84 382 THR A C 1
ATOM 2883 O O . THR A 1 382 ? -15.970 9.850 0.750 1.00 36.84 382 THR A O 1
ATOM 2886 N N . LEU A 1 383 ? -16.428 8.011 -0.463 1.00 42.31 383 LEU A N 1
ATOM 2887 C CA . LEU A 1 383 ? -16.509 7.045 0.649 1.00 42.31 383 LEU A CA 1
ATOM 2888 C C . LEU A 1 383 ? -15.120 6.692 1.229 1.00 42.31 383 LEU A C 1
ATOM 2890 O O . LEU A 1 383 ? -14.862 5.574 1.667 1.00 42.31 383 LEU A O 1
ATOM 2894 N N . SER A 1 384 ? -14.208 7.661 1.220 1.00 42.72 384 SER A N 1
ATOM 2895 C CA . SER A 1 384 ? -13.026 7.676 2.065 1.00 42.72 384 SER A CA 1
ATOM 2896 C C . SER A 1 384 ? -13.489 7.804 3.520 1.00 42.72 384 SER A C 1
ATOM 2898 O O . SER A 1 384 ? -14.131 8.812 3.844 1.00 42.72 384 SER A O 1
ATOM 2900 N N . PRO A 1 385 ? -13.131 6.870 4.424 1.00 46.75 385 PRO A N 1
ATOM 2901 C CA . PRO A 1 385 ? -13.156 7.151 5.856 1.00 46.75 385 PRO A CA 1
ATOM 2902 C C . PRO A 1 385 ? -12.425 8.469 6.095 1.00 46.75 385 PRO A C 1
ATOM 2904 O O . PRO A 1 385 ? -11.404 8.704 5.442 1.00 46.75 385 PRO A O 1
ATOM 2907 N N . THR A 1 386 ? -12.989 9.343 6.938 1.00 49.66 386 THR A N 1
ATOM 2908 C CA . THR A 1 386 ? -12.607 10.764 6.996 1.00 49.66 386 THR A CA 1
ATOM 2909 C C . THR A 1 386 ? -11.088 10.912 7.042 1.00 49.66 386 THR A C 1
ATOM 2911 O O . THR A 1 386 ? -10.414 10.177 7.764 1.00 49.66 386 THR A O 1
ATOM 2914 N N . SER A 1 387 ? -10.518 11.829 6.254 1.00 54.47 387 SER A N 1
ATOM 2915 C CA . SER A 1 387 ? -9.058 11.911 6.046 1.00 54.47 387 SER A CA 1
ATOM 2916 C C . SER A 1 387 ? -8.261 12.067 7.353 1.00 54.47 387 SER A C 1
ATOM 2918 O O . SER A 1 387 ? -7.116 11.621 7.453 1.00 54.47 387 SER A O 1
ATOM 2920 N N . LEU A 1 388 ? -8.903 12.604 8.395 1.00 56.41 388 LEU A N 1
ATOM 2921 C CA . LEU A 1 388 ? -8.401 12.669 9.768 1.00 56.41 388 LEU A CA 1
ATOM 2922 C C . LEU A 1 388 ? -8.166 11.280 10.407 1.00 56.41 388 LEU A C 1
ATOM 2924 O O . LEU A 1 388 ? -7.152 11.072 11.075 1.00 56.41 388 LEU A O 1
ATOM 2928 N N . SER A 1 389 ? -9.052 10.309 10.159 1.00 79.88 389 SER A N 1
ATOM 2929 C CA . SER A 1 389 ? -8.957 8.932 10.672 1.00 79.88 389 SER A CA 1
ATOM 2930 C C . SER A 1 389 ? -7.685 8.227 10.181 1.00 79.88 389 SER A C 1
ATOM 2932 O O . SER A 1 389 ? -6.984 7.571 10.957 1.00 79.88 389 SER A O 1
ATOM 2934 N N . TRP A 1 390 ? -7.337 8.396 8.901 1.00 86.00 390 TRP A N 1
ATOM 2935 C CA . TRP A 1 390 ? -6.124 7.812 8.313 1.00 86.00 390 TRP A CA 1
ATOM 2936 C C . TRP A 1 390 ? -4.841 8.440 8.858 1.00 86.00 390 TRP A C 1
ATOM 2938 O O . TRP A 1 390 ? -3.882 7.716 9.137 1.00 86.00 390 TRP A O 1
ATOM 2948 N N . ALA A 1 391 ? -4.843 9.752 9.109 1.00 88.56 391 ALA A N 1
ATOM 2949 C CA . ALA A 1 391 ? -3.744 10.422 9.800 1.00 88.56 391 ALA A CA 1
ATOM 2950 C C . ALA A 1 391 ? -3.532 9.863 11.222 1.00 88.56 391 ALA A C 1
ATOM 2952 O O . ALA A 1 391 ? -2.389 9.701 11.649 1.00 88.56 391 ALA A O 1
ATOM 2953 N N . CYS A 1 392 ? -4.600 9.485 11.933 1.00 91.75 392 CYS A N 1
ATOM 2954 C CA . CYS A 1 392 ? -4.494 8.875 13.260 1.00 91.75 392 CYS A CA 1
ATOM 2955 C C . CYS A 1 392 ? -3.962 7.431 13.238 1.00 91.75 392 CYS A C 1
ATOM 2957 O O . CYS A 1 392 ? -3.158 7.086 14.109 1.00 91.75 392 CYS A O 1
ATOM 2959 N N . PHE A 1 393 ? -4.305 6.605 12.242 1.00 94.31 393 PHE A N 1
ATOM 2960 C CA . PHE A 1 393 ? -3.620 5.317 12.033 1.00 94.31 393 PHE A CA 1
ATOM 2961 C C . PHE A 1 393 ? -2.122 5.518 11.741 1.00 94.31 393 PHE A C 1
ATOM 2963 O O . PHE A 1 393 ? -1.273 4.864 12.349 1.00 94.31 393 PHE A O 1
ATOM 2970 N N . LEU A 1 394 ? -1.785 6.457 10.850 1.00 93.88 394 LEU A N 1
ATOM 2971 C CA . LEU A 1 394 ? -0.404 6.777 10.479 1.00 93.88 394 LEU A CA 1
ATOM 2972 C C . LEU A 1 394 ? 0.420 7.271 11.679 1.00 93.88 394 LEU A C 1
ATOM 2974 O O . LEU A 1 394 ? 1.549 6.818 11.876 1.00 93.88 394 LEU A O 1
ATOM 2978 N N . ALA A 1 395 ? -0.147 8.152 12.507 1.00 93.38 395 ALA A N 1
ATOM 2979 C CA . ALA A 1 395 ? 0.486 8.647 13.727 1.00 93.38 395 ALA A CA 1
ATOM 2980 C C . ALA A 1 395 ? 0.762 7.512 14.726 1.00 93.38 395 ALA A C 1
ATOM 2982 O O . ALA A 1 395 ? 1.898 7.356 15.167 1.00 93.38 395 ALA A O 1
ATOM 2983 N N . ALA A 1 396 ? -0.227 6.658 15.014 1.00 94.38 396 ALA A N 1
ATOM 2984 C CA . ALA A 1 396 ? -0.063 5.538 15.943 1.00 94.38 396 ALA A CA 1
ATOM 2985 C C . ALA A 1 396 ? 1.086 4.597 15.537 1.00 94.38 396 ALA A C 1
ATOM 2987 O O . ALA A 1 396 ? 1.966 4.300 16.349 1.00 94.38 396 ALA A O 1
ATOM 2988 N N . PHE A 1 397 ? 1.117 4.166 14.272 1.00 95.31 397 PHE A N 1
ATOM 2989 C CA . PHE A 1 397 ? 2.129 3.213 13.810 1.00 95.31 397 PHE A CA 1
ATOM 2990 C C . PHE A 1 397 ? 3.517 3.843 13.641 1.00 95.31 397 PHE A C 1
ATOM 2992 O O . PHE A 1 397 ? 4.521 3.203 13.957 1.00 95.31 397 PHE A O 1
ATOM 2999 N N . SER A 1 398 ? 3.600 5.100 13.190 1.00 93.81 398 SER A N 1
ATOM 3000 C CA . SER A 1 398 ? 4.887 5.796 13.047 1.00 93.81 398 SER A CA 1
ATOM 3001 C C . SER A 1 398 ? 5.530 6.122 14.396 1.00 93.81 398 SER A C 1
ATOM 3003 O O . SER A 1 398 ? 6.723 5.877 14.569 1.00 93.81 398 SER A O 1
ATOM 3005 N N . VAL A 1 399 ? 4.757 6.589 15.380 1.00 92.62 399 VAL A N 1
ATOM 3006 C CA . VAL A 1 399 ? 5.250 6.851 16.742 1.00 92.62 399 VAL A CA 1
ATOM 3007 C C . VAL A 1 399 ? 5.674 5.544 17.424 1.00 92.62 399 VAL A C 1
ATOM 3009 O O . VAL A 1 399 ? 6.766 5.481 17.986 1.00 92.62 399 VAL A O 1
ATOM 3012 N N . GLY A 1 400 ? 4.895 4.461 17.280 1.00 89.56 400 GLY A N 1
ATOM 3013 C CA . GLY A 1 400 ? 5.273 3.131 17.779 1.00 89.56 400 GLY A CA 1
ATOM 3014 C C . GLY A 1 400 ? 6.590 2.597 17.192 1.00 89.56 400 GLY A C 1
ATOM 3015 O O . GLY A 1 400 ? 7.415 2.064 17.931 1.00 89.56 400 GLY A O 1
ATOM 3016 N N . LEU A 1 401 ? 6.838 2.794 15.889 1.00 91.00 401 LEU A N 1
ATOM 3017 C CA . LEU A 1 401 ? 8.115 2.431 15.250 1.00 91.00 401 LEU A CA 1
ATOM 3018 C C . LEU A 1 401 ? 9.278 3.362 15.630 1.00 91.00 401 LEU A C 1
ATOM 3020 O O . LEU A 1 401 ? 10.437 2.936 15.594 1.00 91.00 401 LEU A O 1
ATOM 3024 N N . GLN A 1 402 ? 8.999 4.618 15.980 1.00 89.00 402 GLN A N 1
ATOM 3025 C CA . GLN A 1 402 ? 10.018 5.605 16.332 1.00 89.00 402 GLN A CA 1
ATOM 3026 C C . GLN A 1 402 ? 10.530 5.426 17.768 1.00 89.00 402 GLN A C 1
ATOM 3028 O O . GLN A 1 402 ? 11.741 5.371 17.971 1.00 89.00 402 GLN A O 1
ATOM 3033 N N . GLU A 1 403 ? 9.632 5.316 18.748 1.00 79.69 403 GLU A N 1
ATOM 3034 C CA . GLU A 1 403 ? 9.975 5.393 20.176 1.00 79.69 403 GLU A CA 1
ATOM 3035 C C . GLU A 1 403 ? 10.451 4.069 20.786 1.00 79.69 403 GLU A C 1
ATOM 3037 O O . GLU A 1 403 ? 11.341 4.068 21.633 1.00 79.69 403 GLU A O 1
ATOM 3042 N N . GLY A 1 404 ? 9.859 2.942 20.378 1.00 68.31 404 GLY A N 1
ATOM 3043 C CA . GLY A 1 404 ? 10.116 1.636 20.985 1.00 68.31 404 GLY A CA 1
ATOM 3044 C C . GLY A 1 404 ? 11.122 0.789 20.206 1.00 68.31 404 GLY A C 1
ATOM 3045 O O . GLY A 1 404 ? 11.054 0.706 18.982 1.00 68.31 404 GLY A O 1
ATOM 3046 N N . ASP A 1 405 ? 12.013 0.091 20.910 1.00 76.75 405 ASP A N 1
ATOM 3047 C CA . ASP A 1 405 ? 12.722 -1.091 20.378 1.00 76.75 405 ASP A CA 1
ATOM 3048 C C . ASP A 1 405 ? 11.983 -2.408 20.718 1.00 76.75 405 ASP A C 1
ATOM 3050 O O . ASP A 1 405 ? 12.510 -3.500 20.522 1.00 76.75 405 ASP A O 1
ATOM 3054 N N . ASP A 1 406 ? 10.752 -2.298 21.225 1.00 87.25 406 ASP A N 1
ATOM 3055 C CA . ASP A 1 406 ? 9.838 -3.404 21.507 1.00 87.25 406 ASP A CA 1
ATOM 3056 C C . ASP A 1 406 ? 9.402 -4.088 20.195 1.00 87.25 406 ASP A C 1
ATOM 3058 O O . ASP A 1 406 ? 8.840 -3.460 19.292 1.00 87.25 406 ASP A O 1
ATOM 3062 N N . ALA A 1 407 ? 9.696 -5.386 20.083 1.00 90.25 407 ALA A N 1
ATOM 3063 C CA . ALA A 1 407 ? 9.449 -6.169 18.878 1.00 90.25 407 ALA A CA 1
ATOM 3064 C C . ALA A 1 407 ? 7.959 -6.477 18.643 1.00 90.25 407 ALA A C 1
ATOM 3066 O O . ALA A 1 407 ? 7.553 -6.629 17.491 1.00 90.25 407 ALA A O 1
ATOM 3067 N N . GLU A 1 408 ? 7.137 -6.547 19.694 1.00 92.56 408 GLU A N 1
ATOM 3068 C CA . GLU A 1 408 ? 5.698 -6.805 19.569 1.00 92.56 408 GLU A CA 1
ATOM 3069 C C . GLU A 1 408 ? 4.973 -5.541 19.089 1.00 92.56 408 GLU A C 1
ATOM 3071 O O . GLU A 1 408 ? 4.183 -5.589 18.143 1.00 92.56 408 GLU A O 1
ATOM 3076 N N . VAL A 1 409 ? 5.348 -4.382 19.646 1.00 93.12 409 VAL A N 1
ATOM 3077 C CA . VAL A 1 409 ? 4.927 -3.060 19.152 1.00 93.12 409 VAL A CA 1
ATOM 3078 C C . VAL A 1 409 ? 5.343 -2.867 17.691 1.00 93.12 409 VAL A C 1
ATOM 3080 O O . VAL A 1 409 ? 4.509 -2.499 16.863 1.00 93.12 409 VAL A O 1
ATOM 3083 N N . ALA A 1 410 ? 6.601 -3.158 17.339 1.00 94.06 410 ALA A N 1
ATOM 3084 C CA . ALA A 1 410 ? 7.078 -3.031 15.962 1.00 94.06 410 ALA A CA 1
ATOM 3085 C C . ALA A 1 410 ? 6.315 -3.952 14.989 1.00 94.06 410 ALA A C 1
ATOM 3087 O O . ALA A 1 410 ? 5.913 -3.501 13.914 1.00 94.06 410 ALA A O 1
ATOM 3088 N N . ALA A 1 411 ? 6.060 -5.208 15.373 1.00 95.25 411 ALA A N 1
ATOM 3089 C CA . ALA A 1 411 ? 5.293 -6.154 14.565 1.00 95.25 411 ALA A CA 1
ATOM 3090 C C . ALA A 1 411 ? 3.847 -5.681 14.335 1.00 95.25 411 ALA A C 1
ATOM 3092 O O . ALA A 1 411 ? 3.383 -5.686 13.194 1.00 95.25 411 ALA A O 1
ATOM 3093 N N . LEU A 1 412 ? 3.156 -5.209 15.382 1.00 96.38 412 LEU A N 1
ATOM 3094 C CA . LEU A 1 412 ? 1.806 -4.646 15.265 1.00 96.38 412 LEU A CA 1
ATOM 3095 C C . LEU A 1 412 ? 1.776 -3.416 14.350 1.00 96.38 412 LEU A C 1
ATOM 3097 O O . LEU A 1 412 ? 0.914 -3.331 13.476 1.00 96.38 412 LEU A O 1
ATOM 3101 N N . CYS A 1 413 ? 2.731 -2.493 14.490 1.00 96.75 413 CYS A N 1
ATOM 3102 C CA . CYS A 1 413 ? 2.818 -1.319 13.622 1.00 96.75 413 CYS A CA 1
ATOM 3103 C C . CYS A 1 413 ? 3.047 -1.691 12.148 1.00 96.75 413 CYS A C 1
ATOM 3105 O O . CYS A 1 413 ? 2.432 -1.090 11.269 1.00 96.75 413 CYS A O 1
ATOM 3107 N N . LEU A 1 414 ? 3.885 -2.692 11.859 1.00 97.06 414 LEU A N 1
ATOM 3108 C CA . LEU A 1 414 ? 4.134 -3.158 10.489 1.00 97.06 414 LEU A CA 1
ATOM 3109 C C . LEU A 1 414 ? 2.918 -3.862 9.875 1.00 97.06 414 LEU A C 1
ATOM 3111 O O . LEU A 1 414 ? 2.574 -3.589 8.723 1.00 97.06 414 LEU A O 1
ATOM 3115 N N . ASP A 1 415 ? 2.224 -4.704 10.643 1.00 96.94 415 ASP A N 1
ATOM 3116 C CA . ASP A 1 415 ? 0.969 -5.328 10.209 1.00 96.94 415 ASP A CA 1
ATOM 3117 C C . ASP A 1 415 ? -0.129 -4.272 9.977 1.00 96.94 415 ASP A C 1
ATOM 3119 O O . ASP A 1 415 ? -0.871 -4.352 8.995 1.00 96.94 415 ASP A O 1
ATOM 3123 N N . GLY A 1 416 ? -0.198 -3.248 10.835 1.00 96.44 416 GLY A N 1
ATOM 3124 C CA . GLY A 1 416 ? -1.097 -2.101 10.705 1.00 96.44 416 GLY A CA 1
ATOM 3125 C C . GLY A 1 416 ? -0.836 -1.280 9.443 1.00 96.44 416 GLY A C 1
ATOM 3126 O O . GLY A 1 416 ? -1.749 -1.096 8.637 1.00 96.44 416 GLY A O 1
ATOM 3127 N N . LEU A 1 417 ? 0.415 -0.861 9.215 1.00 97.06 417 LEU A N 1
ATOM 3128 C CA . LEU A 1 417 ? 0.835 -0.161 7.993 1.00 97.06 417 LEU A CA 1
ATOM 3129 C C . LEU A 1 417 ? 0.522 -0.985 6.738 1.00 97.06 417 LEU A C 1
ATOM 3131 O O . LEU A 1 417 ? -0.039 -0.457 5.780 1.00 97.06 417 LEU A O 1
ATOM 3135 N N . ARG A 1 418 ? 0.821 -2.289 6.747 1.00 96.81 418 ARG A N 1
ATOM 3136 C CA . ARG A 1 418 ? 0.522 -3.192 5.628 1.00 96.81 418 ARG A CA 1
ATOM 3137 C C . ARG A 1 418 ? -0.981 -3.287 5.347 1.00 96.81 418 ARG A C 1
ATOM 3139 O O . ARG A 1 418 ? -1.374 -3.255 4.183 1.00 96.81 418 ARG A O 1
ATOM 3146 N N . CYS A 1 419 ? -1.824 -3.365 6.378 1.00 95.44 419 CYS A N 1
ATOM 3147 C CA . CYS A 1 419 ? -3.279 -3.371 6.202 1.00 95.44 419 CYS A CA 1
ATOM 3148 C C . CYS A 1 419 ? -3.810 -2.013 5.712 1.00 95.44 419 CYS A C 1
ATOM 3150 O O . CYS A 1 419 ? -4.684 -1.981 4.850 1.00 95.44 419 CYS A O 1
ATOM 3152 N N . ALA A 1 420 ? -3.255 -0.896 6.189 1.00 93.88 420 ALA A N 1
ATOM 3153 C CA . ALA A 1 420 ? -3.627 0.441 5.730 1.00 93.88 420 ALA A CA 1
ATOM 3154 C C . ALA A 1 420 ? -3.263 0.672 4.250 1.00 93.88 420 ALA A C 1
ATOM 3156 O O . ALA A 1 420 ? -4.119 1.093 3.473 1.00 93.88 420 ALA A O 1
ATOM 3157 N N . ILE A 1 421 ? -2.042 0.303 3.828 1.00 94.31 421 ILE A N 1
ATOM 3158 C CA . ILE A 1 421 ? -1.626 0.339 2.413 1.00 94.31 421 ILE A CA 1
ATOM 3159 C C . ILE A 1 421 ? -2.551 -0.540 1.566 1.00 94.31 421 ILE A C 1
ATOM 3161 O O . ILE A 1 421 ? -3.003 -0.108 0.510 1.00 94.31 421 ILE A O 1
ATOM 3165 N N . ARG A 1 422 ? -2.884 -1.749 2.042 1.00 91.31 422 ARG A N 1
ATOM 3166 C CA . ARG A 1 422 ? -3.791 -2.671 1.348 1.00 91.31 422 ARG A CA 1
ATOM 3167 C C . ARG A 1 422 ? -5.167 -2.052 1.092 1.00 91.31 422 ARG A C 1
ATOM 3169 O O . ARG A 1 422 ? -5.667 -2.147 -0.025 1.00 91.31 422 ARG A O 1
ATOM 3176 N N . ILE A 1 423 ? -5.769 -1.412 2.096 1.00 87.50 423 ILE A N 1
ATOM 3177 C CA . ILE A 1 423 ? -7.075 -0.748 1.955 1.00 87.50 423 ILE A CA 1
ATOM 3178 C C . ILE A 1 423 ? -6.956 0.439 0.992 1.00 87.50 423 ILE A C 1
ATOM 3180 O O . ILE A 1 423 ? -7.735 0.534 0.046 1.00 87.50 423 ILE A O 1
ATOM 3184 N N . ALA A 1 424 ? -5.945 1.295 1.164 1.00 87.00 424 ALA A N 1
ATOM 3185 C CA . ALA A 1 424 ? -5.732 2.450 0.293 1.00 87.00 424 ALA A CA 1
ATOM 3186 C C . ALA A 1 424 ? -5.500 2.049 -1.181 1.00 87.00 424 ALA A C 1
ATOM 3188 O O . ALA A 1 424 ? -5.988 2.719 -2.088 1.00 87.00 424 ALA A O 1
ATOM 3189 N N . CYS A 1 425 ? -4.836 0.916 -1.429 1.00 86.12 425 CYS A N 1
ATOM 3190 C CA . CYS A 1 425 ? -4.712 0.300 -2.751 1.00 86.12 425 CYS A CA 1
ATOM 3191 C C . CYS A 1 425 ? -6.063 -0.161 -3.332 1.00 86.12 425 CYS A C 1
ATOM 3193 O O . CYS A 1 425 ? -6.336 0.118 -4.496 1.00 86.12 425 CYS A O 1
ATOM 3195 N N . VAL A 1 426 ? -6.910 -0.839 -2.543 1.00 81.50 426 VAL A N 1
ATOM 3196 C CA . VAL A 1 426 ? -8.225 -1.352 -2.994 1.00 81.50 426 VAL A CA 1
ATOM 3197 C C . VAL A 1 426 ? -9.204 -0.221 -3.325 1.00 81.50 426 VAL A C 1
ATOM 3199 O O . VAL A 1 426 ? -9.937 -0.316 -4.305 1.00 81.50 426 VAL A O 1
ATOM 3202 N N . PHE A 1 427 ? -9.209 0.856 -2.536 1.00 78.88 427 PHE A N 1
ATOM 3203 C CA . PHE A 1 427 ? -10.112 2.002 -2.722 1.00 78.88 427 PHE A CA 1
ATOM 3204 C C . PHE A 1 427 ? -9.480 3.162 -3.516 1.00 78.88 427 PHE A C 1
ATOM 3206 O O . PHE A 1 427 ? -10.020 4.265 -3.523 1.00 78.88 427 PHE A O 1
ATOM 3213 N N . HIS A 1 428 ? -8.345 2.925 -4.189 1.00 79.81 428 HIS A N 1
ATOM 3214 C CA . HIS A 1 428 ? -7.623 3.904 -5.019 1.00 79.81 428 HIS A CA 1
ATOM 3215 C C . HIS A 1 428 ? -7.291 5.241 -4.311 1.00 79.81 428 HIS A C 1
ATOM 3217 O O . HIS A 1 428 ? -7.193 6.296 -4.940 1.00 79.81 428 HIS A O 1
ATOM 3223 N N . MET A 1 429 ? -7.071 5.194 -2.996 1.00 81.19 429 MET A N 1
ATOM 3224 C CA . MET A 1 429 ? -6.776 6.346 -2.140 1.00 81.19 429 MET A CA 1
ATOM 3225 C C . MET A 1 429 ? -5.300 6.753 -2.278 1.00 81.19 429 MET A C 1
ATOM 3227 O O . MET A 1 429 ? -4.453 6.364 -1.473 1.00 81.19 429 MET A O 1
ATOM 3231 N N . GLU A 1 430 ? -4.972 7.487 -3.350 1.00 85.81 430 GLU A N 1
ATOM 3232 C CA . GLU A 1 430 ? -3.585 7.825 -3.719 1.00 85.81 430 GLU A CA 1
ATOM 3233 C C . GLU A 1 430 ? -2.798 8.504 -2.587 1.00 85.81 430 GLU A C 1
ATOM 3235 O O . GLU A 1 430 ? -1.661 8.116 -2.326 1.00 85.81 430 GLU A O 1
ATOM 3240 N N . THR A 1 431 ? -3.393 9.496 -1.918 1.00 85.25 431 THR A N 1
ATOM 3241 C CA . THR A 1 431 ? -2.730 10.316 -0.891 1.00 85.25 431 THR A CA 1
ATOM 3242 C C . THR A 1 431 ? -2.330 9.476 0.318 1.00 85.25 431 THR A C 1
ATOM 3244 O O . THR A 1 431 ? -1.184 9.515 0.764 1.00 85.25 431 THR A O 1
ATOM 3247 N N . GLU A 1 432 ? -3.266 8.681 0.831 1.00 86.62 432 GLU A N 1
ATOM 3248 C CA . GLU A 1 432 ? -3.082 7.807 1.981 1.00 86.62 432 GLU A CA 1
ATOM 3249 C C . GLU A 1 432 ? -2.107 6.674 1.644 1.00 86.62 432 GLU A C 1
ATOM 3251 O O . GLU A 1 432 ? -1.171 6.424 2.405 1.00 86.62 432 GLU A O 1
ATOM 3256 N N . ARG A 1 433 ? -2.261 6.036 0.474 1.00 92.62 433 ARG A N 1
ATOM 3257 C CA . ARG A 1 433 ? -1.347 4.998 -0.029 1.00 92.62 433 ARG A CA 1
ATOM 3258 C C . ARG A 1 433 ? 0.089 5.515 -0.099 1.00 92.62 433 ARG A C 1
ATOM 3260 O O . ARG A 1 433 ? 0.992 4.884 0.452 1.00 92.62 433 ARG A O 1
ATOM 3267 N N . ASP A 1 434 ? 0.299 6.666 -0.738 1.00 91.38 434 ASP A N 1
ATOM 3268 C CA . ASP A 1 434 ? 1.622 7.271 -0.885 1.00 91.38 434 ASP A CA 1
ATOM 3269 C C . ASP A 1 434 ? 2.203 7.662 0.488 1.00 91.38 434 ASP A C 1
ATOM 3271 O O . ASP A 1 434 ? 3.376 7.387 0.742 1.00 91.38 434 ASP A O 1
ATOM 3275 N N . ALA A 1 435 ? 1.395 8.201 1.412 1.00 93.19 435 ALA A N 1
ATOM 3276 C CA . ALA A 1 435 ? 1.828 8.550 2.769 1.00 93.19 435 ALA A CA 1
ATOM 3277 C C . ALA A 1 435 ? 2.232 7.326 3.617 1.00 93.19 435 ALA A C 1
ATOM 3279 O O . ALA A 1 435 ? 3.287 7.340 4.259 1.00 93.19 435 ALA A O 1
ATOM 3280 N N . PHE A 1 436 ? 1.446 6.242 3.603 1.00 95.88 436 PHE A N 1
ATOM 3281 C CA . PHE A 1 436 ? 1.787 5.012 4.327 1.00 95.88 436 PHE A CA 1
ATOM 3282 C C . PHE A 1 436 ? 3.037 4.328 3.745 1.00 95.88 436 PHE A C 1
ATOM 3284 O O . PHE A 1 436 ? 3.893 3.872 4.510 1.00 95.88 436 PHE A O 1
ATOM 3291 N N . VAL A 1 437 ? 3.194 4.300 2.414 1.00 96.44 437 VAL A N 1
ATOM 3292 C CA . VAL A 1 437 ? 4.397 3.752 1.760 1.00 96.44 437 VAL A CA 1
ATOM 3293 C C . VAL A 1 437 ? 5.632 4.614 2.049 1.00 96.44 437 VAL A C 1
ATOM 3295 O O . VAL A 1 437 ? 6.675 4.062 2.398 1.00 96.44 437 VAL A O 1
ATOM 3298 N N . GLN A 1 438 ? 5.530 5.948 1.989 1.00 94.12 438 GLN A N 1
ATOM 3299 C CA . GLN A 1 438 ? 6.620 6.865 2.361 1.00 94.12 438 GLN A CA 1
ATOM 3300 C C . GLN A 1 438 ? 7.034 6.705 3.830 1.00 94.12 438 GLN A C 1
ATOM 3302 O O . GLN A 1 438 ? 8.226 6.685 4.140 1.00 94.12 438 GLN A O 1
ATOM 3307 N N . CYS A 1 439 ? 6.069 6.541 4.738 1.00 94.19 439 CYS A N 1
ATOM 3308 C CA . CYS A 1 439 ? 6.328 6.276 6.150 1.00 94.19 439 CYS A CA 1
ATOM 3309 C C . CYS A 1 439 ? 7.114 4.972 6.346 1.00 94.19 439 CYS A C 1
ATOM 3311 O O . CYS A 1 439 ? 8.170 4.976 6.983 1.00 94.19 439 CYS A O 1
ATOM 3313 N N . LEU A 1 440 ? 6.646 3.868 5.754 1.00 94.81 440 LEU A N 1
ATOM 3314 C CA . LEU A 1 440 ? 7.325 2.572 5.823 1.00 94.81 440 LEU A CA 1
ATOM 3315 C C . LEU A 1 440 ? 8.732 2.627 5.200 1.00 94.81 440 LEU A C 1
ATOM 3317 O O . LEU A 1 440 ? 9.682 2.107 5.785 1.00 94.81 440 LEU A O 1
ATOM 3321 N N . ALA A 1 441 ? 8.886 3.318 4.065 1.00 93.56 441 ALA A N 1
ATOM 3322 C CA . ALA A 1 441 ? 10.175 3.564 3.425 1.00 93.56 441 ALA A CA 1
ATOM 3323 C C . ALA A 1 441 ? 11.135 4.341 4.345 1.00 93.56 441 ALA A C 1
ATOM 3325 O O . ALA A 1 441 ? 12.283 3.927 4.511 1.00 93.56 441 ALA A O 1
ATOM 3326 N N . ARG A 1 442 ? 10.670 5.404 5.024 1.00 91.12 442 ARG A N 1
ATOM 3327 C CA . ARG A 1 442 ? 11.478 6.186 5.981 1.00 91.12 442 ARG A CA 1
ATOM 3328 C C . ARG A 1 442 ? 12.022 5.318 7.118 1.00 91.12 442 ARG A C 1
ATOM 3330 O O . ARG A 1 442 ? 13.193 5.441 7.471 1.00 91.12 442 ARG A O 1
ATOM 3337 N N . PHE A 1 443 ? 11.209 4.410 7.662 1.00 91.75 443 PHE A N 1
ATOM 3338 C CA . PHE A 1 443 ? 11.632 3.512 8.744 1.00 91.75 443 PHE A CA 1
ATOM 3339 C C . PHE A 1 443 ? 12.567 2.369 8.303 1.00 91.75 443 PHE A C 1
ATOM 3341 O O . PHE A 1 443 ? 13.126 1.691 9.164 1.00 91.75 443 PHE A O 1
ATOM 3348 N N . THR A 1 444 ? 12.853 2.201 7.005 1.00 89.69 444 THR A N 1
ATOM 3349 C CA . THR A 1 444 ? 13.970 1.338 6.559 1.00 89.69 444 THR A CA 1
ATOM 3350 C C . THR A 1 444 ? 15.349 1.907 6.912 1.00 89.69 444 THR A C 1
ATOM 3352 O O . THR A 1 444 ? 16.316 1.154 6.934 1.00 89.69 444 THR A O 1
ATOM 3355 N N . LEU A 1 445 ? 15.449 3.224 7.157 1.00 86.56 445 LEU A N 1
ATOM 3356 C CA . LEU A 1 445 ? 16.693 4.008 7.275 1.00 86.56 445 LEU A CA 1
ATOM 3357 C C . LEU A 1 445 ? 17.617 3.988 6.037 1.00 86.56 445 LEU A C 1
ATOM 3359 O O . LEU A 1 445 ? 18.648 4.648 6.055 1.00 86.56 445 LEU A O 1
ATOM 3363 N N . LEU A 1 446 ? 17.239 3.314 4.943 1.00 82.88 446 LEU A N 1
ATOM 3364 C CA . LEU A 1 446 ? 18.029 3.250 3.704 1.00 82.88 446 LEU A CA 1
ATOM 3365 C C . LEU A 1 446 ? 17.878 4.494 2.814 1.00 82.88 446 LEU A C 1
ATOM 3367 O O . LEU A 1 446 ? 18.764 4.799 2.023 1.00 82.88 446 LEU A O 1
ATOM 3371 N N . THR A 1 447 ? 16.741 5.188 2.902 1.00 75.25 447 THR A N 1
ATOM 3372 C CA . THR A 1 447 ? 16.431 6.403 2.121 1.00 75.25 447 THR A CA 1
ATOM 3373 C C . THR A 1 447 ? 16.540 7.692 2.935 1.00 75.25 447 THR A C 1
ATOM 3375 O O . THR A 1 447 ? 16.468 8.784 2.373 1.00 75.25 447 THR A O 1
ATOM 3378 N N . ALA A 1 448 ? 16.739 7.582 4.249 1.00 62.56 448 ALA A N 1
ATOM 3379 C CA . ALA A 1 448 ? 17.162 8.694 5.088 1.00 62.56 448 ALA A CA 1
ATOM 3380 C C . ALA A 1 448 ? 18.683 8.879 4.971 1.00 62.56 448 ALA A C 1
ATOM 3382 O O . ALA A 1 448 ? 19.414 7.907 4.805 1.00 62.56 448 ALA A O 1
ATOM 3383 N N . ASN A 1 449 ? 19.185 10.100 5.169 1.00 63.69 449 ASN A N 1
ATOM 3384 C CA . ASN A 1 449 ? 20.630 10.373 5.264 1.00 63.69 449 ASN A CA 1
ATOM 3385 C C . ASN A 1 449 ? 21.240 9.904 6.612 1.00 63.69 449 ASN A C 1
ATOM 3387 O O . ASN A 1 449 ? 22.186 10.510 7.117 1.00 63.69 449 ASN A O 1
ATOM 3391 N N . SER A 1 450 ? 20.668 8.861 7.221 1.00 65.88 450 SER A N 1
ATOM 3392 C CA . SER A 1 450 ? 21.103 8.268 8.488 1.00 65.88 450 SER A CA 1
ATOM 3393 C C . SER A 1 450 ? 22.304 7.340 8.272 1.00 65.88 450 SER A C 1
ATOM 3395 O O . SER A 1 450 ? 22.397 6.674 7.238 1.00 65.88 450 SER A O 1
ATOM 3397 N N . PRO A 1 451 ? 23.239 7.238 9.231 1.00 64.62 451 PRO A N 1
ATOM 3398 C CA . PRO A 1 451 ? 24.348 6.304 9.118 1.00 64.62 451 PRO A CA 1
ATOM 3399 C C . PRO A 1 451 ? 23.860 4.859 9.311 1.00 64.62 451 PRO A C 1
ATOM 3401 O O . PRO A 1 451 ? 23.218 4.536 10.308 1.00 64.62 451 PRO A O 1
ATOM 3404 N N . LEU A 1 452 ? 24.248 3.953 8.404 1.00 67.00 452 LEU A N 1
ATOM 3405 C CA . LEU A 1 452 ? 23.868 2.524 8.421 1.00 67.00 452 LEU A CA 1
ATOM 3406 C C . LEU A 1 452 ? 24.187 1.788 9.743 1.00 67.00 452 LEU A C 1
ATOM 3408 O O . LEU A 1 452 ? 23.641 0.722 10.006 1.00 67.00 452 LEU A O 1
ATOM 3412 N N . THR A 1 453 ? 25.045 2.352 10.597 1.00 65.94 453 THR A N 1
ATOM 3413 C CA . THR A 1 453 ? 25.331 1.851 11.951 1.00 65.94 453 THR A CA 1
ATOM 3414 C C . THR A 1 453 ? 24.147 1.935 12.924 1.00 65.94 453 THR A C 1
ATOM 3416 O O . THR A 1 453 ? 24.212 1.318 13.980 1.00 65.94 453 THR A O 1
ATOM 3419 N N . GLU A 1 454 ? 23.088 2.683 12.598 1.00 74.56 454 GLU A N 1
ATOM 3420 C CA . GLU A 1 454 ? 21.877 2.828 13.426 1.00 74.56 454 GLU A CA 1
ATOM 3421 C C . GLU A 1 454 ? 20.792 1.771 13.130 1.00 74.56 454 GLU A C 1
ATOM 3423 O O . GLU A 1 454 ? 19.776 1.728 13.826 1.00 74.56 454 GLU A O 1
ATOM 3428 N N . MET A 1 455 ? 20.983 0.906 12.123 1.00 78.44 455 MET A N 1
ATOM 3429 C CA . MET A 1 455 ? 19.989 -0.099 11.728 1.00 78.44 455 MET A CA 1
ATOM 3430 C C . MET A 1 455 ? 19.813 -1.209 12.779 1.00 78.44 455 MET A C 1
ATOM 3432 O O . MET A 1 455 ? 20.760 -1.918 13.131 1.00 78.44 455 MET A O 1
ATOM 3436 N N . LYS A 1 456 ? 18.562 -1.396 13.218 1.00 84.75 456 LYS A N 1
ATOM 3437 C CA . LYS A 1 456 ? 18.088 -2.444 14.140 1.00 84.75 456 LYS A CA 1
ATOM 3438 C C . LYS A 1 456 ? 17.149 -3.419 13.416 1.00 84.75 456 LYS A C 1
ATOM 3440 O O . LYS A 1 456 ? 16.651 -3.111 12.333 1.00 84.75 456 LYS A O 1
ATOM 3445 N N . ALA A 1 457 ? 16.817 -4.548 14.052 1.00 85.19 457 ALA A N 1
ATOM 3446 C CA . ALA A 1 457 ? 15.907 -5.568 13.506 1.00 85.19 457 ALA A CA 1
ATOM 3447 C C . ALA A 1 457 ? 14.592 -4.984 12.944 1.00 85.19 457 ALA A C 1
ATOM 3449 O O . ALA A 1 457 ? 14.246 -5.255 11.796 1.00 85.19 457 ALA A O 1
ATOM 3450 N N . LYS A 1 458 ? 13.938 -4.059 13.671 1.00 88.00 458 LYS A N 1
ATOM 3451 C CA . LYS A 1 458 ? 12.715 -3.375 13.203 1.00 88.00 458 LYS A CA 1
ATOM 3452 C C . LYS A 1 458 ? 12.869 -2.667 11.847 1.00 88.00 458 LYS A C 1
ATOM 3454 O O . LYS A 1 458 ? 11.911 -2.610 11.082 1.00 88.00 458 LYS A O 1
ATOM 3459 N N . ASN A 1 459 ? 14.059 -2.165 11.506 1.00 89.75 459 ASN A N 1
ATOM 3460 C CA . ASN A 1 459 ? 14.331 -1.539 10.206 1.00 89.75 459 ASN A CA 1
ATOM 3461 C C . ASN A 1 459 ? 14.471 -2.593 9.093 1.00 89.75 459 ASN A C 1
ATOM 3463 O O . ASN A 1 459 ? 13.996 -2.382 7.977 1.00 89.75 459 ASN A O 1
ATOM 3467 N N . VAL A 1 460 ? 15.050 -3.757 9.408 1.00 87.88 460 VAL A N 1
ATOM 3468 C CA . VAL A 1 460 ? 15.077 -4.928 8.514 1.00 87.88 460 VAL A CA 1
ATOM 3469 C C . VAL A 1 460 ? 13.653 -5.447 8.276 1.00 87.88 460 VAL A C 1
ATOM 3471 O O . VAL A 1 460 ? 13.295 -5.774 7.145 1.00 87.88 460 VAL A O 1
ATOM 3474 N N . ASP A 1 461 ? 12.798 -5.451 9.299 1.00 91.25 461 ASP A N 1
ATOM 3475 C CA . ASP A 1 461 ? 11.391 -5.846 9.169 1.00 91.25 461 ASP A CA 1
ATOM 3476 C C . ASP A 1 461 ? 10.549 -4.814 8.396 1.00 91.25 461 ASP A C 1
ATOM 3478 O O . ASP A 1 461 ? 9.667 -5.206 7.627 1.00 91.25 461 ASP A O 1
ATOM 3482 N N . CYS A 1 462 ? 10.881 -3.516 8.466 1.00 94.00 462 CYS A N 1
ATOM 3483 C CA . CYS A 1 462 ? 10.339 -2.506 7.544 1.00 94.00 462 CYS A CA 1
ATOM 3484 C C . CYS A 1 462 ? 10.662 -2.854 6.080 1.00 94.00 462 CYS A C 1
ATOM 3486 O O . CYS A 1 462 ? 9.775 -2.813 5.229 1.00 94.00 462 CYS A O 1
ATOM 3488 N N . ILE A 1 463 ? 11.904 -3.261 5.786 1.00 92.38 463 ILE A N 1
ATOM 3489 C CA . ILE A 1 463 ? 12.341 -3.673 4.439 1.00 92.38 463 ILE A CA 1
ATOM 3490 C C . ILE A 1 463 ? 11.591 -4.938 3.983 1.00 92.38 463 ILE A C 1
ATOM 3492 O O . ILE A 1 463 ? 11.032 -4.951 2.885 1.00 92.38 463 ILE A O 1
ATOM 3496 N N . LYS A 1 464 ? 11.500 -5.975 4.834 1.00 93.06 464 LYS A N 1
ATOM 3497 C CA . LYS A 1 464 ? 10.722 -7.205 4.559 1.00 93.06 464 LYS A CA 1
ATOM 3498 C C . LYS A 1 464 ? 9.244 -6.881 4.272 1.00 93.06 464 LYS A C 1
ATOM 3500 O O . LYS A 1 464 ? 8.656 -7.438 3.341 1.00 93.06 464 LYS A O 1
ATOM 3505 N N . THR A 1 465 ? 8.653 -5.949 5.022 1.00 96.00 465 THR A N 1
ATOM 3506 C CA . THR A 1 465 ? 7.257 -5.503 4.858 1.00 96.00 465 THR A CA 1
ATOM 3507 C C . THR A 1 465 ? 7.060 -4.722 3.556 1.00 96.00 465 THR A C 1
ATOM 3509 O O . THR A 1 465 ? 6.117 -5.000 2.818 1.00 96.00 465 THR A O 1
ATOM 3512 N N . LEU A 1 466 ? 7.977 -3.812 3.213 1.00 95.81 466 LEU A N 1
ATOM 3513 C CA . LEU A 1 466 ? 7.927 -3.013 1.983 1.00 95.81 466 LEU A CA 1
ATOM 3514 C C . LEU A 1 466 ? 8.057 -3.891 0.723 1.00 95.81 466 LEU A C 1
ATOM 3516 O O . LEU A 1 466 ? 7.307 -3.720 -0.237 1.00 95.81 466 LEU A O 1
ATOM 3520 N N . ILE A 1 467 ? 8.945 -4.890 0.757 1.00 94.25 467 ILE A N 1
ATOM 3521 C CA . ILE A 1 467 ? 9.084 -5.920 -0.287 1.00 94.25 467 ILE A CA 1
ATOM 3522 C C . ILE A 1 467 ? 7.824 -6.799 -0.373 1.00 94.25 467 ILE A C 1
ATOM 3524 O O . ILE A 1 467 ? 7.395 -7.162 -1.468 1.00 94.25 467 ILE A O 1
ATOM 3528 N N . THR A 1 468 ? 7.196 -7.113 0.765 1.00 95.44 468 THR A N 1
ATOM 3529 C CA . THR A 1 468 ? 5.927 -7.861 0.798 1.00 95.44 468 THR A CA 1
ATOM 3530 C C . THR A 1 468 ? 4.808 -7.071 0.120 1.00 95.44 468 THR A C 1
ATOM 3532 O O . THR A 1 468 ? 4.150 -7.620 -0.758 1.00 95.44 468 THR A O 1
ATOM 3535 N N . VAL A 1 469 ? 4.646 -5.783 0.445 1.00 96.06 469 VAL A N 1
ATOM 3536 C CA . VAL A 1 469 ? 3.689 -4.863 -0.201 1.00 96.06 469 VAL A CA 1
ATOM 3537 C C . VAL A 1 469 ? 3.931 -4.776 -1.713 1.00 96.06 469 VAL A C 1
ATOM 3539 O O . VAL A 1 469 ? 2.999 -4.930 -2.499 1.00 96.06 469 VAL A O 1
ATOM 3542 N N . ALA A 1 470 ? 5.187 -4.624 -2.144 1.00 95.69 470 ALA A N 1
ATOM 3543 C CA . ALA A 1 470 ? 5.554 -4.625 -3.563 1.00 95.69 470 ALA A CA 1
ATOM 3544 C C . ALA A 1 470 ? 5.146 -5.921 -4.296 1.00 95.69 470 ALA A C 1
ATOM 3546 O O . ALA A 1 470 ? 4.867 -5.900 -5.496 1.00 95.69 470 ALA A O 1
ATOM 3547 N N . HIS A 1 471 ? 5.092 -7.048 -3.580 1.00 92.31 471 HIS A N 1
ATOM 3548 C CA . HIS A 1 471 ? 4.665 -8.339 -4.112 1.00 92.31 471 HIS A CA 1
ATOM 3549 C C . HIS A 1 471 ? 3.141 -8.554 -4.065 1.00 92.31 471 HIS A C 1
ATOM 3551 O O . HIS A 1 471 ? 2.592 -9.140 -4.997 1.00 92.31 471 HIS A O 1
ATOM 3557 N N . THR A 1 472 ? 2.451 -8.106 -3.008 1.00 91.75 472 THR A N 1
ATOM 3558 C CA . THR A 1 472 ? 1.007 -8.343 -2.815 1.00 91.75 472 THR A CA 1
ATOM 3559 C C . THR A 1 472 ? 0.102 -7.299 -3.458 1.00 91.75 472 THR A C 1
ATOM 3561 O O . THR A 1 472 ? -1.047 -7.620 -3.761 1.00 91.75 472 THR A O 1
ATOM 3564 N N . ASP A 1 473 ? 0.605 -6.084 -3.686 1.00 92.81 473 ASP A N 1
ATOM 3565 C CA . ASP A 1 473 ? -0.187 -4.909 -4.074 1.00 92.81 473 ASP A CA 1
ATOM 3566 C C . ASP A 1 473 ? 0.353 -4.206 -5.333 1.00 92.81 473 ASP A C 1
ATOM 3568 O O . ASP A 1 473 ? -0.098 -3.120 -5.694 1.00 92.81 473 ASP A O 1
ATOM 3572 N N . GLY A 1 474 ? 1.289 -4.852 -6.041 1.00 93.88 474 GLY A N 1
ATOM 3573 C CA . GLY A 1 474 ? 2.059 -4.299 -7.164 1.00 93.88 474 GLY A CA 1
ATOM 3574 C C . GLY A 1 474 ? 1.265 -3.577 -8.262 1.00 93.88 474 GLY A C 1
ATOM 3575 O O . GLY A 1 474 ? 1.772 -2.624 -8.855 1.00 93.88 474 GLY A O 1
ATOM 3576 N N . ASN A 1 475 ? 0.019 -3.989 -8.505 1.00 92.88 475 ASN A N 1
ATOM 3577 C CA . ASN A 1 475 ? -0.858 -3.363 -9.498 1.00 92.88 475 ASN A CA 1
ATOM 3578 C C . ASN A 1 475 ? -1.406 -1.988 -9.061 1.00 92.88 475 ASN A C 1
ATOM 3580 O O . ASN A 1 475 ? -1.634 -1.110 -9.887 1.00 92.88 475 ASN A O 1
ATOM 3584 N N . TYR A 1 476 ? -1.567 -1.771 -7.756 1.00 92.50 476 TYR A N 1
ATOM 3585 C CA . TYR A 1 476 ? -2.315 -0.643 -7.187 1.00 92.50 476 TYR A CA 1
ATOM 3586 C C . TYR A 1 476 ? -1.410 0.459 -6.605 1.00 92.50 476 TYR A C 1
ATOM 3588 O O . TYR A 1 476 ? -1.875 1.555 -6.280 1.00 92.50 476 TYR A O 1
ATOM 3596 N N . LEU A 1 477 ? -0.101 0.190 -6.519 1.00 93.62 477 LEU A N 1
ATOM 3597 C CA . LEU A 1 477 ? 0.907 1.093 -5.953 1.00 93.62 477 LEU A CA 1
ATOM 3598 C C . LEU A 1 477 ? 1.139 2.382 -6.752 1.00 93.62 477 LEU A C 1
ATOM 3600 O O . LEU A 1 477 ? 1.627 3.349 -6.179 1.00 93.62 477 LEU A O 1
ATOM 3604 N N . GLY A 1 478 ? 0.808 2.435 -8.047 1.00 94.25 478 GLY A N 1
ATOM 3605 C CA . GLY A 1 478 ? 0.925 3.661 -8.849 1.00 94.25 478 GLY A CA 1
ATOM 3606 C C . GLY A 1 478 ? 2.275 4.375 -8.664 1.00 94.25 478 GLY A C 1
ATOM 3607 O O . GLY A 1 478 ? 3.335 3.799 -8.908 1.00 94.25 478 GLY A O 1
ATOM 3608 N N . LYS A 1 479 ? 2.242 5.625 -8.190 1.00 93.25 479 LYS A N 1
ATOM 3609 C CA . LYS A 1 479 ? 3.437 6.457 -7.947 1.00 93.25 479 LYS A CA 1
ATOM 3610 C C . LYS A 1 479 ? 4.308 5.963 -6.781 1.00 93.25 479 LYS A C 1
ATOM 3612 O O . LYS A 1 479 ? 5.521 6.171 -6.821 1.00 93.25 479 LYS A O 1
ATOM 3617 N N . SER A 1 480 ? 3.748 5.264 -5.784 1.00 96.56 480 SER A N 1
ATOM 3618 C CA . SER A 1 480 ? 4.497 4.794 -4.604 1.00 96.56 480 SER A CA 1
ATOM 3619 C C . SER A 1 480 ? 5.582 3.756 -4.941 1.00 96.56 480 SER A C 1
ATOM 3621 O O . SER A 1 480 ? 6.487 3.532 -4.136 1.00 96.56 480 SER A O 1
ATOM 3623 N N . TRP A 1 481 ? 5.557 3.177 -6.152 1.00 97.56 481 TRP A N 1
ATOM 3624 C CA . TRP A 1 481 ? 6.656 2.370 -6.701 1.00 97.56 481 TRP A CA 1
ATOM 3625 C C . TRP A 1 481 ? 8.022 3.072 -6.641 1.00 97.56 481 TRP A C 1
ATOM 3627 O O . TRP A 1 481 ? 9.037 2.390 -6.497 1.00 97.56 481 TRP A O 1
ATOM 3637 N N . LEU A 1 482 ? 8.067 4.409 -6.716 1.00 96.69 482 LEU A N 1
ATOM 3638 C CA . LEU A 1 482 ? 9.314 5.176 -6.649 1.00 96.69 482 LEU A CA 1
ATOM 3639 C C . LEU A 1 482 ? 10.053 4.977 -5.320 1.00 96.69 482 LEU A C 1
ATOM 3641 O O . LEU A 1 482 ? 11.246 4.686 -5.327 1.00 96.69 482 LEU A O 1
ATOM 3645 N N . GLU A 1 483 ? 9.358 5.071 -4.187 1.00 95.38 483 GLU A N 1
ATOM 3646 C CA . GLU A 1 483 ? 9.996 4.945 -2.869 1.00 95.38 483 GLU A CA 1
ATOM 3647 C C . GLU A 1 483 ? 10.411 3.500 -2.568 1.00 95.38 483 GLU A C 1
ATOM 3649 O O . GLU A 1 483 ? 11.475 3.261 -1.999 1.00 95.38 483 GLU A O 1
ATOM 3654 N N . ILE A 1 484 ? 9.635 2.525 -3.051 1.00 96.44 484 ILE A N 1
ATOM 3655 C CA . ILE A 1 484 ? 9.975 1.098 -2.982 1.00 96.44 484 ILE A CA 1
ATOM 3656 C C . ILE A 1 484 ? 11.261 0.808 -3.769 1.00 96.44 484 ILE A C 1
ATOM 3658 O O . ILE A 1 484 ? 12.174 0.161 -3.251 1.00 96.44 484 ILE A O 1
ATOM 3662 N N . LEU A 1 485 ? 11.369 1.309 -5.003 1.00 97.19 485 LEU A N 1
ATOM 3663 C CA . LEU A 1 485 ? 12.546 1.088 -5.847 1.00 97.19 485 LEU A CA 1
ATOM 3664 C C . LEU A 1 485 ? 13.774 1.877 -5.365 1.00 97.19 485 LEU A C 1
ATOM 3666 O O . LEU A 1 485 ? 14.885 1.356 -5.456 1.00 97.19 485 LEU A O 1
ATOM 3670 N N . LYS A 1 486 ? 13.595 3.060 -4.756 1.00 94.50 486 LYS A N 1
ATOM 3671 C CA . LYS A 1 486 ? 14.665 3.748 -4.010 1.00 94.50 486 LYS A CA 1
ATOM 3672 C C . LYS A 1 486 ? 15.170 2.890 -2.849 1.00 94.50 486 LYS A C 1
ATOM 3674 O O . LYS A 1 486 ? 16.373 2.661 -2.762 1.00 94.50 486 LYS A O 1
ATOM 3679 N N . CYS A 1 487 ? 14.286 2.365 -1.995 1.00 93.69 487 CYS A N 1
ATOM 3680 C CA . CYS A 1 487 ? 14.681 1.474 -0.897 1.00 93.69 487 CYS A CA 1
ATOM 3681 C C . CYS A 1 487 ? 15.438 0.232 -1.398 1.00 93.69 487 CYS A C 1
ATOM 3683 O O . CYS A 1 487 ? 16.442 -0.139 -0.797 1.00 93.69 487 CYS A O 1
ATOM 3685 N N . ILE A 1 488 ? 15.019 -0.378 -2.513 1.00 93.06 488 ILE A N 1
ATOM 3686 C CA . ILE A 1 488 ? 15.720 -1.525 -3.121 1.00 93.06 488 ILE A CA 1
ATOM 3687 C C . ILE A 1 488 ? 17.101 -1.122 -3.671 1.00 93.06 488 ILE A C 1
ATOM 3689 O O . ILE A 1 488 ? 18.086 -1.812 -3.423 1.00 93.06 488 ILE A O 1
ATOM 3693 N N . SER A 1 489 ? 17.208 0.018 -4.358 1.00 91.56 489 SER A N 1
ATOM 3694 C CA . SER A 1 489 ? 18.488 0.542 -4.859 1.00 91.56 489 SER A CA 1
ATOM 3695 C C . SER A 1 489 ? 19.485 0.839 -3.730 1.00 91.56 489 SER A C 1
ATOM 3697 O O . SER A 1 489 ? 20.674 0.522 -3.850 1.00 91.56 489 SER A O 1
ATOM 3699 N N . GLN A 1 490 ? 19.013 1.413 -2.619 1.00 88.81 490 GLN A N 1
ATOM 3700 C CA . GLN A 1 490 ? 19.843 1.715 -1.450 1.00 88.81 490 GLN A CA 1
ATOM 3701 C C . GLN A 1 490 ? 20.169 0.465 -0.617 1.00 88.81 490 GLN A C 1
ATOM 3703 O O . GLN A 1 490 ? 21.262 0.377 -0.059 1.00 88.81 490 GLN A O 1
ATOM 3708 N N . LEU A 1 491 ? 19.288 -0.543 -0.597 1.00 88.25 491 LEU A N 1
ATOM 3709 C CA . LEU A 1 491 ? 19.584 -1.862 -0.029 1.00 88.25 491 LEU A CA 1
ATOM 3710 C C . LEU A 1 491 ? 20.777 -2.512 -0.741 1.00 88.25 491 LEU A C 1
ATOM 3712 O O . LEU A 1 491 ? 21.719 -2.939 -0.077 1.00 88.25 491 LEU A O 1
ATOM 3716 N N . GLU A 1 492 ? 20.770 -2.526 -2.077 1.00 85.88 492 GLU A N 1
ATOM 3717 C CA . GLU A 1 492 ? 21.884 -3.045 -2.880 1.00 85.88 492 GLU A CA 1
ATOM 3718 C C . GLU A 1 492 ? 23.188 -2.274 -2.594 1.00 85.88 492 GLU A C 1
ATOM 3720 O O . GLU A 1 492 ? 24.259 -2.869 -2.474 1.00 85.88 492 GLU A O 1
ATOM 3725 N N . LEU A 1 493 ? 23.113 -0.942 -2.440 1.00 83.44 493 LEU A N 1
ATOM 3726 C CA . LEU A 1 493 ? 24.282 -0.125 -2.090 1.00 83.44 493 LEU A CA 1
ATOM 3727 C C . LEU A 1 493 ? 24.861 -0.526 -0.731 1.00 83.44 493 LEU A C 1
ATOM 3729 O O . LEU A 1 493 ? 26.068 -0.735 -0.611 1.00 83.44 493 LEU A O 1
ATOM 3733 N N . ALA A 1 494 ? 24.002 -0.649 0.278 1.00 79.69 494 ALA A N 1
ATOM 3734 C CA . ALA A 1 494 ? 24.402 -1.045 1.616 1.00 79.69 494 ALA A CA 1
ATOM 3735 C C . ALA A 1 494 ? 25.020 -2.458 1.613 1.00 79.69 494 ALA A C 1
ATOM 3737 O O . ALA A 1 494 ? 26.124 -2.638 2.129 1.00 79.69 494 ALA A O 1
ATOM 3738 N N . GLN A 1 495 ? 24.380 -3.438 0.958 1.00 78.19 495 GLN A N 1
ATOM 3739 C CA . GLN A 1 495 ? 24.899 -4.808 0.844 1.00 78.19 495 GLN A CA 1
ATOM 3740 C C . GLN A 1 495 ? 26.286 -4.831 0.182 1.00 78.19 495 GLN A C 1
ATOM 3742 O O . GLN A 1 495 ? 27.216 -5.441 0.713 1.00 78.19 495 GLN A O 1
ATOM 3747 N N . LEU A 1 496 ? 26.459 -4.106 -0.928 1.00 73.56 496 LEU A N 1
ATOM 3748 C CA . LEU A 1 496 ? 27.732 -4.001 -1.640 1.00 73.56 496 LEU A CA 1
ATOM 3749 C C . LEU A 1 496 ? 28.833 -3.382 -0.758 1.00 73.56 496 LEU A C 1
ATOM 3751 O O . LEU A 1 496 ? 29.931 -3.937 -0.688 1.00 73.56 496 LEU A O 1
ATOM 3755 N N . ILE A 1 497 ? 28.530 -2.325 0.006 1.00 70.06 497 ILE A N 1
ATOM 3756 C CA . ILE A 1 497 ? 29.449 -1.755 1.011 1.00 70.06 497 ILE A CA 1
ATOM 3757 C C . ILE A 1 497 ? 29.807 -2.795 2.087 1.00 70.06 497 ILE A C 1
ATOM 3759 O O . ILE A 1 497 ? 30.981 -2.937 2.433 1.00 70.06 497 ILE A O 1
ATOM 3763 N N . GLY A 1 498 ? 28.835 -3.575 2.570 1.00 64.25 498 GLY A N 1
ATOM 3764 C CA . GLY A 1 498 ? 29.044 -4.655 3.544 1.00 64.25 498 GLY A CA 1
ATOM 3765 C C . GLY A 1 498 ? 29.966 -5.786 3.059 1.00 64.25 498 GLY A C 1
ATOM 3766 O O . GLY A 1 498 ? 30.598 -6.457 3.879 1.00 64.25 498 GLY A O 1
ATOM 3767 N N . THR A 1 499 ? 30.101 -5.975 1.740 1.00 65.19 499 THR A N 1
ATOM 3768 C CA . THR A 1 499 ? 31.081 -6.908 1.142 1.00 65.19 499 THR A CA 1
ATOM 3769 C C . THR A 1 499 ? 32.482 -6.314 0.948 1.00 65.19 499 THR A C 1
ATOM 3771 O O . THR A 1 499 ? 33.420 -7.062 0.681 1.00 65.19 499 THR A O 1
ATOM 3774 N N . GLY A 1 500 ? 32.652 -4.994 1.085 1.00 55.34 500 GLY A N 1
ATOM 3775 C CA . GLY A 1 500 ? 33.919 -4.292 0.835 1.00 55.34 500 GLY A CA 1
ATOM 3776 C C . GLY A 1 500 ? 34.253 -4.060 -0.647 1.00 55.34 500 GLY A C 1
ATOM 3777 O O . GLY A 1 500 ? 35.305 -3.496 -0.955 1.00 55.34 500 GLY A O 1
ATOM 3778 N N . VAL A 1 501 ? 33.378 -4.456 -1.576 1.00 54.19 501 VAL A N 1
ATOM 3779 C CA . VAL A 1 501 ? 33.549 -4.206 -3.016 1.00 54.19 501 VAL A CA 1
ATOM 3780 C C . VAL A 1 501 ? 33.283 -2.728 -3.320 1.00 54.19 501 VAL A C 1
ATOM 3782 O O . VAL A 1 501 ? 32.295 -2.156 -2.867 1.00 54.19 501 VAL A O 1
ATOM 3785 N N . LYS A 1 502 ? 34.146 -2.079 -4.114 1.00 47.62 502 LYS A N 1
ATOM 3786 C CA . LYS A 1 502 ? 33.926 -0.685 -4.543 1.00 47.62 502 LYS A CA 1
ATOM 3787 C C . LYS A 1 502 ? 32.908 -0.623 -5.699 1.00 47.62 502 LYS A C 1
ATOM 3789 O O . LYS A 1 502 ? 33.110 -1.338 -6.683 1.00 47.62 502 LYS A O 1
ATOM 3794 N N . PRO A 1 503 ? 31.896 0.276 -5.668 1.00 45.41 503 PRO A N 1
ATOM 3795 C CA . PRO A 1 503 ? 30.830 0.336 -6.684 1.00 45.41 503 PRO A CA 1
ATOM 3796 C C . PRO A 1 503 ? 31.309 0.459 -8.140 1.00 45.41 503 PRO A C 1
ATOM 3798 O O . PRO A 1 503 ? 30.632 0.014 -9.060 1.00 45.41 503 PRO A O 1
ATOM 3801 N N . GLN A 1 504 ? 32.488 1.049 -8.350 1.00 41.41 504 GLN A N 1
ATOM 3802 C CA . GLN A 1 504 ? 33.061 1.357 -9.665 1.00 41.41 504 GLN A CA 1
ATOM 3803 C C . GLN A 1 504 ? 33.567 0.129 -10.452 1.00 41.41 504 GLN A C 1
ATOM 3805 O O . GLN A 1 504 ? 33.893 0.265 -11.629 1.00 41.41 504 GLN A O 1
ATOM 3810 N N . TYR A 1 505 ? 33.677 -1.055 -9.831 1.00 42.03 505 TYR A N 1
ATOM 3811 C CA . TYR A 1 505 ? 34.446 -2.179 -10.392 1.00 42.03 505 TYR A CA 1
ATOM 3812 C C . TYR A 1 505 ? 33.628 -3.343 -10.973 1.00 42.03 505 TYR A C 1
ATOM 3814 O O . TYR A 1 505 ? 34.217 -4.260 -11.549 1.00 42.03 505 TYR A O 1
ATOM 3822 N N . ILE A 1 506 ? 32.289 -3.303 -10.942 1.00 46.81 506 ILE A N 1
ATOM 3823 C CA . ILE A 1 506 ? 31.443 -4.308 -11.621 1.00 46.81 506 ILE A CA 1
ATOM 3824 C C . ILE A 1 506 ? 31.346 -3.996 -13.130 1.00 46.81 506 ILE A C 1
ATOM 3826 O O . ILE A 1 506 ? 30.276 -3.741 -13.675 1.00 46.81 506 ILE A O 1
ATOM 3830 N N . ARG A 1 507 ? 32.491 -4.004 -13.826 1.00 39.69 507 ARG A N 1
ATOM 3831 C CA . ARG A 1 507 ? 32.575 -3.766 -15.281 1.00 39.69 507 ARG A CA 1
ATOM 3832 C C . ARG A 1 507 ? 32.254 -5.001 -16.143 1.00 39.69 507 ARG A C 1
ATOM 3834 O O . ARG A 1 507 ? 32.166 -4.848 -17.353 1.00 39.69 507 ARG A O 1
ATOM 3841 N N . HIS A 1 508 ? 32.132 -6.209 -15.569 1.00 38.72 508 HIS A N 1
ATOM 3842 C CA . HIS A 1 508 ? 32.112 -7.466 -16.351 1.00 38.72 508 HIS A CA 1
ATOM 3843 C C . HIS A 1 508 ? 31.244 -8.633 -15.811 1.00 38.72 508 HIS A C 1
ATOM 3845 O O . HIS A 1 508 ? 31.351 -9.750 -16.321 1.00 38.72 508 HIS A O 1
ATOM 3851 N N . ALA A 1 509 ? 30.370 -8.419 -14.819 1.00 33.50 509 ALA A N 1
ATOM 3852 C CA . ALA A 1 509 ? 29.479 -9.468 -14.297 1.00 33.50 509 ALA A CA 1
ATOM 3853 C C . ALA A 1 509 ? 28.048 -9.316 -14.851 1.00 33.50 509 ALA A C 1
ATOM 3855 O O . ALA A 1 509 ? 27.277 -8.498 -14.363 1.00 33.50 509 ALA A O 1
ATOM 3856 N N . GLY A 1 510 ? 27.711 -10.115 -15.871 1.00 33.47 510 GLY A N 1
ATOM 3857 C CA . GLY A 1 510 ? 26.450 -10.026 -16.623 1.00 33.47 510 GLY A CA 1
ATOM 3858 C C . GLY A 1 510 ? 26.539 -9.006 -17.775 1.00 33.47 510 GLY A C 1
ATOM 3859 O O . GLY A 1 510 ? 26.787 -7.833 -17.540 1.00 33.47 510 GLY A O 1
ATOM 3860 N N . LEU A 1 511 ? 26.381 -9.369 -19.053 1.00 33.50 511 LEU A N 1
ATOM 3861 C CA . LEU A 1 511 ? 25.832 -10.605 -19.624 1.00 33.50 511 LEU A CA 1
ATOM 3862 C C . LEU A 1 511 ? 26.888 -11.431 -20.390 1.00 33.50 511 LEU A C 1
ATOM 3864 O O . LEU A 1 511 ? 27.349 -11.027 -21.455 1.00 33.50 511 LEU A O 1
ATOM 3868 N N . LYS A 1 512 ? 27.198 -12.642 -19.905 1.00 28.50 512 LYS A N 1
ATOM 3869 C CA . LYS A 1 512 ? 27.861 -13.699 -20.693 1.00 28.50 512 LYS A CA 1
ATOM 3870 C C . LYS A 1 512 ? 26.997 -14.958 -20.723 1.00 28.50 512 LYS A C 1
ATOM 3872 O O . LYS A 1 512 ? 27.032 -15.762 -19.799 1.00 28.50 512 LYS A O 1
ATOM 3877 N N . MET A 1 513 ? 26.262 -15.150 -21.817 1.00 31.47 513 MET A N 1
ATOM 3878 C CA . MET A 1 513 ? 25.682 -16.449 -22.182 1.00 31.47 513 MET A CA 1
ATOM 3879 C C . MET A 1 513 ? 26.705 -17.244 -23.006 1.00 31.47 513 MET A C 1
ATOM 3881 O O . MET A 1 513 ? 26.577 -17.369 -24.221 1.00 31.47 513 MET A O 1
ATOM 3885 N N . THR A 1 514 ? 27.755 -17.736 -22.345 1.00 30.20 514 THR A N 1
ATOM 3886 C CA . THR A 1 514 ? 28.817 -18.551 -22.960 1.00 30.20 514 THR A CA 1
ATOM 3887 C C . THR A 1 514 ? 29.305 -19.614 -21.982 1.00 30.20 514 THR A C 1
ATOM 3889 O O . THR A 1 514 ? 29.685 -19.269 -20.863 1.00 30.20 514 THR A O 1
ATOM 3892 N N . ASN A 1 515 ? 29.370 -20.873 -22.418 1.00 30.52 515 ASN A N 1
ATOM 3893 C CA . ASN A 1 515 ? 30.091 -21.916 -21.688 1.00 30.52 515 ASN A CA 1
ATOM 3894 C C . ASN A 1 515 ? 31.591 -21.587 -21.690 1.00 30.52 515 ASN A C 1
ATOM 3896 O O . ASN A 1 515 ? 32.207 -21.594 -22.750 1.00 30.52 515 ASN A O 1
ATOM 3900 N N . ASP A 1 516 ? 32.148 -21.245 -20.530 1.00 24.70 516 ASP A N 1
ATOM 3901 C CA . ASP A 1 516 ? 33.222 -22.016 -19.881 1.00 24.70 516 ASP A CA 1
ATOM 3902 C C . ASP A 1 516 ? 33.702 -21.309 -18.604 1.00 24.70 516 ASP A C 1
ATOM 3904 O O . ASP A 1 516 ? 33.460 -20.120 -18.391 1.00 24.70 516 ASP A O 1
ATOM 3908 N N . SER A 1 517 ? 34.331 -22.060 -17.697 1.00 36.22 517 SER A N 1
ATOM 3909 C CA . SER A 1 517 ? 34.699 -21.586 -16.355 1.00 36.22 517 SER A CA 1
ATOM 3910 C C . SER A 1 517 ? 36.125 -21.962 -15.976 1.00 36.22 517 SER A C 1
ATOM 3912 O O . SER A 1 517 ? 36.435 -23.145 -15.884 1.00 36.22 517 SER A O 1
ATOM 3914 N N . SER A 1 518 ? 36.974 -20.967 -15.691 1.00 28.62 518 SER A N 1
ATOM 3915 C CA . SER A 1 518 ? 38.042 -21.012 -14.667 1.00 28.62 518 SER A CA 1
ATOM 3916 C C . SER A 1 518 ? 38.904 -19.731 -14.668 1.00 28.62 518 SER A C 1
ATOM 3918 O O . SER A 1 518 ? 38.891 -18.961 -15.623 1.00 28.62 518 SER A O 1
ATOM 3920 N N . ASN A 1 519 ? 39.668 -19.538 -13.584 1.00 29.61 519 ASN A N 1
ATOM 3921 C CA . ASN A 1 519 ? 40.878 -18.701 -13.486 1.00 29.61 519 ASN A CA 1
ATOM 3922 C C . ASN A 1 519 ? 40.738 -17.171 -13.686 1.00 29.61 519 ASN A C 1
ATOM 3924 O O . ASN A 1 519 ? 41.184 -16.619 -14.689 1.00 29.61 519 ASN A O 1
ATOM 3928 N N . PHE A 1 520 ? 40.238 -16.465 -12.660 1.00 30.53 520 PHE A N 1
ATOM 3929 C CA . PHE A 1 520 ? 40.420 -15.002 -12.516 1.00 30.53 520 PHE A CA 1
ATOM 3930 C C . PHE A 1 520 ? 40.643 -14.512 -11.061 1.00 30.53 520 PHE A C 1
ATOM 3932 O O . PHE A 1 520 ? 40.786 -13.320 -10.821 1.00 30.53 520 PHE A O 1
ATOM 3939 N N . LEU A 1 521 ? 40.662 -15.400 -10.060 1.00 25.45 521 LEU A N 1
ATOM 3940 C CA . LEU A 1 521 ? 40.496 -15.020 -8.642 1.00 25.45 521 LEU A CA 1
ATOM 3941 C C . LEU A 1 521 ? 41.803 -14.694 -7.881 1.00 25.45 521 LEU A C 1
ATOM 3943 O O . LEU A 1 521 ? 41.772 -14.548 -6.664 1.00 25.45 521 LEU A O 1
ATOM 3947 N N . ASP A 1 522 ? 42.945 -14.604 -8.568 1.00 25.70 522 ASP A N 1
ATOM 3948 C CA . ASP A 1 522 ? 44.265 -14.854 -7.955 1.00 25.70 522 ASP A CA 1
ATOM 3949 C C . ASP A 1 522 ? 45.237 -13.652 -8.013 1.00 25.70 522 ASP A C 1
ATOM 3951 O O . ASP A 1 522 ? 46.439 -13.796 -8.234 1.00 25.70 522 ASP A O 1
ATOM 3955 N N . SER A 1 523 ? 44.725 -12.422 -7.869 1.00 23.08 523 SER A N 1
ATOM 3956 C CA . SER A 1 523 ? 45.551 -11.203 -7.751 1.00 23.08 523 SER A CA 1
ATOM 3957 C C . SER A 1 523 ? 44.821 -10.034 -7.074 1.00 23.08 523 SER A C 1
ATOM 3959 O O . SER A 1 523 ? 43.987 -9.391 -7.703 1.00 23.08 523 SER A O 1
ATOM 3961 N N . PHE A 1 524 ? 45.162 -9.760 -5.806 1.00 24.53 524 PHE A N 1
ATOM 3962 C CA . PHE A 1 524 ? 45.664 -8.469 -5.270 1.00 24.53 524 PHE A CA 1
ATOM 3963 C C . PHE A 1 524 ? 45.487 -8.385 -3.730 1.00 24.53 524 PHE A C 1
ATOM 3965 O O . PHE A 1 524 ? 44.352 -8.440 -3.256 1.00 24.53 524 PHE A O 1
ATOM 3972 N N . PRO A 1 525 ? 46.569 -8.232 -2.933 1.00 32.25 525 PRO A N 1
ATOM 3973 C CA . PRO A 1 525 ? 46.494 -8.181 -1.466 1.00 32.25 525 PRO A CA 1
ATOM 3974 C C . PRO A 1 525 ? 46.511 -6.762 -0.843 1.00 32.25 525 PRO A C 1
ATOM 3976 O O . PRO A 1 525 ? 47.086 -5.830 -1.394 1.00 32.25 525 PRO A O 1
ATOM 3979 N N . GLU A 1 526 ? 45.915 -6.677 0.354 1.00 28.31 526 GLU A N 1
ATOM 3980 C CA . GLU A 1 526 ? 46.192 -5.784 1.507 1.00 28.31 526 GLU A CA 1
ATOM 3981 C C . GLU A 1 526 ? 46.430 -4.261 1.338 1.00 28.31 526 GLU A C 1
ATOM 3983 O O . GLU A 1 526 ? 47.505 -3.832 0.929 1.00 28.31 526 GLU A O 1
ATOM 3988 N N . PHE A 1 527 ? 45.538 -3.439 1.930 1.00 24.84 527 PHE A N 1
ATOM 3989 C CA . PHE A 1 527 ? 45.955 -2.375 2.873 1.00 24.84 527 PHE A CA 1
ATOM 3990 C C . PHE A 1 527 ? 44.825 -1.897 3.827 1.00 24.84 527 PHE A C 1
ATOM 3992 O O . PHE A 1 527 ? 43.649 -2.134 3.573 1.00 24.84 527 PHE A O 1
ATOM 3999 N N . ILE A 1 528 ? 45.211 -1.156 4.882 1.00 32.78 528 ILE A N 1
ATOM 4000 C CA . ILE A 1 528 ? 44.399 -0.446 5.907 1.00 32.78 528 ILE A CA 1
ATOM 4001 C C . ILE A 1 528 ? 43.680 -1.316 6.965 1.00 32.78 528 ILE A C 1
ATOM 4003 O O . ILE A 1 528 ? 42.591 -1.844 6.771 1.00 32.78 528 ILE A O 1
ATOM 4007 N N . SER A 1 529 ? 44.241 -1.316 8.180 1.00 35.88 529 SER A N 1
ATOM 4008 C CA . SER A 1 529 ? 43.718 -1.971 9.396 1.00 35.88 529 SER A CA 1
ATOM 4009 C C . SER A 1 529 ? 42.830 -1.079 10.291 1.00 35.88 529 SER A C 1
ATOM 4011 O O . SER A 1 529 ? 42.464 -1.473 11.397 1.00 35.88 529 SER A O 1
ATOM 4013 N N . GLY A 1 530 ? 42.475 0.132 9.844 1.00 36.38 530 GLY A N 1
ATOM 4014 C CA . GLY A 1 530 ? 41.697 1.097 10.639 1.00 36.38 530 GLY A CA 1
ATOM 4015 C C . GLY A 1 530 ? 40.176 0.891 10.605 1.00 36.38 530 GLY A C 1
ATOM 4016 O O . GLY A 1 530 ? 39.501 1.058 11.620 1.00 36.38 530 GLY A O 1
ATOM 4017 N N . GLU A 1 531 ? 39.615 0.512 9.454 1.00 37.25 531 GLU A N 1
ATOM 4018 C CA . GLU A 1 531 ? 38.156 0.507 9.246 1.00 37.25 531 GLU A CA 1
ATOM 4019 C C . GLU A 1 531 ? 37.461 -0.777 9.726 1.00 37.25 531 GLU A C 1
ATOM 4021 O O . GLU A 1 531 ? 36.239 -0.796 9.884 1.00 37.25 531 GLU A O 1
ATOM 4026 N N . GLN A 1 532 ? 38.219 -1.839 10.023 1.00 46.50 532 GLN A N 1
ATOM 4027 C CA . GLN A 1 532 ? 37.688 -3.183 10.289 1.00 46.50 532 GLN A CA 1
ATOM 4028 C C . GLN A 1 532 ? 36.653 -3.247 11.423 1.00 46.50 532 GLN A C 1
ATOM 4030 O O . GLN A 1 532 ? 35.704 -4.015 11.307 1.00 46.50 532 GLN A O 1
ATOM 4035 N N . LYS A 1 533 ? 36.754 -2.428 12.482 1.00 45.19 533 LYS A N 1
ATOM 4036 C CA . LYS A 1 533 ? 35.720 -2.393 13.542 1.00 45.19 533 LYS A CA 1
ATOM 4037 C C . LYS A 1 533 ? 34.404 -1.758 13.084 1.00 45.19 533 LYS A C 1
ATOM 4039 O O . LYS A 1 533 ? 33.340 -2.204 13.503 1.00 45.19 533 LYS A O 1
ATOM 4044 N N . LYS A 1 534 ? 34.466 -0.744 12.215 1.00 42.47 534 LYS A N 1
ATOM 4045 C CA . LYS A 1 534 ? 33.277 -0.083 11.658 1.00 42.47 534 LYS A CA 1
ATOM 4046 C C . LYS A 1 534 ? 32.621 -0.983 10.607 1.00 42.47 534 LYS A C 1
ATOM 4048 O O . LYS A 1 534 ? 31.412 -1.184 10.640 1.00 42.47 534 LYS A O 1
ATOM 4053 N N . LEU A 1 535 ? 33.441 -1.603 9.755 1.00 47.91 535 LEU A N 1
ATOM 4054 C CA . LEU A 1 535 ? 33.007 -2.587 8.765 1.00 47.91 535 LEU A CA 1
ATOM 4055 C C . LEU A 1 535 ? 32.418 -3.852 9.416 1.00 47.91 535 LEU A C 1
ATOM 4057 O O . LEU A 1 535 ? 31.441 -4.380 8.903 1.00 47.91 535 LEU A O 1
ATOM 4061 N N . ALA A 1 536 ? 32.949 -4.310 10.557 1.00 51.06 536 ALA A N 1
ATOM 4062 C CA . ALA A 1 536 ? 32.406 -5.455 11.294 1.00 51.06 536 ALA A CA 1
ATOM 4063 C C . ALA A 1 536 ? 30.990 -5.192 11.832 1.00 51.06 536 ALA A C 1
ATOM 4065 O O . ALA A 1 536 ? 30.095 -5.982 11.556 1.00 51.06 536 ALA A O 1
ATOM 4066 N N . HIS A 1 537 ? 30.759 -4.065 12.517 1.00 52.75 537 HIS A N 1
ATOM 4067 C CA . HIS A 1 537 ? 29.428 -3.717 13.039 1.00 52.75 537 HIS A CA 1
ATOM 4068 C C . HIS A 1 537 ? 28.408 -3.462 11.915 1.00 52.75 537 HIS A C 1
ATOM 4070 O O . HIS A 1 537 ? 27.230 -3.790 12.053 1.00 52.75 537 HIS A O 1
ATOM 4076 N N . ILE A 1 538 ? 28.848 -2.903 10.779 1.00 53.72 538 ILE A N 1
ATOM 4077 C CA . ILE A 1 538 ? 28.013 -2.810 9.573 1.00 53.72 538 ILE A CA 1
ATOM 4078 C C . ILE A 1 538 ? 27.686 -4.221 9.068 1.00 53.72 538 ILE A C 1
ATOM 4080 O O . ILE A 1 538 ? 26.518 -4.544 8.911 1.00 53.72 538 ILE A O 1
ATOM 4084 N N . LYS A 1 539 ? 28.685 -5.092 8.884 1.00 54.31 539 LYS A N 1
ATOM 4085 C CA . LYS A 1 539 ? 28.507 -6.470 8.397 1.00 54.31 539 LYS A CA 1
ATOM 4086 C C . LYS A 1 539 ? 27.617 -7.335 9.301 1.00 54.31 539 LYS A C 1
ATOM 4088 O O . LYS A 1 539 ? 26.927 -8.209 8.789 1.00 54.31 539 LYS A O 1
ATOM 4093 N N . GLU A 1 540 ? 27.620 -7.090 10.608 1.00 58.72 540 GLU A N 1
ATOM 4094 C CA . GLU A 1 540 ? 26.759 -7.767 11.583 1.00 58.72 540 GLU A CA 1
ATOM 4095 C C . GLU A 1 540 ? 25.295 -7.316 11.449 1.00 58.72 540 GLU A C 1
ATOM 4097 O O . GLU A 1 540 ? 24.433 -8.146 11.163 1.00 58.72 540 GLU A O 1
ATOM 4102 N N . SER A 1 541 ? 25.020 -6.005 11.512 1.00 54.19 541 SER A N 1
ATOM 4103 C CA . SER A 1 541 ? 23.672 -5.442 11.287 1.00 54.19 541 SER A CA 1
ATOM 4104 C C . SER A 1 541 ? 23.123 -5.771 9.884 1.00 54.19 541 SER A C 1
ATOM 4106 O O . SER A 1 541 ? 21.944 -6.078 9.710 1.00 54.19 541 SER A O 1
ATOM 4108 N N . MET A 1 542 ? 23.996 -5.806 8.874 1.00 57.66 542 MET A N 1
ATOM 4109 C CA . MET A 1 542 ? 23.651 -6.166 7.498 1.00 57.66 542 MET A CA 1
ATOM 4110 C C . MET A 1 542 ? 23.518 -7.670 7.240 1.00 57.66 542 MET A C 1
ATOM 4112 O O . MET A 1 542 ? 23.067 -8.044 6.156 1.00 57.66 542 MET A O 1
ATOM 4116 N N . GLY A 1 543 ? 23.877 -8.537 8.192 1.00 60.50 543 GLY A N 1
ATOM 4117 C CA . GLY A 1 543 ? 23.791 -9.989 8.026 1.00 60.50 543 GLY A CA 1
ATOM 4118 C C . GLY A 1 543 ? 22.365 -10.456 7.727 1.00 60.50 543 GLY A C 1
ATOM 4119 O O . GLY A 1 543 ? 22.154 -11.245 6.807 1.00 60.50 543 GLY A O 1
ATOM 4120 N N . GLU A 1 544 ? 21.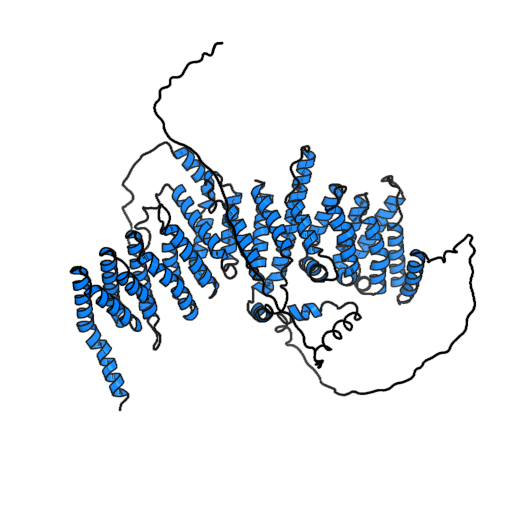372 -9.902 8.429 1.00 61.62 544 GLU A N 1
ATOM 4121 C CA . GLU A 1 544 ? 19.961 -10.196 8.161 1.00 61.62 544 GLU A CA 1
ATOM 4122 C C . GLU A 1 544 ? 19.478 -9.611 6.832 1.00 61.62 544 GLU A C 1
ATOM 4124 O O . GLU A 1 544 ? 18.813 -10.302 6.060 1.00 61.62 544 GLU A O 1
ATOM 4129 N N . THR A 1 545 ? 19.813 -8.358 6.525 1.00 60.00 545 THR A N 1
ATOM 4130 C CA . THR A 1 545 ? 19.349 -7.683 5.300 1.00 60.00 545 THR A CA 1
ATOM 4131 C C . THR A 1 545 ? 20.010 -8.237 4.033 1.00 60.00 545 THR A C 1
ATOM 4133 O O . THR A 1 545 ? 19.460 -8.088 2.945 1.00 60.00 545 THR A O 1
ATOM 4136 N N . SER A 1 546 ? 21.159 -8.906 4.170 1.00 62.94 546 SER A N 1
ATOM 4137 C CA . SER A 1 546 ? 21.849 -9.688 3.132 1.00 62.94 546 SER A CA 1
ATOM 4138 C C . SER A 1 546 ? 21.356 -11.147 3.041 1.00 62.94 546 SER A C 1
ATOM 4140 O O . SER A 1 546 ? 21.902 -11.956 2.292 1.00 62.94 546 SER A O 1
ATOM 4142 N N . SER A 1 547 ? 20.314 -11.526 3.795 1.00 72.50 547 SER A N 1
ATOM 4143 C CA . SER A 1 547 ? 19.774 -12.890 3.757 1.00 72.50 547 SER A CA 1
ATOM 4144 C C . SER A 1 547 ? 19.320 -13.288 2.354 1.00 72.50 547 SER A C 1
ATOM 4146 O O . SER A 1 547 ? 18.612 -12.541 1.674 1.00 72.50 547 SER A O 1
ATOM 4148 N N . GLN A 1 548 ? 19.602 -14.541 1.986 1.00 73.94 548 GLN A N 1
ATOM 4149 C CA . GLN A 1 548 ? 19.149 -15.182 0.745 1.00 73.94 548 GLN A CA 1
ATOM 4150 C C . GLN A 1 548 ? 17.644 -14.977 0.482 1.00 73.94 548 GLN A C 1
ATOM 4152 O O . GLN A 1 548 ? 17.224 -14.817 -0.660 1.00 73.94 548 GLN A O 1
ATOM 4157 N N . SER A 1 549 ? 16.825 -14.955 1.540 1.00 78.44 549 SER A N 1
ATOM 4158 C CA . SER A 1 549 ? 15.383 -14.694 1.482 1.00 78.44 549 SER A CA 1
ATOM 4159 C C . SER A 1 549 ? 15.034 -13.287 0.985 1.00 78.44 549 SER A C 1
ATOM 4161 O O . SER A 1 549 ? 14.111 -13.151 0.184 1.00 78.44 549 SER A O 1
ATOM 4163 N N . VAL A 1 550 ? 15.769 -12.257 1.417 1.00 83.19 550 VAL A N 1
ATOM 4164 C CA . VAL A 1 550 ? 15.567 -10.858 1.005 1.00 83.19 550 VAL A CA 1
ATOM 4165 C C . VAL A 1 550 ? 16.010 -10.674 -0.445 1.00 83.19 550 VAL A C 1
ATOM 4167 O O . VAL A 1 550 ? 15.237 -10.164 -1.251 1.00 83.19 550 VAL A O 1
ATOM 4170 N N . VAL A 1 551 ? 17.196 -11.176 -0.807 1.00 84.88 551 VAL A N 1
ATOM 4171 C CA . VAL A 1 551 ? 17.730 -11.109 -2.181 1.00 84.88 551 VAL A CA 1
ATOM 4172 C C . VAL A 1 551 ? 16.786 -11.799 -3.177 1.00 84.88 551 VAL A C 1
ATOM 4174 O O . VAL A 1 551 ? 16.405 -11.214 -4.190 1.00 84.88 551 VAL A O 1
ATOM 4177 N N . VAL A 1 552 ? 16.310 -13.010 -2.858 1.00 87.00 552 VAL A N 1
ATOM 4178 C CA . VAL A 1 552 ? 15.329 -13.735 -3.686 1.00 87.00 552 VAL A CA 1
ATOM 4179 C C . VAL A 1 552 ? 13.972 -13.020 -3.737 1.00 87.00 552 VAL A C 1
ATOM 4181 O O . VAL A 1 552 ? 13.282 -13.098 -4.753 1.00 87.00 552 VAL A O 1
ATOM 4184 N N . ALA A 1 553 ? 13.559 -12.316 -2.681 1.00 88.69 553 ALA A N 1
ATOM 4185 C CA . ALA A 1 553 ? 12.317 -11.543 -2.694 1.00 88.69 553 ALA A CA 1
ATOM 4186 C C . ALA A 1 553 ? 12.422 -10.265 -3.552 1.00 88.69 553 ALA A C 1
ATOM 4188 O O . ALA A 1 553 ? 11.465 -9.938 -4.252 1.00 88.69 553 ALA A O 1
ATOM 4189 N N . VAL A 1 554 ? 13.585 -9.604 -3.575 1.00 90.81 554 VAL A N 1
ATOM 4190 C CA . VAL A 1 554 ? 13.882 -8.481 -4.484 1.00 90.81 554 VAL A CA 1
ATOM 4191 C C . VAL A 1 554 ? 13.890 -8.940 -5.946 1.00 90.81 554 VAL A C 1
ATOM 4193 O O . VAL A 1 554 ? 13.213 -8.340 -6.781 1.00 90.81 554 VAL A O 1
ATOM 4196 N N . ASP A 1 555 ? 14.568 -10.044 -6.270 1.00 89.94 555 ASP A N 1
ATOM 4197 C CA . ASP A 1 555 ? 14.579 -10.582 -7.639 1.00 89.94 555 ASP A CA 1
ATOM 4198 C C . ASP A 1 555 ? 13.168 -10.962 -8.136 1.00 89.94 555 ASP A C 1
ATOM 4200 O O . ASP A 1 555 ? 12.795 -10.683 -9.280 1.00 89.94 555 ASP A O 1
ATOM 4204 N N . ARG A 1 556 ? 12.318 -11.491 -7.243 1.00 92.81 556 ARG A N 1
ATOM 4205 C CA . ARG A 1 556 ? 10.895 -11.785 -7.510 1.00 92.81 556 ARG A CA 1
ATOM 4206 C C . ARG A 1 556 ? 10.031 -10.557 -7.813 1.00 92.81 556 ARG A C 1
ATOM 4208 O O . ARG A 1 556 ? 8.934 -10.744 -8.350 1.00 92.81 556 ARG A O 1
ATOM 4215 N N . ILE A 1 557 ? 10.480 -9.340 -7.495 1.00 95.62 557 ILE A N 1
ATOM 4216 C CA . ILE A 1 557 ? 9.835 -8.094 -7.937 1.00 95.62 557 ILE A CA 1
ATOM 4217 C C . ILE A 1 557 ? 10.206 -7.828 -9.402 1.00 95.62 557 ILE A C 1
ATOM 4219 O O . ILE A 1 557 ? 9.318 -7.687 -10.242 1.00 95.62 557 ILE A O 1
ATOM 4223 N N . PHE A 1 558 ? 11.500 -7.840 -9.738 1.00 95.94 558 PHE A N 1
ATOM 4224 C CA . PHE A 1 558 ? 11.983 -7.539 -11.092 1.00 95.94 558 PHE A CA 1
ATOM 4225 C C . PHE A 1 558 ? 11.535 -8.581 -12.131 1.00 95.94 558 PHE A C 1
ATOM 4227 O O . PHE A 1 558 ? 10.938 -8.220 -13.149 1.00 95.94 558 PHE A O 1
ATOM 4234 N N . THR A 1 559 ? 11.712 -9.875 -11.852 1.00 93.56 559 THR A N 1
ATOM 4235 C CA . THR A 1 559 ? 11.169 -10.971 -12.683 1.00 93.56 559 THR A CA 1
ATOM 4236 C C . THR A 1 559 ? 9.633 -10.989 -12.664 1.00 93.56 559 THR A C 1
ATOM 4238 O O . THR A 1 559 ? 8.975 -11.262 -13.674 1.00 93.56 559 THR A O 1
ATOM 4241 N N . GLY A 1 560 ? 9.045 -10.607 -11.524 1.00 93.38 560 GLY A N 1
A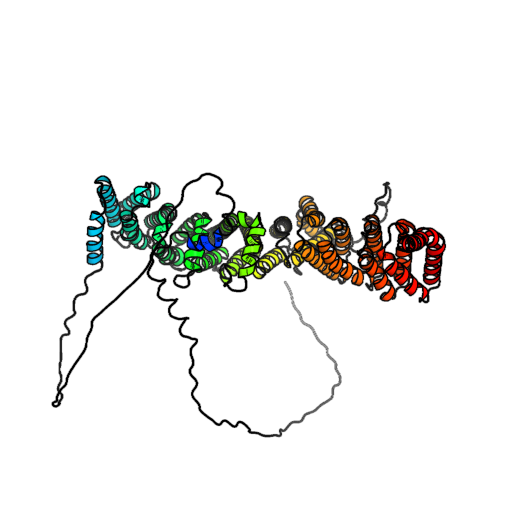TOM 4242 C CA . GLY A 1 560 ? 7.608 -10.457 -11.321 1.00 93.38 560 GLY A CA 1
ATOM 4243 C C . GLY A 1 560 ? 6.948 -9.333 -12.119 1.00 93.38 560 GLY A C 1
ATOM 4244 O O . GLY A 1 560 ? 5.728 -9.380 -12.269 1.00 93.38 560 GLY A O 1
ATOM 4245 N N . SER A 1 561 ? 7.716 -8.390 -12.681 1.00 95.94 561 SER A N 1
ATOM 4246 C CA . SER A 1 561 ? 7.211 -7.283 -13.516 1.00 95.94 561 SER A CA 1
ATOM 4247 C C . SER A 1 561 ? 6.352 -7.748 -14.698 1.00 95.94 561 SER A C 1
ATOM 4249 O O . SER A 1 561 ? 5.466 -7.023 -15.141 1.00 95.94 561 SER A O 1
ATOM 4251 N N . THR A 1 562 ? 6.548 -8.984 -15.163 1.00 94.94 562 THR A N 1
ATOM 4252 C CA . THR A 1 562 ? 5.740 -9.656 -16.197 1.00 94.94 562 THR A CA 1
ATOM 4253 C C . THR A 1 562 ? 4.283 -9.913 -15.796 1.00 94.94 562 THR A C 1
ATOM 4255 O O . THR A 1 562 ? 3.430 -10.026 -16.674 1.00 94.94 562 THR A O 1
ATOM 4258 N N . ARG A 1 563 ? 3.984 -9.986 -14.491 1.00 92.88 563 ARG A N 1
ATOM 4259 C CA . ARG A 1 563 ? 2.638 -10.230 -13.936 1.00 92.88 563 ARG A CA 1
ATOM 4260 C C . ARG A 1 563 ? 1.849 -8.954 -13.645 1.00 92.88 563 ARG A C 1
ATOM 4262 O O . ARG A 1 563 ? 0.657 -9.048 -13.376 1.00 92.88 563 ARG A O 1
ATOM 4269 N N . LEU A 1 564 ? 2.502 -7.790 -13.683 1.00 94.94 564 LEU A N 1
ATOM 4270 C CA . LEU A 1 564 ? 1.828 -6.503 -13.514 1.00 94.94 564 LEU A CA 1
ATOM 4271 C C . LEU A 1 564 ? 0.818 -6.273 -14.649 1.00 94.94 564 LEU A C 1
ATOM 4273 O O . LEU A 1 564 ? 1.022 -6.757 -15.768 1.00 94.94 564 LEU A O 1
ATOM 4277 N N . ASP A 1 565 ? -0.244 -5.511 -14.407 1.00 92.88 565 ASP A N 1
ATOM 4278 C CA . ASP A 1 565 ? -1.151 -5.090 -15.482 1.00 92.88 565 ASP A CA 1
ATOM 4279 C C . ASP A 1 565 ? -0.500 -4.060 -16.439 1.00 92.88 565 ASP A C 1
ATOM 4281 O O . ASP A 1 565 ? 0.715 -3.841 -16.432 1.00 92.88 565 ASP A O 1
ATOM 4285 N N . GLY A 1 566 ? -1.298 -3.484 -17.343 1.00 91.25 566 GLY A N 1
ATOM 4286 C CA . GLY A 1 566 ? -0.829 -2.570 -18.386 1.00 91.25 566 GLY A CA 1
ATOM 4287 C C . GLY A 1 566 ? -0.493 -1.149 -17.932 1.00 91.25 566 GLY A C 1
ATOM 4288 O O . GLY A 1 566 ? 0.218 -0.456 -18.658 1.00 91.25 566 GLY A O 1
ATOM 4289 N N . ASP A 1 567 ? -0.968 -0.730 -16.764 1.00 92.56 567 ASP A N 1
ATOM 4290 C CA . ASP A 1 567 ? -0.766 0.598 -16.187 1.00 92.56 567 ASP A CA 1
ATOM 4291 C C . ASP A 1 567 ? 0.242 0.534 -15.037 1.00 92.56 567 ASP A C 1
ATOM 4293 O O . ASP A 1 567 ? 1.171 1.342 -14.966 1.00 92.56 567 ASP A O 1
ATOM 4297 N N . ALA A 1 568 ? 0.142 -0.492 -14.193 1.00 95.56 568 ALA A N 1
ATOM 4298 C CA . ALA A 1 568 ? 1.096 -0.784 -13.133 1.00 95.56 568 ALA A CA 1
ATOM 4299 C C . ALA A 1 568 ? 2.525 -0.982 -13.654 1.00 95.56 568 ALA A C 1
ATOM 4301 O O . ALA A 1 568 ? 3.471 -0.438 -13.086 1.00 95.56 568 ALA A O 1
ATOM 4302 N N . VAL A 1 569 ? 2.698 -1.697 -14.774 1.00 97.31 569 VAL A N 1
ATOM 4303 C CA . VAL A 1 569 ? 4.021 -1.877 -15.394 1.00 97.31 569 VAL A CA 1
ATOM 4304 C C . VAL A 1 569 ? 4.605 -0.559 -15.917 1.00 97.31 569 VAL A C 1
ATOM 4306 O O . VAL A 1 569 ? 5.819 -0.376 -15.872 1.00 97.31 569 VAL A O 1
ATOM 4309 N N . VAL A 1 570 ? 3.765 0.383 -16.368 1.00 97.62 570 VAL A N 1
ATOM 4310 C CA . VAL A 1 570 ? 4.204 1.705 -16.849 1.00 97.62 570 VAL A CA 1
ATOM 4311 C C . VAL A 1 570 ? 4.647 2.576 -15.674 1.00 97.62 570 VAL A C 1
ATOM 4313 O O . VAL A 1 570 ? 5.720 3.179 -15.738 1.00 97.62 570 VAL A O 1
ATOM 4316 N N . HIS A 1 571 ? 3.893 2.577 -14.572 1.00 97.75 571 HIS A N 1
ATOM 4317 C CA . HIS A 1 571 ? 4.317 3.216 -13.324 1.00 97.75 571 HIS A CA 1
ATOM 4318 C C . HIS A 1 571 ? 5.637 2.627 -12.804 1.00 97.75 571 HIS A C 1
ATOM 4320 O O . HIS A 1 571 ? 6.567 3.379 -12.510 1.00 97.75 571 HIS A O 1
ATOM 4326 N N . PHE A 1 572 ? 5.757 1.295 -12.783 1.00 98.50 572 PHE A N 1
ATOM 4327 C CA . PHE A 1 572 ? 6.964 0.587 -12.361 1.00 98.50 572 PHE A CA 1
ATOM 4328 C C . PHE A 1 572 ? 8.200 1.006 -13.176 1.00 98.50 572 PHE A C 1
ATOM 4330 O O . PHE A 1 572 ? 9.218 1.386 -12.595 1.00 98.50 572 PHE A O 1
ATOM 4337 N N . VAL A 1 573 ? 8.142 0.977 -14.518 1.00 98.31 573 VAL A N 1
ATOM 4338 C CA . VAL A 1 573 ? 9.315 1.353 -15.333 1.00 98.31 573 VAL A CA 1
ATOM 4339 C C . VAL A 1 573 ? 9.618 2.849 -15.270 1.00 98.31 573 VAL A C 1
ATOM 4341 O O . VAL A 1 573 ? 10.785 3.220 -15.344 1.00 98.31 573 VAL A O 1
ATOM 4344 N N . THR A 1 574 ? 8.608 3.703 -15.073 1.00 98.62 574 THR A N 1
ATOM 4345 C CA . THR A 1 574 ? 8.806 5.149 -14.865 1.00 98.62 574 THR A CA 1
ATOM 4346 C C . THR A 1 574 ? 9.573 5.409 -13.573 1.00 98.62 574 THR A C 1
ATOM 4348 O O . THR A 1 574 ? 10.575 6.125 -13.582 1.00 98.62 574 THR A O 1
ATOM 4351 N N . ALA A 1 575 ? 9.159 4.759 -12.483 1.00 98.50 575 ALA A N 1
ATOM 4352 C CA . ALA A 1 575 ? 9.850 4.802 -11.204 1.00 98.50 575 ALA A CA 1
ATOM 4353 C C . ALA A 1 575 ? 11.292 4.268 -11.312 1.00 98.50 575 ALA A C 1
ATOM 4355 O O . ALA A 1 575 ? 12.222 4.946 -10.882 1.00 98.50 575 ALA A O 1
ATOM 4356 N N . LEU A 1 576 ? 11.508 3.113 -11.956 1.00 98.44 576 LEU A N 1
ATOM 4357 C CA . LEU A 1 576 ? 12.852 2.544 -12.120 1.00 98.44 576 LEU A CA 1
ATOM 4358 C C . LEU A 1 576 ? 13.773 3.424 -12.983 1.00 98.44 576 LEU A C 1
ATOM 4360 O O . LEU A 1 576 ? 14.956 3.560 -12.673 1.00 98.44 576 LEU A O 1
ATOM 4364 N N . CYS A 1 577 ? 13.247 4.060 -14.036 1.00 98.56 577 CYS A N 1
ATOM 4365 C CA . CYS A 1 577 ? 14.012 5.023 -14.833 1.00 98.56 577 CYS A CA 1
ATOM 4366 C C . CYS A 1 577 ? 14.429 6.239 -13.999 1.00 98.56 577 CYS A C 1
ATOM 4368 O O . CYS A 1 577 ? 15.571 6.676 -14.118 1.00 98.56 577 CYS A O 1
ATOM 4370 N N . GLN A 1 578 ? 13.561 6.749 -13.116 1.00 98.19 578 GLN A N 1
ATOM 4371 C CA . GLN A 1 578 ? 13.935 7.837 -12.211 1.00 98.19 578 GLN A CA 1
ATOM 4372 C C . GLN A 1 578 ? 15.045 7.408 -11.242 1.00 98.19 578 GLN A C 1
ATOM 4374 O O . GLN A 1 578 ? 16.076 8.070 -11.198 1.00 98.19 578 GLN A O 1
ATOM 4379 N N . VAL A 1 579 ? 14.905 6.262 -10.562 1.00 97.38 579 VAL A N 1
ATOM 4380 C CA . VAL A 1 579 ? 15.952 5.737 -9.659 1.00 97.38 579 VAL A CA 1
ATOM 4381 C C . VAL A 1 579 ? 17.270 5.499 -10.407 1.00 97.38 579 VAL A C 1
ATOM 4383 O O . VAL A 1 579 ? 18.343 5.788 -9.883 1.00 97.38 579 VAL A O 1
ATOM 4386 N N . SER A 1 580 ? 17.213 5.052 -11.666 1.00 97.69 580 SER A N 1
ATOM 4387 C CA . SER A 1 580 ? 18.397 4.944 -12.520 1.00 97.69 580 SER A CA 1
ATOM 4388 C C . SER A 1 580 ? 19.013 6.301 -12.873 1.00 97.69 580 SER A C 1
ATOM 4390 O O . SER A 1 580 ? 20.234 6.375 -12.945 1.00 97.69 580 SER A O 1
ATOM 4392 N N . LEU A 1 581 ? 18.238 7.366 -13.103 1.00 97.31 581 LEU A N 1
ATOM 4393 C CA . LEU A 1 581 ? 18.807 8.706 -13.309 1.00 97.31 581 LEU A CA 1
ATOM 4394 C C . LEU A 1 581 ? 19.448 9.236 -12.021 1.00 97.31 581 LEU A C 1
ATOM 4396 O O . LEU A 1 581 ? 20.558 9.764 -12.081 1.00 97.31 581 LEU A O 1
ATOM 4400 N N . ASP A 1 582 ? 18.800 9.028 -10.874 1.00 94.81 582 ASP A N 1
ATOM 4401 C CA . ASP A 1 582 ? 19.317 9.408 -9.559 1.00 94.81 582 ASP A CA 1
ATOM 4402 C C . ASP A 1 582 ? 20.669 8.702 -9.295 1.00 94.81 582 ASP A C 1
ATOM 4404 O O . ASP A 1 582 ? 21.678 9.371 -9.056 1.00 94.81 582 ASP A O 1
ATOM 4408 N N . GLU A 1 583 ? 20.739 7.372 -9.466 1.00 93.31 583 GLU A N 1
ATOM 4409 C CA . GLU A 1 583 ? 21.968 6.557 -9.354 1.00 93.31 583 GLU A CA 1
ATOM 4410 C C . GLU A 1 583 ? 23.111 7.010 -10.273 1.00 93.31 583 GLU A C 1
ATOM 4412 O O . GLU A 1 583 ? 24.274 6.979 -9.867 1.00 93.31 583 GLU A O 1
ATOM 4417 N N . LEU A 1 584 ? 22.801 7.390 -11.516 1.00 93.06 584 LEU A N 1
ATOM 4418 C CA . LEU A 1 584 ? 23.799 7.786 -12.517 1.00 93.06 584 LEU A CA 1
ATOM 4419 C C . LEU A 1 584 ? 24.248 9.249 -12.354 1.00 93.06 584 LEU A C 1
ATOM 4421 O O . LEU A 1 584 ? 25.278 9.631 -12.909 1.00 93.06 584 LEU A O 1
ATOM 4425 N N . SER A 1 585 ? 23.489 10.060 -11.608 1.00 92.38 585 SER A N 1
ATOM 4426 C CA . SER A 1 585 ? 23.813 11.457 -11.276 1.00 92.38 585 SER A CA 1
ATOM 4427 C C . SER A 1 585 ? 24.630 11.620 -9.986 1.00 92.38 585 SER A C 1
ATOM 4429 O O . SER A 1 585 ? 25.203 12.683 -9.746 1.00 92.38 585 SER A O 1
ATOM 4431 N N . ALA A 1 586 ? 24.695 10.575 -9.156 1.00 87.12 586 ALA A N 1
ATOM 4432 C CA . ALA A 1 586 ? 25.392 10.594 -7.877 1.00 87.12 586 ALA A CA 1
ATOM 4433 C C . ALA A 1 586 ? 26.914 10.789 -8.027 1.00 87.12 586 ALA A C 1
ATOM 4435 O O . ALA A 1 586 ? 27.524 10.362 -9.005 1.00 87.12 586 ALA A O 1
ATOM 4436 N N . ALA A 1 587 ? 27.561 11.352 -6.997 1.00 82.50 587 ALA A N 1
ATOM 4437 C CA . ALA A 1 587 ? 29.011 11.606 -6.977 1.00 82.50 587 ALA A CA 1
ATOM 4438 C C . ALA A 1 587 ? 29.885 10.343 -7.157 1.00 82.50 587 ALA A C 1
ATOM 4440 O O . ALA A 1 587 ? 31.050 10.440 -7.537 1.00 82.50 587 ALA A O 1
ATOM 4441 N N . THR A 1 588 ? 29.323 9.154 -6.916 1.00 82.62 588 THR A N 1
ATOM 4442 C CA . THR A 1 588 ? 29.857 7.882 -7.422 1.00 82.62 588 THR A CA 1
ATOM 4443 C C . THR A 1 588 ? 28.748 7.169 -8.206 1.00 82.62 588 THR A C 1
ATOM 4445 O O . THR A 1 588 ? 27.894 6.530 -7.590 1.00 82.62 588 THR A O 1
ATOM 4448 N N . PRO A 1 589 ? 28.708 7.307 -9.547 1.00 87.81 589 PRO A N 1
ATOM 4449 C CA . PRO A 1 589 ? 27.629 6.747 -10.353 1.00 87.81 589 PRO A CA 1
ATOM 4450 C C . PRO A 1 589 ? 27.521 5.226 -10.224 1.00 87.81 589 PRO A C 1
ATOM 4452 O O . PRO A 1 589 ? 28.537 4.526 -10.189 1.00 87.81 589 PRO A O 1
ATOM 4455 N N . ARG A 1 590 ? 26.289 4.707 -10.203 1.00 88.19 590 ARG A N 1
ATOM 4456 C CA . ARG A 1 590 ? 26.000 3.263 -10.220 1.00 88.19 590 ARG A CA 1
ATOM 4457 C C . ARG A 1 590 ? 25.101 2.889 -11.389 1.00 88.19 590 ARG A C 1
ATOM 4459 O O . ARG A 1 590 ? 24.315 3.700 -11.860 1.00 88.19 590 ARG A O 1
ATOM 4466 N N . MET A 1 591 ? 25.220 1.643 -11.843 1.00 89.19 591 MET A N 1
ATOM 4467 C CA . MET A 1 591 ? 24.462 1.104 -12.978 1.00 89.19 591 MET A CA 1
ATOM 4468 C C . MET A 1 591 ? 23.451 0.020 -12.567 1.00 89.19 591 MET A C 1
ATOM 4470 O O . MET A 1 591 ? 22.979 -0.708 -13.432 1.00 89.19 591 MET A O 1
ATOM 4474 N N . PHE A 1 592 ? 23.102 -0.110 -11.281 1.00 91.94 592 PHE A N 1
ATOM 4475 C CA . PHE A 1 592 ? 22.237 -1.195 -10.794 1.00 91.94 592 PHE A CA 1
ATOM 4476 C C . PHE A 1 592 ? 20.827 -1.097 -11.389 1.00 91.94 592 PHE A C 1
ATOM 4478 O O . PHE A 1 592 ? 20.374 -2.011 -12.081 1.00 91.94 592 PHE A O 1
ATOM 4485 N N . SER A 1 593 ? 20.158 0.047 -11.221 1.00 95.88 593 SER A N 1
ATOM 4486 C CA . SER A 1 593 ? 18.830 0.241 -11.815 1.00 95.88 593 SER A CA 1
ATOM 4487 C C . SER A 1 593 ? 18.887 0.287 -13.347 1.00 95.88 593 SER A C 1
ATOM 4489 O O . SER A 1 593 ? 17.929 -0.114 -14.004 1.00 95.88 593 SER A O 1
ATOM 4491 N N . LEU A 1 594 ? 20.022 0.686 -13.937 1.00 95.75 594 LEU A N 1
ATOM 4492 C CA . LEU A 1 594 ? 20.233 0.626 -15.388 1.00 95.75 594 LEU A CA 1
ATOM 4493 C C . LEU A 1 594 ? 20.300 -0.826 -15.896 1.00 95.75 594 LEU A C 1
ATOM 4495 O O . LEU A 1 594 ? 19.653 -1.145 -16.888 1.00 95.75 594 LEU A O 1
ATOM 4499 N N . GLN A 1 595 ? 21.005 -1.722 -15.200 1.00 94.50 595 GLN A N 1
ATOM 4500 C CA . GLN A 1 595 ? 21.032 -3.161 -15.493 1.00 94.50 595 GLN A CA 1
ATOM 4501 C C . GLN A 1 595 ? 19.632 -3.779 -15.354 1.00 94.50 595 GLN A C 1
ATOM 4503 O O . GLN A 1 595 ? 19.171 -4.470 -16.266 1.00 94.50 595 GLN A O 1
ATOM 4508 N N . LYS A 1 596 ? 18.898 -3.450 -14.281 1.00 95.25 596 LYS A N 1
ATOM 4509 C CA . LYS A 1 596 ? 17.510 -3.911 -14.096 1.00 95.25 596 LYS A CA 1
ATOM 4510 C C . LYS A 1 596 ? 16.546 -3.382 -15.163 1.00 95.25 596 LYS A C 1
ATOM 4512 O O . LYS A 1 596 ? 15.631 -4.103 -15.555 1.00 95.25 596 LYS A O 1
ATOM 4517 N N . ILE A 1 597 ? 16.782 -2.197 -15.729 1.00 97.50 597 ILE A N 1
ATOM 4518 C CA . ILE A 1 597 ? 16.044 -1.710 -16.908 1.00 97.50 597 ILE A CA 1
ATOM 4519 C C . ILE A 1 597 ? 16.274 -2.603 -18.136 1.00 97.50 597 ILE A C 1
ATOM 4521 O O . ILE A 1 597 ? 15.316 -2.879 -18.862 1.00 97.50 597 ILE A O 1
ATOM 4525 N N . VAL A 1 598 ? 17.492 -3.109 -18.366 1.00 95.25 598 VAL A N 1
ATOM 4526 C CA . VAL A 1 598 ? 17.779 -4.035 -19.482 1.00 95.25 598 VAL A CA 1
ATOM 4527 C C . VAL A 1 598 ? 17.058 -5.370 -19.287 1.00 95.25 598 VAL A C 1
ATOM 4529 O O . VAL A 1 598 ? 16.364 -5.828 -20.197 1.00 95.25 598 VAL A O 1
ATOM 4532 N N . GLU A 1 599 ? 17.147 -5.959 -18.091 1.00 93.81 599 GLU A N 1
ATOM 4533 C CA . GLU A 1 599 ? 16.429 -7.195 -17.741 1.00 93.81 599 GLU A CA 1
ATOM 4534 C C . GLU A 1 599 ? 14.915 -7.054 -17.966 1.00 93.81 599 GLU A C 1
ATOM 4536 O O . GLU A 1 599 ? 14.292 -7.867 -18.647 1.00 93.81 599 GLU A O 1
ATOM 4541 N N . ILE A 1 600 ? 14.319 -5.974 -17.459 1.00 94.44 600 ILE A N 1
ATOM 4542 C CA . ILE A 1 600 ? 12.870 -5.744 -17.507 1.00 94.44 600 ILE A CA 1
ATOM 4543 C C . ILE A 1 600 ? 12.398 -5.398 -18.921 1.00 94.44 600 ILE A C 1
ATOM 4545 O O . ILE A 1 600 ? 11.305 -5.824 -19.308 1.00 94.44 600 ILE A O 1
ATOM 4549 N N . SER A 1 601 ? 13.229 -4.720 -19.722 1.00 95.31 601 SER A N 1
ATOM 4550 C CA . SER A 1 601 ? 13.008 -4.557 -21.166 1.00 95.31 601 SER A CA 1
ATOM 4551 C C . SER A 1 601 ? 12.878 -5.919 -21.851 1.00 95.31 601 SER A C 1
ATOM 4553 O O . SER A 1 601 ? 11.941 -6.139 -22.619 1.00 95.31 601 SER A O 1
ATOM 4555 N N . TYR A 1 602 ? 13.787 -6.851 -21.543 1.00 93.69 602 TYR A N 1
ATOM 4556 C CA . TYR A 1 602 ? 13.783 -8.202 -22.101 1.00 93.69 602 TYR A CA 1
ATOM 4557 C C . TYR A 1 602 ? 12.586 -9.039 -21.615 1.00 93.69 602 TYR A C 1
ATOM 4559 O O . TYR A 1 602 ? 11.904 -9.664 -22.430 1.00 93.69 602 TYR A O 1
ATOM 4567 N N . TYR A 1 603 ? 12.262 -9.002 -20.319 1.00 93.19 603 TYR A N 1
ATOM 4568 C CA . TYR A 1 603 ? 11.120 -9.739 -19.768 1.00 93.19 603 TYR A CA 1
ATOM 4569 C C . TYR A 1 603 ? 9.769 -9.243 -20.316 1.00 93.19 603 TYR A C 1
ATOM 4571 O O . TYR A 1 603 ? 8.870 -10.045 -20.564 1.00 93.19 603 TYR A O 1
ATOM 4579 N N . ASN A 1 604 ? 9.611 -7.932 -20.542 1.00 94.19 604 ASN A N 1
ATOM 4580 C CA . ASN A 1 604 ? 8.317 -7.336 -20.895 1.00 94.19 604 ASN A CA 1
ATOM 4581 C C . ASN A 1 604 ? 8.099 -7.113 -22.402 1.00 94.19 604 ASN A C 1
ATOM 4583 O O . ASN A 1 604 ? 6.957 -6.897 -22.812 1.00 94.19 604 ASN A O 1
ATOM 4587 N N . MET A 1 605 ? 9.118 -7.281 -23.257 1.00 90.56 605 MET A N 1
ATOM 4588 C CA . MET A 1 605 ? 8.977 -7.229 -24.729 1.00 90.56 605 MET A CA 1
ATOM 4589 C C . MET A 1 605 ? 8.153 -8.386 -25.345 1.00 90.56 605 MET A C 1
ATOM 4591 O O . MET A 1 605 ? 8.185 -8.597 -26.560 1.00 90.56 605 MET A O 1
ATOM 4595 N N . GLY A 1 606 ? 7.464 -9.191 -24.529 1.00 88.50 606 GLY A N 1
ATOM 4596 C CA . GLY A 1 606 ? 6.432 -10.151 -24.946 1.00 88.50 606 GLY A CA 1
ATOM 4597 C C . GLY A 1 606 ? 4.987 -9.666 -24.742 1.00 88.50 606 GLY A C 1
ATOM 4598 O O . GLY A 1 606 ? 4.062 -10.359 -25.158 1.00 88.50 606 GLY A O 1
ATOM 4599 N N . ARG A 1 607 ? 4.773 -8.504 -24.103 1.00 91.62 607 ARG A N 1
ATOM 4600 C CA . ARG A 1 607 ? 3.436 -7.958 -23.803 1.00 91.62 607 ARG A CA 1
ATOM 4601 C C . ARG A 1 607 ? 2.652 -7.551 -25.054 1.00 91.62 607 ARG A C 1
ATOM 4603 O O . ARG A 1 607 ? 3.208 -7.326 -26.129 1.00 91.62 607 ARG A O 1
ATOM 4610 N N . ILE A 1 608 ? 1.338 -7.377 -24.885 1.00 90.12 608 ILE A N 1
ATOM 4611 C CA . ILE A 1 608 ? 0.469 -6.824 -25.931 1.00 90.12 608 ILE A CA 1
ATOM 4612 C C . ILE A 1 608 ? 0.952 -5.434 -26.377 1.00 90.12 608 ILE A C 1
ATOM 4614 O O . ILE A 1 608 ? 1.423 -4.624 -25.578 1.00 90.12 608 ILE A O 1
ATOM 4618 N N . ARG A 1 609 ? 0.813 -5.150 -27.677 1.00 86.56 609 ARG A N 1
ATOM 4619 C CA . ARG A 1 609 ? 1.483 -4.024 -28.358 1.00 86.56 609 ARG A CA 1
ATOM 4620 C C . ARG A 1 609 ? 1.191 -2.651 -27.744 1.00 86.56 609 ARG A C 1
ATOM 4622 O O . ARG A 1 609 ? 2.093 -1.825 -27.692 1.00 86.56 609 ARG A O 1
ATOM 4629 N N . LEU A 1 610 ? -0.029 -2.421 -27.252 1.00 87.81 610 LEU A N 1
ATOM 4630 C CA . LEU A 1 610 ? -0.417 -1.157 -26.610 1.00 87.81 610 LEU A CA 1
ATOM 4631 C C . LEU A 1 610 ? 0.298 -0.943 -25.264 1.00 87.81 610 LEU A C 1
ATOM 4633 O O . LEU A 1 610 ? 0.782 0.155 -25.004 1.00 87.81 610 LEU A O 1
ATOM 4637 N N . GLN A 1 611 ? 0.441 -1.996 -24.450 1.00 92.81 611 GLN A N 1
ATOM 4638 C CA . GLN A 1 611 ? 1.237 -1.941 -23.216 1.00 92.81 611 GLN A CA 1
ATOM 4639 C C . GLN A 1 611 ? 2.721 -1.754 -23.543 1.00 92.81 611 GLN A C 1
ATOM 4641 O O . GLN A 1 611 ? 3.363 -0.861 -22.997 1.00 92.81 611 GLN A O 1
ATOM 4646 N N . TRP A 1 612 ? 3.260 -2.545 -24.481 1.00 93.81 612 TRP A N 1
ATOM 4647 C CA . TRP A 1 612 ? 4.666 -2.431 -24.874 1.00 93.81 612 TRP A CA 1
ATOM 4648 C C . TRP A 1 612 ? 5.016 -1.044 -25.429 1.00 93.81 612 TRP A C 1
ATOM 4650 O O . TRP A 1 612 ? 6.076 -0.521 -25.107 1.00 93.81 612 TRP A O 1
ATOM 4660 N N . SER A 1 613 ? 4.127 -0.411 -26.202 1.00 92.50 613 SER A N 1
ATOM 4661 C CA . SER A 1 613 ? 4.364 0.942 -26.723 1.00 92.50 613 SER A CA 1
ATOM 4662 C C . SER A 1 613 ? 4.515 1.978 -25.604 1.00 92.50 613 SER A C 1
ATOM 4664 O O . SER A 1 613 ? 5.422 2.801 -25.674 1.00 92.50 613 SER A O 1
ATOM 4666 N N . ARG A 1 614 ? 3.675 1.913 -24.560 1.00 95.94 614 ARG A N 1
ATOM 4667 C CA . ARG A 1 614 ? 3.740 2.814 -23.393 1.00 95.94 614 ARG A CA 1
ATOM 4668 C C . ARG A 1 614 ? 4.974 2.548 -22.526 1.00 95.94 614 ARG A C 1
ATOM 4670 O O . ARG A 1 614 ? 5.618 3.483 -22.067 1.00 95.94 614 ARG A O 1
ATOM 4677 N N . ILE A 1 615 ? 5.343 1.277 -22.351 1.00 96.69 615 ILE A N 1
ATOM 4678 C CA . ILE A 1 615 ? 6.599 0.883 -21.694 1.00 96.69 615 ILE A CA 1
ATOM 4679 C C . ILE A 1 615 ? 7.799 1.448 -22.471 1.00 96.69 615 ILE A C 1
ATOM 4681 O O . ILE A 1 615 ? 8.675 2.082 -21.887 1.00 96.69 615 ILE A O 1
ATOM 4685 N N . TRP A 1 616 ? 7.842 1.253 -23.792 1.00 96.31 616 TRP A N 1
ATOM 4686 C CA . TRP A 1 616 ? 8.975 1.667 -24.619 1.00 96.31 616 TRP A CA 1
ATOM 4687 C C . TRP A 1 616 ? 9.092 3.186 -24.796 1.00 96.31 616 TRP A C 1
ATOM 4689 O O . TRP A 1 616 ? 10.199 3.688 -24.960 1.00 96.31 616 TRP A O 1
ATOM 4699 N N . GLU A 1 617 ? 7.995 3.937 -24.708 1.00 96.50 617 GLU A N 1
ATOM 4700 C CA . GLU A 1 617 ? 8.034 5.403 -24.659 1.00 96.50 617 GLU A CA 1
ATOM 4701 C C . GLU A 1 617 ? 8.870 5.905 -23.468 1.00 96.50 617 GLU A C 1
ATOM 4703 O O . GLU A 1 617 ? 9.771 6.731 -23.639 1.00 96.50 617 GLU A O 1
ATOM 4708 N N . VAL A 1 618 ? 8.659 5.317 -22.285 1.00 98.25 618 VAL A N 1
ATOM 4709 C CA . VAL A 1 618 ? 9.448 5.596 -21.074 1.00 98.25 618 VAL A CA 1
ATOM 4710 C C . VAL A 1 618 ? 10.884 5.077 -21.216 1.00 98.25 618 VAL A C 1
ATOM 4712 O O . VAL A 1 618 ? 11.838 5.841 -21.052 1.00 98.25 618 VAL A O 1
ATOM 4715 N N . LEU A 1 619 ? 11.057 3.795 -21.558 1.00 98.06 619 LEU A N 1
ATOM 4716 C CA . LEU A 1 619 ? 12.374 3.145 -21.603 1.00 98.06 619 LEU A CA 1
ATOM 4717 C C . LEU A 1 619 ? 13.280 3.720 -22.701 1.00 98.06 619 LEU A C 1
ATOM 4719 O O . LEU A 1 619 ? 14.445 4.019 -22.448 1.00 98.06 619 LEU A O 1
ATOM 4723 N N . GLY A 1 620 ? 12.755 3.944 -23.906 1.00 97.31 620 GLY A N 1
ATOM 4724 C CA . GLY A 1 620 ? 13.471 4.614 -24.993 1.00 97.31 620 GLY A CA 1
ATOM 4725 C C . GLY A 1 620 ? 13.802 6.069 -24.649 1.00 97.31 620 GLY A C 1
ATOM 4726 O O . GLY A 1 620 ? 14.897 6.542 -24.954 1.00 97.31 620 GLY A O 1
ATOM 4727 N N . GLY A 1 621 ? 12.905 6.766 -23.941 1.00 97.94 621 GLY A N 1
ATOM 4728 C CA . GLY A 1 621 ? 13.168 8.084 -23.358 1.00 97.94 621 GLY A CA 1
ATOM 4729 C C . GLY A 1 621 ? 14.332 8.084 -22.359 1.00 97.94 621 GLY A C 1
ATOM 4730 O O . GLY A 1 621 ? 15.133 9.020 -22.356 1.00 97.94 621 GLY A O 1
ATOM 4731 N N . HIS A 1 622 ? 14.472 7.024 -21.558 1.00 98.50 622 HIS A N 1
ATOM 4732 C CA . HIS A 1 622 ? 15.603 6.821 -20.646 1.00 98.50 622 HIS A CA 1
ATOM 4733 C C . HIS A 1 622 ? 16.901 6.503 -21.393 1.00 98.50 622 HIS A C 1
ATOM 4735 O O . HIS A 1 622 ? 17.894 7.206 -21.215 1.00 98.50 622 HIS A O 1
ATOM 4741 N N . PHE A 1 623 ? 16.890 5.525 -22.304 1.00 98.19 623 PHE A N 1
ATOM 4742 C CA . PHE A 1 623 ? 18.063 5.167 -23.111 1.00 98.19 623 PHE A CA 1
ATOM 4743 C C . PHE A 1 623 ? 18.605 6.347 -23.937 1.00 98.19 623 PHE A C 1
ATOM 4745 O O . PHE A 1 623 ? 19.821 6.497 -24.039 1.00 98.19 623 PHE A O 1
ATOM 4752 N N . ASN A 1 624 ? 17.742 7.238 -24.445 1.00 97.81 624 ASN A N 1
ATOM 4753 C CA . ASN A 1 624 ? 18.165 8.488 -25.093 1.00 97.81 624 ASN A CA 1
ATOM 4754 C C . ASN A 1 624 ? 19.007 9.381 -24.162 1.00 97.81 624 ASN A C 1
ATOM 4756 O O . ASN A 1 624 ? 20.016 9.934 -24.597 1.00 97.81 624 ASN A O 1
ATOM 4760 N N . LYS A 1 625 ? 18.610 9.519 -22.887 1.00 97.50 625 LYS A N 1
ATOM 4761 C CA . LYS A 1 625 ? 19.349 10.306 -21.884 1.00 97.50 625 LYS A CA 1
ATOM 4762 C C . LYS A 1 625 ? 20.673 9.628 -21.528 1.00 97.50 625 LYS A C 1
ATOM 4764 O O . LYS A 1 625 ? 21.714 10.277 -21.542 1.00 97.50 625 LYS A O 1
ATOM 4769 N N . VAL A 1 626 ? 20.638 8.327 -21.232 1.00 96.88 626 VAL A N 1
ATOM 4770 C CA . VAL A 1 626 ? 21.801 7.582 -20.723 1.00 96.88 626 VAL A CA 1
ATOM 4771 C C . VAL A 1 626 ? 22.856 7.337 -21.811 1.00 96.88 626 VAL A C 1
ATOM 4773 O O . VAL A 1 626 ? 24.042 7.506 -21.548 1.00 96.88 626 VAL A O 1
ATOM 4776 N N . GLY A 1 627 ? 22.459 7.068 -23.059 1.00 95.75 627 GLY A N 1
ATOM 4777 C CA . GLY A 1 627 ? 23.383 7.003 -24.204 1.00 95.75 627 GLY A CA 1
ATOM 4778 C C . GLY A 1 627 ? 24.021 8.352 -24.583 1.00 95.75 627 GLY A C 1
ATOM 4779 O O . GLY A 1 627 ? 24.972 8.394 -25.363 1.00 95.75 627 GLY A O 1
ATOM 4780 N N . CYS A 1 628 ? 23.528 9.456 -24.014 1.00 96.44 628 CYS A N 1
ATOM 4781 C CA . CYS A 1 628 ? 24.113 10.795 -24.117 1.00 96.44 628 CYS A CA 1
ATOM 4782 C C . CYS A 1 628 ? 24.768 11.265 -22.800 1.00 96.44 628 CYS A C 1
ATOM 4784 O O . CYS A 1 628 ? 25.016 12.462 -22.642 1.00 96.44 628 CYS A O 1
ATOM 4786 N N . ASN A 1 629 ? 25.022 10.363 -21.842 1.00 94.94 629 ASN A N 1
ATOM 4787 C CA . ASN A 1 629 ? 25.667 10.708 -20.574 1.00 94.94 629 ASN A CA 1
ATOM 4788 C C . ASN A 1 629 ? 27.122 11.187 -20.812 1.00 94.94 629 ASN A C 1
ATOM 4790 O O . ASN A 1 629 ? 27.814 10.593 -21.641 1.00 94.94 629 ASN A O 1
ATOM 4794 N N . PRO A 1 630 ? 27.613 12.227 -20.103 1.00 92.06 630 PRO A N 1
ATOM 4795 C CA . PRO A 1 630 ? 29.007 12.677 -20.204 1.00 92.06 630 PRO A CA 1
ATOM 4796 C C . PRO A 1 630 ? 30.061 11.635 -19.796 1.00 92.06 630 PRO A C 1
ATOM 4798 O O . PRO A 1 630 ? 31.212 11.755 -20.202 1.00 92.06 630 PRO A O 1
ATOM 4801 N N . ASN A 1 631 ? 29.694 10.638 -18.986 1.00 92.50 631 ASN A N 1
ATOM 4802 C CA . ASN A 1 631 ? 30.549 9.501 -18.664 1.00 92.50 631 ASN A CA 1
ATOM 4803 C C . ASN A 1 631 ? 30.416 8.423 -19.752 1.00 92.50 631 ASN A C 1
ATOM 4805 O O . ASN A 1 631 ? 29.363 7.797 -19.908 1.00 92.50 631 ASN A O 1
ATOM 4809 N N . GLU A 1 632 ? 31.509 8.189 -20.475 1.00 92.25 632 GLU A N 1
ATOM 4810 C CA . GLU A 1 632 ? 31.546 7.276 -21.616 1.00 92.25 632 GLU A CA 1
ATOM 4811 C C . GLU A 1 632 ? 31.269 5.816 -21.224 1.00 92.25 632 GLU A C 1
ATOM 4813 O O . GLU A 1 632 ? 30.565 5.145 -21.972 1.00 92.25 632 GLU A O 1
ATOM 4818 N N . ASP A 1 633 ? 31.682 5.337 -20.040 1.00 91.38 633 ASP A N 1
ATOM 4819 C CA . ASP A 1 633 ? 31.360 3.970 -19.570 1.00 91.38 633 ASP A CA 1
ATOM 4820 C C . ASP A 1 633 ? 29.838 3.728 -19.542 1.00 91.38 633 ASP A C 1
ATOM 4822 O O . ASP A 1 633 ? 29.339 2.689 -19.980 1.00 91.38 633 ASP A O 1
ATOM 4826 N N . ILE A 1 634 ? 29.092 4.718 -19.038 1.00 93.50 634 ILE A N 1
ATOM 4827 C CA . ILE A 1 634 ? 27.631 4.674 -18.896 1.00 93.50 634 ILE A CA 1
ATOM 4828 C C . ILE A 1 634 ? 26.963 4.711 -20.278 1.00 93.50 634 ILE A C 1
ATOM 4830 O O . ILE A 1 634 ? 26.015 3.963 -20.535 1.00 93.50 634 ILE A O 1
ATOM 4834 N N . ALA A 1 635 ? 27.473 5.550 -21.184 1.00 95.31 635 ALA A N 1
ATOM 4835 C CA . ALA A 1 635 ? 26.967 5.649 -22.547 1.00 95.31 635 ALA A CA 1
ATOM 4836 C C . ALA A 1 635 ? 27.267 4.381 -23.375 1.00 95.31 635 ALA A C 1
ATOM 4838 O O . ALA A 1 635 ? 26.374 3.897 -24.072 1.00 95.31 635 ALA A O 1
ATOM 4839 N N . VAL A 1 636 ? 28.466 3.791 -23.251 1.00 94.44 636 VAL A N 1
ATOM 4840 C CA . VAL A 1 636 ? 28.834 2.503 -23.873 1.00 94.44 636 VAL A CA 1
ATOM 4841 C C . VAL A 1 636 ? 27.909 1.391 -23.384 1.00 94.44 636 VAL A C 1
ATOM 4843 O O . VAL A 1 636 ? 27.337 0.677 -24.209 1.00 94.44 636 VAL A O 1
ATOM 4846 N N . PHE A 1 637 ? 27.703 1.268 -22.066 1.00 95.62 637 PHE A N 1
ATOM 4847 C CA . PHE A 1 637 ? 26.810 0.250 -21.504 1.00 95.62 637 PHE A CA 1
ATOM 4848 C C . PHE A 1 637 ? 25.377 0.393 -22.039 1.00 95.62 637 PHE A C 1
ATOM 4850 O O . PHE A 1 637 ? 24.753 -0.599 -22.421 1.00 95.62 637 PHE A O 1
ATOM 4857 N N . ALA A 1 638 ? 24.854 1.621 -22.120 1.00 95.88 638 ALA A N 1
ATOM 4858 C CA . ALA A 1 638 ? 23.515 1.881 -22.646 1.00 95.88 638 ALA A CA 1
ATOM 4859 C C . ALA A 1 638 ? 23.387 1.582 -24.152 1.00 95.88 638 ALA A C 1
ATOM 4861 O O . ALA A 1 638 ? 22.384 1.001 -24.569 1.00 95.88 638 ALA A O 1
ATOM 4862 N N . VAL A 1 639 ? 24.393 1.928 -24.964 1.00 96.19 639 VAL A N 1
ATOM 4863 C CA . VAL A 1 639 ? 24.409 1.645 -26.411 1.00 96.19 639 VAL A CA 1
ATOM 4864 C C . VAL A 1 639 ? 24.520 0.142 -26.690 1.00 96.19 639 VAL A C 1
ATOM 4866 O O . VAL A 1 639 ? 23.783 -0.370 -27.535 1.00 96.19 639 VAL A O 1
ATOM 4869 N N . ASP A 1 640 ? 25.357 -0.595 -25.953 1.00 92.88 640 ASP A N 1
ATOM 4870 C CA . ASP A 1 640 ? 25.426 -2.052 -26.111 1.00 92.88 640 ASP A CA 1
ATOM 4871 C C . ASP A 1 640 ? 24.147 -2.750 -25.627 1.00 92.88 640 ASP A C 1
ATOM 4873 O O . ASP A 1 640 ? 23.635 -3.654 -26.287 1.00 92.88 640 ASP A O 1
ATOM 4877 N N . SER A 1 641 ? 23.563 -2.278 -24.524 1.00 96.06 641 SER A N 1
ATOM 4878 C CA . SER A 1 641 ? 22.278 -2.780 -24.026 1.00 96.06 641 SER A CA 1
ATOM 4879 C C . SER A 1 641 ? 21.152 -2.576 -25.044 1.00 96.06 641 SER A C 1
ATOM 4881 O O . SER A 1 641 ? 20.375 -3.498 -25.302 1.00 96.06 641 SER A O 1
ATOM 4883 N N . LEU A 1 642 ? 21.096 -1.401 -25.688 1.00 96.06 642 LEU A N 1
ATOM 4884 C CA . LEU A 1 642 ? 20.197 -1.148 -26.815 1.00 96.06 642 LEU A CA 1
ATOM 4885 C C . LEU A 1 642 ? 20.437 -2.139 -27.961 1.00 96.06 642 LEU A C 1
ATOM 4887 O O . LEU A 1 642 ? 19.466 -2.657 -28.506 1.00 96.06 642 LEU A O 1
ATOM 4891 N N . ARG A 1 643 ? 21.696 -2.436 -28.319 1.00 95.31 643 ARG A N 1
ATOM 4892 C CA . ARG A 1 643 ? 22.047 -3.401 -29.381 1.00 95.31 643 ARG A CA 1
ATOM 4893 C C . ARG A 1 643 ? 21.557 -4.810 -29.047 1.00 95.31 643 ARG A C 1
ATOM 4895 O O . ARG A 1 643 ? 20.906 -5.435 -29.884 1.00 95.31 643 ARG A O 1
ATOM 4902 N N . GLN A 1 644 ? 21.821 -5.296 -27.834 1.00 93.31 644 GLN A N 1
ATOM 4903 C CA . GLN A 1 644 ? 21.386 -6.624 -27.389 1.00 93.31 644 GLN A CA 1
ATOM 4904 C C . GLN A 1 644 ? 19.855 -6.760 -27.418 1.00 93.31 644 GLN A C 1
ATOM 4906 O O . GLN A 1 644 ? 19.323 -7.731 -27.967 1.00 93.31 644 GLN A O 1
ATOM 4911 N N . LEU A 1 645 ? 19.139 -5.762 -26.889 1.00 93.69 645 LEU A N 1
ATOM 4912 C CA . LEU A 1 645 ? 17.676 -5.736 -26.904 1.00 93.69 645 LEU A CA 1
ATOM 4913 C C . LEU A 1 645 ? 17.118 -5.596 -28.330 1.00 93.69 645 LEU A C 1
ATOM 4915 O O . LEU A 1 645 ? 16.150 -6.275 -28.667 1.00 93.69 645 LEU A O 1
ATOM 4919 N N . ALA A 1 646 ? 17.733 -4.773 -29.184 1.00 94.12 646 ALA A N 1
ATOM 4920 C CA . ALA A 1 646 ? 17.306 -4.563 -30.567 1.00 94.12 646 ALA A CA 1
ATOM 4921 C C . ALA A 1 646 ? 17.454 -5.825 -31.424 1.00 94.12 646 ALA A C 1
ATOM 4923 O O . ALA A 1 646 ? 16.525 -6.160 -32.155 1.00 94.12 646 ALA A O 1
ATOM 4924 N N . MET A 1 647 ? 18.554 -6.576 -31.290 1.00 91.12 647 MET A N 1
ATOM 4925 C CA . MET A 1 647 ? 18.709 -7.878 -31.954 1.00 91.12 647 MET A CA 1
ATOM 4926 C C . MET A 1 647 ? 17.572 -8.830 -31.562 1.00 91.12 647 MET A C 1
ATOM 4928 O O . MET A 1 647 ? 16.850 -9.323 -32.427 1.00 91.12 647 MET A O 1
ATOM 4932 N N . LYS A 1 648 ? 17.329 -8.992 -30.255 1.00 91.00 648 LYS A N 1
ATOM 4933 C CA . LYS A 1 648 ? 16.257 -9.846 -29.712 1.00 91.00 648 LYS A CA 1
ATOM 4934 C C . LYS A 1 648 ? 14.843 -9.349 -30.040 1.00 91.00 648 LYS A C 1
ATOM 4936 O O . LYS A 1 648 ? 13.904 -10.143 -30.027 1.00 91.00 648 LYS A O 1
ATOM 4941 N N . PHE A 1 649 ? 14.671 -8.064 -30.347 1.00 89.69 649 PHE A N 1
ATOM 4942 C CA . PHE A 1 649 ? 13.403 -7.493 -30.803 1.00 89.69 649 PHE A CA 1
ATOM 4943 C C . PHE A 1 649 ? 13.179 -7.702 -32.309 1.00 89.69 649 PHE A C 1
ATOM 4945 O O . PHE A 1 649 ? 12.081 -8.076 -32.717 1.00 89.69 649 PHE A O 1
ATOM 4952 N N . ILE A 1 650 ? 14.216 -7.521 -33.137 1.00 90.44 650 ILE A N 1
ATOM 4953 C CA . ILE A 1 650 ? 14.158 -7.743 -34.591 1.00 90.44 650 ILE A CA 1
ATOM 4954 C C . ILE A 1 650 ? 13.936 -9.231 -34.907 1.00 90.44 650 ILE A C 1
ATOM 4956 O O . ILE A 1 650 ? 13.122 -9.536 -35.776 1.00 90.44 650 ILE A O 1
ATOM 4960 N N . GLU A 1 651 ? 14.554 -10.146 -34.150 1.00 88.56 651 GLU A N 1
ATOM 4961 C CA . GLU A 1 651 ? 14.354 -11.606 -34.251 1.00 88.56 651 GLU A CA 1
ATOM 4962 C C . GLU A 1 651 ? 12.880 -12.047 -34.160 1.00 88.56 651 GLU A C 1
ATOM 4964 O O . GLU A 1 651 ? 12.508 -13.063 -34.744 1.00 88.56 651 GLU A O 1
ATOM 4969 N N . LYS A 1 652 ? 12.016 -11.291 -33.464 1.00 84.12 652 LYS A N 1
ATOM 4970 C CA . LYS A 1 652 ? 10.572 -11.593 -33.363 1.00 84.12 652 LYS A CA 1
ATOM 4971 C C . LYS A 1 652 ? 9.788 -11.250 -34.634 1.00 84.12 652 LYS A C 1
ATOM 4973 O O . LYS A 1 652 ? 8.632 -11.653 -34.768 1.00 84.12 652 LYS A O 1
ATOM 4978 N N . GLY A 1 653 ? 10.399 -10.497 -35.546 1.00 80.94 653 GLY A N 1
ATOM 4979 C CA . GLY A 1 653 ? 9.779 -9.997 -36.763 1.00 80.94 653 GLY A CA 1
ATOM 4980 C C . GLY A 1 653 ? 8.730 -8.904 -36.530 1.00 80.94 653 GLY A C 1
ATOM 4981 O O . GLY A 1 653 ? 8.271 -8.624 -35.424 1.00 80.94 653 GLY A O 1
ATOM 4982 N N . GLU A 1 654 ? 8.334 -8.264 -37.627 1.00 83.31 654 GLU A N 1
ATOM 4983 C CA . GLU A 1 654 ? 7.334 -7.196 -37.643 1.00 83.31 654 GLU A CA 1
ATOM 4984 C C . GLU A 1 654 ? 6.177 -7.533 -38.596 1.00 83.31 654 GLU A C 1
ATOM 4986 O O . GLU A 1 654 ? 6.376 -8.124 -39.664 1.00 83.31 654 GLU A O 1
ATOM 4991 N N . PHE A 1 655 ? 4.958 -7.166 -38.196 1.00 77.88 655 PHE A N 1
ATOM 4992 C CA . PHE A 1 655 ? 3.733 -7.364 -38.972 1.00 77.88 655 PHE A CA 1
ATOM 4993 C C . PHE A 1 655 ? 3.564 -6.242 -40.006 1.00 77.88 655 PHE A C 1
ATOM 4995 O O . PHE A 1 655 ? 3.963 -5.102 -39.767 1.00 77.88 655 PHE A O 1
ATOM 5002 N N . SER A 1 656 ? 2.950 -6.552 -41.149 1.00 70.00 656 SER A N 1
ATOM 5003 C CA . SER A 1 656 ? 2.632 -5.563 -42.185 1.00 70.00 656 SER A CA 1
ATOM 5004 C C . SER A 1 656 ? 1.817 -4.392 -41.622 1.00 70.00 656 SER A C 1
ATOM 5006 O O . SER A 1 656 ? 1.006 -4.557 -40.714 1.00 70.00 656 SER A O 1
ATOM 5008 N N . ASN A 1 657 ? 2.055 -3.197 -42.169 1.00 72.00 657 ASN A N 1
ATOM 5009 C CA . ASN A 1 657 ? 1.473 -1.906 -41.769 1.00 72.00 657 ASN A CA 1
ATOM 5010 C C . ASN A 1 657 ? 1.881 -1.362 -40.381 1.00 72.00 657 ASN A C 1
ATOM 5012 O O . ASN A 1 657 ? 1.605 -0.196 -40.100 1.00 72.00 657 ASN A O 1
ATOM 5016 N N . PHE A 1 658 ? 2.598 -2.124 -39.549 1.00 79.50 658 PHE A N 1
ATOM 5017 C CA . PHE A 1 658 ? 3.156 -1.631 -38.284 1.00 79.50 658 PHE A CA 1
ATOM 5018 C C . PHE A 1 658 ? 4.581 -1.071 -38.439 1.00 79.50 658 PHE A C 1
ATOM 5020 O O . PHE A 1 658 ? 5.247 -1.289 -39.452 1.00 79.50 658 PHE A O 1
ATOM 5027 N N . ARG A 1 659 ? 5.033 -0.287 -37.447 1.00 84.62 659 ARG A N 1
ATOM 5028 C CA . ARG A 1 659 ? 6.337 0.409 -37.450 1.00 84.62 659 ARG A CA 1
ATOM 5029 C C . ARG A 1 659 ? 7.031 0.386 -36.077 1.00 84.62 659 ARG A C 1
ATOM 5031 O O . ARG A 1 659 ? 7.545 1.400 -35.613 1.00 84.62 659 ARG A O 1
ATOM 5038 N N . PHE A 1 660 ? 7.004 -0.759 -35.405 1.00 84.31 660 PHE A N 1
ATOM 5039 C CA . PHE A 1 660 ? 7.616 -0.952 -34.091 1.00 84.31 660 PHE A CA 1
ATOM 5040 C C . PHE A 1 660 ? 9.144 -0.946 -34.154 1.00 84.31 660 PHE A C 1
ATOM 5042 O O . PHE A 1 660 ? 9.771 -0.321 -33.306 1.00 84.31 660 PHE A O 1
ATOM 5049 N N . GLN A 1 661 ? 9.755 -1.573 -35.167 1.00 91.25 661 GLN A N 1
ATOM 5050 C CA . GLN A 1 661 ? 11.216 -1.557 -35.326 1.00 91.25 661 GLN A CA 1
ATOM 5051 C C . GLN A 1 661 ? 11.748 -0.129 -35.523 1.00 91.25 661 GLN A C 1
ATOM 5053 O O . GLN A 1 661 ? 12.805 0.205 -34.994 1.00 91.25 661 GLN A O 1
ATOM 5058 N N . LYS A 1 662 ? 10.994 0.734 -36.221 1.00 91.19 662 LYS A N 1
ATOM 5059 C CA . LYS A 1 662 ? 11.310 2.163 -36.369 1.00 91.19 662 LYS A CA 1
ATOM 5060 C C . LYS A 1 662 ? 11.420 2.880 -35.017 1.00 91.19 662 LYS A C 1
ATOM 5062 O O . LYS A 1 662 ? 12.429 3.523 -34.745 1.00 91.19 662 LYS A O 1
ATOM 5067 N N . GLU A 1 663 ? 10.403 2.783 -34.156 1.00 90.12 663 GLU A N 1
ATOM 5068 C CA . GLU A 1 663 ? 10.454 3.439 -32.835 1.00 90.12 663 GLU A CA 1
ATOM 5069 C C . GLU A 1 663 ? 11.405 2.729 -31.854 1.00 90.12 663 GLU A C 1
ATOM 5071 O O . GLU A 1 663 ? 11.937 3.373 -30.951 1.00 90.12 663 GLU A O 1
ATOM 5076 N N . PHE A 1 664 ? 11.688 1.436 -32.057 1.00 93.75 664 PHE A N 1
ATOM 5077 C CA . PHE A 1 664 ? 12.708 0.711 -31.295 1.00 93.75 664 PHE A CA 1
ATOM 5078 C C . PHE A 1 664 ? 14.129 1.185 -31.625 1.00 93.75 664 PHE A C 1
ATOM 5080 O O . PHE A 1 664 ? 14.925 1.397 -30.719 1.00 93.75 664 PHE A O 1
ATOM 5087 N N . LEU A 1 665 ? 14.462 1.377 -32.908 1.00 95.69 665 LEU A N 1
ATOM 5088 C CA . LEU A 1 665 ? 15.810 1.771 -33.351 1.00 95.69 665 LEU A CA 1
ATOM 5089 C C . LEU A 1 665 ? 16.071 3.287 -33.295 1.00 95.69 665 LEU A C 1
ATOM 5091 O O . LEU A 1 665 ? 17.217 3.724 -33.398 1.00 95.69 665 LEU A O 1
ATOM 5095 N N . ARG A 1 666 ? 15.029 4.096 -33.088 1.00 95.81 666 ARG A N 1
ATOM 5096 C CA . ARG A 1 666 ? 15.103 5.560 -32.952 1.00 95.81 666 ARG A CA 1
ATOM 5097 C C . ARG A 1 666 ? 16.141 6.082 -31.930 1.00 95.81 666 ARG A C 1
ATOM 5099 O O . ARG A 1 666 ? 16.701 7.145 -32.202 1.00 95.81 666 ARG A O 1
ATOM 5106 N N . PRO A 1 667 ? 16.463 5.398 -30.810 1.00 97.69 667 PRO A N 1
ATOM 5107 C CA . PRO A 1 667 ? 17.516 5.846 -29.901 1.00 97.69 667 PRO A CA 1
ATOM 5108 C C . PRO A 1 667 ? 18.922 5.868 -30.511 1.00 97.69 667 PRO A C 1
ATOM 5110 O O . PRO A 1 667 ? 19.685 6.775 -30.195 1.00 97.69 667 PRO A O 1
ATOM 5113 N N . PHE A 1 668 ? 19.268 4.962 -31.434 1.00 98.00 668 PHE A N 1
ATOM 5114 C CA . PHE A 1 668 ? 20.579 5.002 -32.103 1.00 98.00 668 PHE A CA 1
ATOM 5115 C C . PHE A 1 668 ? 20.745 6.278 -32.942 1.00 98.00 668 PHE A C 1
ATOM 5117 O O . PHE A 1 668 ? 21.775 6.944 -32.870 1.00 98.00 668 PHE A O 1
ATOM 5124 N N . GLU A 1 669 ? 19.698 6.669 -33.676 1.00 97.06 669 GLU A N 1
ATOM 5125 C CA . GLU A 1 669 ? 19.639 7.929 -34.432 1.00 97.06 669 GLU A CA 1
ATOM 5126 C C . GLU A 1 669 ? 19.748 9.153 -33.504 1.00 97.06 669 GLU A C 1
ATOM 5128 O O . GLU A 1 669 ? 20.461 10.110 -33.812 1.00 97.06 669 GLU A O 1
ATOM 5133 N N . HIS A 1 670 ? 19.087 9.113 -32.341 1.00 97.56 670 HIS A N 1
ATOM 5134 C CA . HIS A 1 670 ? 19.171 10.174 -31.337 1.00 97.56 670 HIS A CA 1
ATOM 5135 C C . HIS A 1 670 ? 20.587 10.313 -30.766 1.00 97.56 670 HIS A C 1
ATOM 5137 O O . HIS A 1 670 ? 21.127 11.419 -30.746 1.00 97.56 670 HIS A O 1
ATOM 5143 N N . ILE A 1 671 ? 21.190 9.205 -30.326 1.00 97.50 671 ILE A N 1
ATOM 5144 C CA . ILE A 1 671 ? 22.514 9.177 -29.695 1.00 97.50 671 ILE A CA 1
ATOM 5145 C C . ILE A 1 671 ? 23.587 9.608 -30.700 1.00 97.50 671 ILE A C 1
ATOM 5147 O O . ILE A 1 671 ? 24.358 10.514 -30.390 1.00 97.50 671 ILE A O 1
ATOM 5151 N N . MET A 1 672 ? 23.573 9.074 -31.929 1.00 96.75 672 MET A N 1
ATOM 5152 C CA . MET A 1 672 ? 24.504 9.474 -32.996 1.00 96.75 672 MET A CA 1
ATOM 5153 C C . MET A 1 672 ? 24.455 10.985 -33.279 1.00 96.75 672 MET A C 1
ATOM 5155 O O . MET A 1 672 ? 25.482 11.623 -33.499 1.00 96.75 672 MET A O 1
ATOM 5159 N N . LYS A 1 673 ? 23.252 11.576 -33.241 1.00 95.69 673 LYS A N 1
ATOM 5160 C CA . LYS A 1 673 ? 23.023 13.005 -33.500 1.00 95.69 673 LYS A CA 1
ATOM 5161 C C . LYS A 1 673 ? 23.342 13.923 -32.312 1.00 95.69 673 LYS A C 1
ATOM 5163 O O . LYS A 1 673 ? 23.518 15.126 -32.512 1.00 95.69 673 LYS A O 1
ATOM 5168 N N . ARG A 1 674 ? 23.335 13.409 -31.078 1.00 95.62 674 ARG A N 1
ATOM 5169 C CA . ARG A 1 674 ? 23.457 14.216 -29.846 1.00 95.62 674 ARG A CA 1
ATOM 5170 C C . ARG A 1 674 ? 24.783 14.050 -29.117 1.00 95.62 674 ARG A C 1
ATOM 5172 O O . ARG A 1 674 ? 25.220 15.013 -28.487 1.00 95.62 674 ARG A O 1
ATOM 5179 N N . ASN A 1 675 ? 25.408 12.878 -29.183 1.00 92.25 675 ASN A N 1
ATOM 5180 C CA . ASN A 1 675 ? 26.671 12.630 -28.500 1.00 92.25 675 ASN A CA 1
ATOM 5181 C C . ASN A 1 675 ? 27.839 13.317 -29.240 1.00 92.25 675 ASN A C 1
ATOM 5183 O O . ASN A 1 675 ? 27.816 13.497 -30.460 1.00 92.25 675 ASN A O 1
ATOM 5187 N N . ARG A 1 676 ? 28.854 13.746 -28.483 1.00 91.44 676 ARG A N 1
ATOM 5188 C CA . ARG A 1 676 ? 30.071 14.403 -28.990 1.00 91.44 676 ARG A CA 1
ATOM 5189 C C . ARG A 1 676 ? 31.292 13.483 -28.987 1.00 91.44 676 ARG A C 1
ATOM 5191 O O . ARG A 1 676 ? 32.252 13.784 -29.685 1.00 91.44 676 ARG A O 1
ATOM 5198 N N . SER A 1 677 ? 31.258 12.393 -28.221 1.00 94.62 677 SER A N 1
ATOM 5199 C CA . SER A 1 677 ? 32.337 11.408 -28.187 1.00 94.62 677 SER A CA 1
ATOM 5200 C C . SER A 1 677 ? 32.374 10.600 -29.481 1.00 94.62 677 SER A C 1
ATOM 5202 O O . SER A 1 677 ? 31.370 10.000 -29.877 1.00 94.62 677 SER A O 1
ATOM 5204 N N . LEU A 1 678 ? 33.547 10.551 -30.115 1.00 93.81 678 LEU A N 1
ATOM 5205 C CA . LEU A 1 678 ? 33.786 9.699 -31.280 1.00 93.81 678 LEU A CA 1
ATOM 5206 C C . LEU A 1 678 ? 33.684 8.213 -30.908 1.00 93.81 678 LEU A C 1
ATOM 5208 O O . LEU A 1 678 ? 33.130 7.444 -31.684 1.00 93.81 678 LEU A O 1
ATOM 5212 N N . MET A 1 679 ? 34.097 7.822 -29.694 1.00 94.12 679 MET A N 1
ATOM 5213 C CA . MET A 1 679 ? 33.978 6.443 -29.202 1.00 94.12 679 MET A CA 1
ATOM 5214 C C . MET A 1 679 ? 32.516 5.979 -29.159 1.00 94.12 679 MET A C 1
ATOM 5216 O O . MET A 1 679 ? 32.202 4.874 -29.595 1.00 94.12 679 MET A O 1
ATOM 5220 N N . ILE A 1 680 ? 31.598 6.825 -28.676 1.00 95.31 680 ILE A N 1
ATOM 5221 C CA . ILE A 1 680 ? 30.172 6.468 -28.621 1.00 95.31 680 ILE A CA 1
ATOM 5222 C C . ILE A 1 680 ? 29.554 6.425 -30.025 1.00 95.31 680 ILE A C 1
ATOM 5224 O O . ILE A 1 680 ? 28.715 5.566 -30.296 1.00 95.31 680 ILE A O 1
ATOM 5228 N N . LYS A 1 681 ? 29.976 7.308 -30.936 1.00 96.31 681 LYS A N 1
ATOM 5229 C CA . LYS A 1 681 ? 29.515 7.302 -32.333 1.00 96.31 681 LYS A CA 1
ATOM 5230 C C . LYS A 1 681 ? 29.990 6.067 -33.102 1.00 96.31 681 LYS A C 1
ATOM 5232 O O . LYS A 1 681 ? 29.166 5.388 -33.708 1.00 96.31 681 LYS A O 1
ATOM 5237 N N . ASP A 1 682 ? 31.278 5.739 -33.020 1.00 95.00 682 ASP A N 1
ATOM 5238 C CA . ASP A 1 682 ? 31.863 4.506 -33.558 1.00 95.00 682 ASP A CA 1
ATOM 5239 C C . ASP A 1 682 ? 31.134 3.269 -33.010 1.00 95.00 682 ASP A C 1
ATOM 5241 O O . ASP A 1 682 ? 30.663 2.435 -33.785 1.00 95.00 682 ASP A O 1
ATOM 5245 N N . MET A 1 683 ? 30.913 3.205 -31.692 1.00 94.88 683 MET A N 1
ATOM 5246 C CA . MET A 1 683 ? 30.144 2.128 -31.068 1.00 94.88 683 MET A CA 1
ATOM 5247 C C . MET A 1 683 ? 28.710 2.045 -31.618 1.00 94.88 683 MET A C 1
ATOM 5249 O O . MET A 1 683 ? 28.242 0.948 -31.920 1.00 94.88 683 MET A O 1
ATOM 5253 N N . VAL A 1 684 ? 28.011 3.170 -31.818 1.00 97.44 684 VAL A N 1
ATOM 5254 C CA . VAL A 1 684 ? 26.674 3.184 -32.442 1.00 97.44 684 VAL A CA 1
ATOM 5255 C C . VAL A 1 684 ? 26.714 2.660 -33.882 1.00 97.44 684 VAL A C 1
ATOM 5257 O O . VAL A 1 684 ? 25.871 1.832 -34.231 1.00 97.44 684 VAL A O 1
ATOM 5260 N N . VAL A 1 685 ? 27.686 3.065 -34.707 1.00 96.44 685 VAL A N 1
ATOM 5261 C CA . VAL A 1 685 ? 27.820 2.553 -36.085 1.00 96.44 685 VAL A CA 1
ATOM 5262 C C . VAL A 1 685 ? 28.107 1.048 -36.074 1.00 96.44 685 VAL A C 1
ATOM 5264 O O . VAL A 1 685 ? 27.373 0.302 -36.722 1.00 96.44 685 VAL A O 1
ATOM 5267 N N . ARG A 1 686 ? 29.051 0.568 -35.247 1.00 95.44 686 ARG A N 1
ATOM 5268 C CA . ARG A 1 686 ? 29.314 -0.874 -35.050 1.00 95.44 686 ARG A CA 1
ATOM 5269 C C . ARG A 1 686 ? 28.061 -1.640 -34.623 1.00 95.44 686 ARG A C 1
ATOM 5271 O O . ARG A 1 686 ? 27.815 -2.733 -35.132 1.00 95.44 686 ARG A O 1
ATOM 5278 N N . CYS A 1 687 ? 27.243 -1.073 -33.731 1.00 96.62 687 CYS A N 1
ATOM 5279 C CA . CYS A 1 687 ? 25.974 -1.673 -33.311 1.00 96.62 687 CYS A CA 1
ATOM 5280 C C . CYS A 1 687 ? 24.999 -1.831 -34.487 1.00 96.62 687 CYS A C 1
ATOM 5282 O O . CYS A 1 687 ? 24.419 -2.907 -34.651 1.00 96.62 687 CYS A O 1
ATOM 5284 N N . ILE A 1 688 ? 24.829 -0.793 -35.317 1.00 96.25 688 ILE A N 1
ATOM 5285 C CA . ILE A 1 688 ? 23.979 -0.865 -36.515 1.00 96.25 688 ILE A CA 1
ATOM 5286 C C . ILE A 1 688 ? 24.537 -1.883 -37.520 1.00 96.25 688 ILE A C 1
ATOM 5288 O O . ILE A 1 688 ? 23.786 -2.748 -37.971 1.00 96.25 688 ILE A O 1
ATOM 5292 N N . THR A 1 689 ? 25.835 -1.846 -37.828 1.00 94.25 689 THR A N 1
ATOM 5293 C CA . THR A 1 689 ? 26.488 -2.786 -38.755 1.00 94.25 689 THR A CA 1
ATOM 5294 C C . THR A 1 689 ? 26.351 -4.237 -38.296 1.00 94.25 689 THR A C 1
ATOM 5296 O O . THR A 1 689 ? 25.977 -5.100 -39.090 1.00 94.25 689 THR A O 1
ATOM 5299 N N . GLN A 1 690 ? 26.542 -4.528 -37.005 1.00 93.25 690 GLN A N 1
ATOM 5300 C CA . GLN A 1 690 ? 26.345 -5.885 -36.492 1.00 93.25 690 GLN A CA 1
ATOM 5301 C C . GLN A 1 690 ? 24.875 -6.330 -36.587 1.00 93.25 690 GLN A C 1
ATOM 5303 O O . GLN A 1 690 ? 24.612 -7.498 -36.878 1.00 93.25 690 GLN A O 1
ATOM 5308 N N . MET A 1 691 ? 23.909 -5.427 -36.375 1.00 93.06 691 MET A N 1
ATOM 5309 C CA . MET A 1 691 ? 22.485 -5.737 -36.552 1.00 93.06 691 MET A CA 1
ATOM 5310 C C . MET A 1 691 ? 22.121 -6.001 -38.013 1.00 93.06 691 MET A C 1
ATOM 5312 O O . MET A 1 691 ? 21.422 -6.974 -38.279 1.00 93.06 691 MET A O 1
ATOM 5316 N N . VAL A 1 692 ? 22.627 -5.205 -38.960 1.00 92.31 692 VAL A N 1
ATOM 5317 C CA . VAL A 1 692 ? 22.470 -5.462 -40.402 1.00 92.31 692 VAL A CA 1
ATOM 5318 C C . VAL A 1 692 ? 23.007 -6.853 -40.739 1.00 92.31 692 VAL A C 1
ATOM 5320 O O . VAL A 1 692 ? 22.254 -7.705 -41.212 1.00 92.31 692 VAL A O 1
ATOM 5323 N N . ASN A 1 693 ? 24.265 -7.128 -40.394 1.00 91.31 693 ASN A N 1
ATOM 5324 C CA . ASN A 1 693 ? 24.951 -8.353 -40.809 1.00 91.31 693 ASN A CA 1
ATOM 5325 C C . ASN A 1 693 ? 24.411 -9.619 -40.112 1.00 91.31 693 ASN A C 1
ATOM 5327 O O . ASN A 1 693 ? 24.636 -10.725 -40.599 1.00 91.31 693 ASN A O 1
ATOM 5331 N N . SER A 1 694 ? 23.664 -9.468 -39.009 1.00 90.81 694 SER A N 1
ATOM 5332 C CA . SER A 1 694 ? 23.030 -10.580 -38.281 1.00 90.81 694 SER A CA 1
ATOM 5333 C C . SER A 1 694 ? 21.533 -10.755 -38.569 1.00 90.81 694 SER A C 1
ATOM 5335 O O . SER A 1 694 ? 21.008 -11.841 -38.344 1.00 90.81 694 SER A O 1
ATOM 5337 N N . GLN A 1 695 ? 20.816 -9.698 -38.977 1.00 90.19 695 GLN A N 1
ATOM 5338 C CA . GLN A 1 695 ? 19.342 -9.661 -38.959 1.00 90.19 695 GLN A CA 1
ATOM 5339 C C . GLN A 1 695 ? 18.682 -8.984 -40.179 1.00 90.19 695 GLN A C 1
ATOM 5341 O O . GLN A 1 695 ? 17.465 -8.814 -40.158 1.00 90.19 695 GLN A O 1
ATOM 5346 N N . ALA A 1 696 ? 19.414 -8.607 -41.239 1.00 88.56 696 ALA A N 1
ATOM 5347 C CA . ALA A 1 696 ? 18.876 -7.861 -42.394 1.00 88.56 696 ALA A CA 1
ATOM 5348 C C . ALA A 1 696 ? 17.516 -8.369 -42.926 1.00 88.56 696 ALA A C 1
ATOM 5350 O O . ALA A 1 696 ? 16.594 -7.573 -43.097 1.00 88.56 696 ALA A O 1
ATOM 5351 N N . SER A 1 697 ? 17.350 -9.684 -43.106 1.00 88.31 697 SER A N 1
ATOM 5352 C CA . SER A 1 697 ? 16.109 -10.316 -43.597 1.00 88.31 697 SER A CA 1
ATOM 5353 C C . SER A 1 697 ? 14.894 -10.159 -42.665 1.00 88.31 697 SER A C 1
ATOM 5355 O O . SER A 1 697 ? 13.750 -10.270 -43.107 1.00 88.31 697 SER A O 1
ATOM 5357 N N . ASN A 1 698 ? 15.122 -9.877 -41.380 1.00 89.44 698 ASN A N 1
ATOM 5358 C CA . ASN A 1 698 ? 14.084 -9.606 -40.386 1.00 89.44 698 ASN A CA 1
ATOM 5359 C C . ASN A 1 698 ? 13.772 -8.103 -40.239 1.00 89.44 698 ASN A C 1
ATOM 5361 O O . ASN A 1 698 ? 12.762 -7.744 -39.620 1.00 89.44 698 ASN A O 1
ATOM 5365 N N . VAL A 1 699 ? 14.592 -7.210 -40.808 1.00 90.19 699 VAL A N 1
ATOM 5366 C CA . VAL A 1 699 ? 14.372 -5.757 -40.753 1.00 90.19 699 VAL A CA 1
ATOM 5367 C C . VAL A 1 699 ? 13.315 -5.329 -41.777 1.00 90.19 699 VAL A C 1
ATOM 5369 O O . VAL A 1 699 ? 13.388 -5.644 -42.963 1.00 90.19 699 VAL A O 1
ATOM 5372 N N . LYS A 1 700 ? 12.321 -4.567 -41.310 1.00 88.81 700 LYS A N 1
ATOM 5373 C CA . LYS A 1 700 ? 11.205 -4.026 -42.099 1.00 88.81 700 LYS A CA 1
ATOM 5374 C C . LYS A 1 700 ? 11.124 -2.508 -41.936 1.00 88.81 700 LYS A C 1
ATOM 5376 O O . LYS A 1 700 ? 11.791 -1.788 -42.674 1.00 88.81 700 LYS A O 1
ATOM 5381 N N . SER A 1 701 ? 10.374 -1.976 -40.967 1.00 91.12 701 SER A N 1
ATOM 5382 C CA . SER A 1 701 ? 10.311 -0.517 -40.755 1.00 91.12 701 SER A CA 1
ATOM 5383 C C . SER A 1 701 ? 11.616 0.084 -40.218 1.00 91.12 701 SER A C 1
ATOM 5385 O O . SER A 1 701 ? 11.858 1.276 -40.422 1.00 91.12 701 SER A O 1
ATOM 5387 N N . GLY A 1 702 ? 12.468 -0.734 -39.586 1.00 91.69 702 GLY A N 1
ATOM 5388 C CA . GLY A 1 702 ? 13.741 -0.314 -38.994 1.00 91.69 702 GLY A CA 1
ATOM 5389 C C . GLY A 1 702 ? 14.772 0.231 -39.990 1.00 91.69 702 GLY A C 1
ATOM 5390 O O . GLY A 1 702 ? 15.601 1.056 -39.605 1.00 91.69 702 GLY A O 1
ATOM 5391 N N . TRP A 1 703 ? 14.685 -0.137 -41.278 1.00 92.50 703 TRP A N 1
ATOM 5392 C CA . TRP A 1 703 ? 15.611 0.332 -42.322 1.00 92.50 703 TRP A CA 1
ATOM 5393 C C . TRP A 1 703 ? 15.723 1.860 -42.386 1.00 92.50 703 TRP A C 1
ATOM 5395 O O . TRP A 1 703 ? 16.808 2.380 -42.642 1.00 92.50 703 TRP A O 1
ATOM 5405 N N . LYS A 1 704 ? 14.641 2.600 -42.092 1.00 91.56 704 LYS A N 1
ATOM 5406 C CA . LYS A 1 704 ? 14.682 4.071 -42.086 1.00 91.56 704 LYS A CA 1
ATOM 5407 C C . LYS A 1 704 ? 15.684 4.620 -41.063 1.00 91.56 704 LYS A C 1
ATOM 5409 O O . LYS A 1 704 ? 16.394 5.569 -41.382 1.00 91.56 704 LYS A O 1
ATOM 5414 N N . ASN A 1 705 ? 15.753 4.049 -39.861 1.00 94.75 705 ASN A N 1
ATOM 5415 C CA . ASN A 1 705 ? 16.673 4.518 -38.822 1.00 94.75 705 ASN A CA 1
ATOM 5416 C C . ASN A 1 705 ? 18.102 4.026 -39.079 1.00 94.75 705 ASN A C 1
ATOM 5418 O O . ASN A 1 705 ? 19.034 4.787 -38.856 1.00 94.75 705 ASN A O 1
ATOM 5422 N N . ILE A 1 706 ? 18.273 2.816 -39.630 1.00 94.56 706 ILE A N 1
ATOM 5423 C CA . ILE A 1 706 ? 19.578 2.283 -40.068 1.00 94.56 706 ILE A CA 1
ATOM 5424 C C . ILE A 1 706 ? 20.240 3.241 -41.070 1.00 94.56 706 ILE A C 1
ATOM 5426 O O . ILE A 1 706 ? 21.327 3.755 -40.808 1.00 94.56 706 ILE A O 1
ATOM 5430 N N . PHE A 1 707 ? 19.552 3.575 -42.168 1.00 95.19 707 PHE A N 1
ATOM 5431 C CA . PHE A 1 707 ? 20.074 4.539 -43.142 1.00 95.19 707 PHE A CA 1
ATOM 5432 C C . PHE A 1 707 ? 20.189 5.962 -42.574 1.00 95.19 707 PHE A C 1
ATOM 5434 O O . PHE A 1 707 ? 21.083 6.699 -42.982 1.00 95.19 707 PHE A O 1
ATOM 5441 N N . SER A 1 708 ? 19.351 6.355 -41.606 1.00 95.38 708 SER A N 1
ATOM 5442 C CA . SER A 1 708 ? 19.498 7.654 -40.934 1.00 95.38 708 SER A CA 1
ATOM 5443 C C . SER A 1 708 ? 20.742 7.726 -40.040 1.00 95.38 708 SER A C 1
ATOM 5445 O O . SER A 1 708 ? 21.345 8.792 -39.955 1.00 95.38 708 SER A O 1
ATOM 5447 N N . VAL A 1 709 ? 21.156 6.626 -39.397 1.00 96.44 709 VAL A N 1
ATOM 5448 C CA . VAL A 1 709 ? 22.423 6.564 -38.648 1.00 96.44 709 VAL A CA 1
ATOM 5449 C C . VAL A 1 709 ? 23.609 6.603 -39.609 1.00 96.44 709 VAL A C 1
ATOM 5451 O O . VAL A 1 709 ? 24.506 7.414 -39.402 1.00 96.44 709 VAL A O 1
ATOM 5454 N N . PHE A 1 710 ? 23.597 5.821 -40.695 1.00 96.06 710 PHE A N 1
ATOM 5455 C CA . PHE A 1 710 ? 24.681 5.868 -41.687 1.00 96.06 710 PHE A CA 1
ATOM 5456 C C . PHE A 1 710 ? 24.786 7.224 -42.400 1.00 96.06 710 PHE A C 1
ATOM 5458 O O . PHE A 1 710 ? 25.891 7.680 -42.661 1.00 96.06 710 PHE A O 1
ATOM 5465 N N . HIS A 1 711 ? 23.673 7.922 -42.647 1.00 94.38 711 HIS A N 1
ATOM 5466 C CA . HIS A 1 711 ? 23.697 9.288 -43.181 1.00 94.38 711 HIS A CA 1
ATOM 5467 C C . HIS A 1 711 ? 24.345 10.290 -42.208 1.00 94.38 711 HIS A C 1
ATOM 5469 O O . HIS A 1 711 ? 25.113 11.150 -42.640 1.00 94.38 711 HIS A O 1
ATOM 5475 N N . LEU A 1 712 ? 24.078 10.164 -40.902 1.00 94.62 712 LEU A N 1
ATOM 5476 C CA . LEU A 1 712 ? 24.744 10.967 -39.870 1.00 94.62 712 LEU A CA 1
ATOM 5477 C C . LEU A 1 712 ? 26.239 10.619 -39.760 1.00 94.62 712 LEU A C 1
ATOM 5479 O O . LEU A 1 712 ? 27.052 11.527 -39.642 1.00 94.62 712 LEU A O 1
ATOM 5483 N N . ALA A 1 713 ? 26.603 9.336 -39.855 1.00 94.44 713 ALA A N 1
ATOM 5484 C CA . ALA A 1 713 ? 27.991 8.865 -39.828 1.00 94.44 713 ALA A CA 1
ATOM 5485 C C . ALA A 1 713 ? 28.805 9.321 -41.048 1.00 94.44 713 ALA A C 1
ATOM 5487 O O . ALA A 1 713 ? 29.911 9.820 -40.893 1.00 94.44 713 ALA A O 1
ATOM 5488 N N . ALA A 1 714 ? 28.227 9.259 -42.250 1.00 92.25 714 ALA A N 1
ATOM 5489 C CA . ALA A 1 714 ? 28.817 9.797 -43.479 1.00 92.25 714 ALA A CA 1
ATOM 5490 C C . ALA A 1 714 ? 28.878 11.342 -43.517 1.00 92.25 714 ALA A C 1
ATOM 5492 O O . ALA A 1 714 ? 29.355 11.911 -44.496 1.00 92.25 714 ALA A O 1
ATOM 5493 N N . SER A 1 715 ? 28.377 12.013 -42.472 1.00 90.81 715 SER A N 1
ATOM 5494 C CA . SER A 1 715 ? 28.482 13.462 -42.255 1.00 90.81 715 SER A CA 1
ATOM 5495 C C . SER A 1 715 ? 29.411 13.811 -41.078 1.00 90.81 715 SER A C 1
ATOM 5497 O O . SER A 1 715 ? 29.403 14.955 -40.620 1.00 90.81 715 SER A O 1
ATOM 5499 N N . ASP A 1 716 ? 30.157 12.837 -40.546 1.00 92.31 716 ASP A N 1
ATOM 5500 C CA . ASP A 1 716 ? 31.131 13.041 -39.473 1.00 92.31 716 ASP A CA 1
ATOM 5501 C C . ASP A 1 716 ? 32.533 13.377 -40.011 1.00 92.31 716 ASP A C 1
ATOM 5503 O O . ASP A 1 716 ? 32.795 13.282 -41.208 1.00 92.31 716 ASP A O 1
ATOM 5507 N N . ASN A 1 717 ? 33.437 13.780 -39.115 1.00 90.94 717 ASN A N 1
ATOM 5508 C CA . ASN A 1 717 ? 34.819 14.133 -39.460 1.00 90.94 717 ASN A CA 1
ATOM 5509 C C . ASN A 1 717 ? 35.817 12.982 -39.234 1.00 90.94 717 ASN A C 1
ATOM 5511 O O . ASN A 1 717 ? 36.977 13.112 -39.617 1.00 90.94 717 ASN A O 1
ATOM 5515 N N . ASP A 1 718 ? 35.405 11.895 -38.572 1.00 93.31 718 ASP A N 1
ATOM 5516 C CA . ASP A 1 718 ? 36.258 10.726 -38.341 1.00 93.31 718 ASP A CA 1
ATOM 5517 C C . ASP A 1 718 ? 36.189 9.745 -39.521 1.00 93.31 718 ASP A C 1
ATOM 5519 O O . ASP A 1 718 ? 35.120 9.235 -39.867 1.00 93.31 718 ASP A O 1
ATOM 5523 N N . GLU A 1 719 ? 37.345 9.468 -40.123 1.00 92.94 719 GLU A N 1
ATOM 5524 C CA . GLU A 1 719 ? 37.472 8.640 -41.326 1.00 92.94 719 GLU A CA 1
ATOM 5525 C C . GLU A 1 719 ? 36.979 7.198 -41.110 1.00 92.94 719 GLU A C 1
ATOM 5527 O O . GLU A 1 719 ? 36.308 6.654 -41.983 1.00 92.94 719 GLU A O 1
ATOM 5532 N N . ASN A 1 720 ? 37.196 6.609 -39.927 1.00 92.50 720 ASN A N 1
ATOM 5533 C CA . ASN A 1 720 ? 36.770 5.239 -39.608 1.00 92.50 720 ASN A CA 1
ATOM 5534 C C . ASN A 1 720 ? 35.239 5.138 -39.503 1.00 92.50 720 ASN A C 1
ATOM 5536 O O . ASN A 1 720 ? 34.633 4.173 -39.974 1.00 92.50 720 ASN A O 1
ATOM 5540 N N . ILE A 1 721 ? 34.606 6.139 -38.879 1.00 93.12 721 ILE A N 1
ATOM 5541 C CA . ILE A 1 721 ? 33.144 6.239 -38.742 1.00 93.12 721 ILE A CA 1
ATOM 5542 C C . ILE A 1 721 ? 32.485 6.394 -40.119 1.00 93.12 721 ILE A C 1
ATOM 5544 O O . ILE A 1 721 ? 31.471 5.746 -40.398 1.00 93.12 721 ILE A O 1
ATOM 5548 N N . VAL A 1 722 ? 33.078 7.221 -40.984 1.00 94.38 722 VAL A N 1
ATOM 5549 C CA . VAL A 1 722 ? 32.625 7.442 -42.363 1.00 94.38 722 VAL A CA 1
ATOM 5550 C C . VAL A 1 722 ? 32.808 6.173 -43.206 1.00 94.38 722 VAL A C 1
ATOM 5552 O O . VAL A 1 722 ? 31.841 5.699 -43.806 1.00 94.38 722 VAL A O 1
ATOM 5555 N N . GLU A 1 723 ? 34.008 5.583 -43.223 1.00 93.75 723 GLU A N 1
ATOM 5556 C CA . GLU A 1 723 ? 34.336 4.383 -44.005 1.00 93.75 723 GLU A CA 1
ATOM 5557 C C . GLU A 1 723 ? 33.435 3.201 -43.625 1.00 93.75 723 GLU A C 1
ATOM 5559 O O . GLU A 1 723 ? 32.792 2.613 -44.497 1.00 93.75 723 GLU A O 1
ATOM 5564 N N . MET A 1 724 ? 33.282 2.907 -42.328 1.00 92.75 724 MET A N 1
ATOM 5565 C CA . MET A 1 724 ? 32.446 1.800 -41.848 1.00 92.75 724 MET A CA 1
ATOM 5566 C C . MET A 1 724 ? 30.972 1.957 -42.257 1.00 92.75 724 MET A C 1
ATOM 5568 O O . MET A 1 724 ? 30.313 0.972 -42.611 1.00 92.75 724 MET A O 1
ATOM 5572 N N . ALA A 1 725 ? 30.447 3.186 -42.250 1.00 93.31 725 ALA A N 1
ATOM 5573 C CA . ALA A 1 725 ? 29.089 3.475 -42.701 1.00 93.31 725 ALA A CA 1
ATOM 5574 C C . ALA A 1 725 ? 28.928 3.297 -44.222 1.00 93.31 725 ALA A C 1
ATOM 5576 O O . ALA A 1 725 ? 27.919 2.741 -44.672 1.00 93.31 725 ALA A O 1
ATOM 5577 N N . PHE A 1 726 ? 29.921 3.712 -45.017 1.00 93.38 726 PHE A N 1
ATOM 5578 C CA . PHE A 1 726 ? 29.928 3.507 -46.467 1.00 93.38 726 PHE A CA 1
ATOM 5579 C C . PHE A 1 726 ? 30.058 2.029 -46.848 1.00 93.38 726 PHE A C 1
ATOM 5581 O O . PHE A 1 726 ? 29.264 1.550 -47.661 1.00 93.38 726 PHE A O 1
ATOM 5588 N N . ASP A 1 727 ? 30.986 1.285 -46.245 1.00 92.94 727 ASP A N 1
ATOM 5589 C CA . ASP A 1 727 ? 31.194 -0.132 -46.560 1.00 92.94 727 ASP A CA 1
ATOM 5590 C C . ASP A 1 727 ? 30.003 -0.998 -46.124 1.00 92.94 727 ASP A C 1
ATOM 5592 O O . ASP A 1 727 ? 29.566 -1.862 -46.885 1.00 92.94 727 ASP A O 1
ATOM 5596 N N . THR A 1 728 ? 29.372 -0.700 -44.980 1.00 92.31 728 THR A N 1
ATOM 5597 C CA . THR A 1 728 ? 28.122 -1.380 -44.588 1.00 92.31 728 THR A CA 1
ATOM 5598 C C . THR A 1 728 ? 26.970 -1.038 -45.542 1.00 92.31 728 THR A C 1
ATOM 5600 O O . THR A 1 728 ? 26.190 -1.909 -45.925 1.00 92.31 728 THR A O 1
ATOM 5603 N N . THR A 1 729 ? 26.864 0.218 -45.991 1.00 91.88 729 THR A N 1
ATOM 5604 C CA . THR A 1 729 ? 25.844 0.633 -46.975 1.00 91.88 729 THR A CA 1
ATOM 5605 C C . THR A 1 729 ? 26.042 -0.069 -48.324 1.00 91.88 729 THR A C 1
ATOM 5607 O O . THR A 1 729 ? 25.080 -0.542 -48.933 1.00 91.88 729 THR A O 1
ATOM 5610 N N . LYS A 1 730 ? 27.293 -0.206 -48.766 1.00 88.94 730 LYS A N 1
ATOM 5611 C CA . LYS A 1 730 ? 27.709 -0.966 -49.953 1.00 88.94 730 LYS A CA 1
ATOM 5612 C C . LYS A 1 730 ? 27.410 -2.460 -49.804 1.00 88.94 730 LYS A C 1
ATOM 5614 O O . LYS A 1 730 ? 26.866 -3.051 -50.735 1.00 88.94 730 LYS A O 1
ATOM 5619 N N . GLU A 1 731 ? 27.658 -3.057 -48.636 1.00 88.00 731 GLU A N 1
ATOM 5620 C CA . GLU A 1 731 ? 27.253 -4.436 -48.333 1.00 88.00 731 GLU A CA 1
ATOM 5621 C C . GLU A 1 731 ? 25.730 -4.620 -48.457 1.00 88.00 731 GLU A C 1
ATOM 5623 O O . GLU A 1 731 ? 25.286 -5.569 -49.110 1.00 88.00 731 GLU A O 1
ATOM 5628 N N . ILE A 1 732 ? 24.926 -3.688 -47.928 1.00 88.38 732 ILE A N 1
ATOM 5629 C CA . ILE A 1 732 ? 23.457 -3.741 -48.033 1.00 88.38 732 ILE A CA 1
ATOM 5630 C C . ILE A 1 732 ? 22.991 -3.702 -49.493 1.00 88.38 732 ILE A C 1
ATOM 5632 O O . ILE A 1 732 ? 22.149 -4.512 -49.896 1.00 88.38 732 ILE A O 1
ATOM 5636 N N . ILE A 1 733 ? 23.544 -2.782 -50.289 1.00 85.19 733 ILE A N 1
ATOM 5637 C CA . ILE A 1 733 ? 23.191 -2.627 -51.705 1.00 85.19 733 ILE A CA 1
ATOM 5638 C C . ILE A 1 733 ? 23.585 -3.880 -52.499 1.00 85.19 733 ILE A C 1
ATOM 5640 O O . ILE A 1 733 ? 22.766 -4.421 -53.239 1.00 85.19 733 ILE A O 1
ATOM 5644 N N . CYS A 1 734 ? 24.805 -4.390 -52.318 1.00 84.88 734 CYS A N 1
ATOM 5645 C CA . CYS A 1 734 ? 25.288 -5.541 -53.077 1.00 84.88 734 CYS A CA 1
ATOM 5646 C C . CYS A 1 734 ? 24.629 -6.872 -52.672 1.00 84.88 734 CYS A C 1
ATOM 5648 O O . CYS A 1 734 ? 24.424 -7.714 -53.545 1.00 84.88 734 CYS A O 1
ATOM 5650 N N . LYS A 1 735 ? 24.303 -7.088 -51.387 1.00 81.44 735 LYS A N 1
ATOM 5651 C CA . LYS A 1 735 ? 23.782 -8.382 -50.899 1.00 81.44 735 LYS A CA 1
ATOM 5652 C C . LYS A 1 735 ? 22.259 -8.458 -50.816 1.00 81.44 735 LYS A C 1
ATOM 5654 O O . LYS A 1 735 ? 21.691 -9.450 -51.263 1.00 81.44 735 LYS A O 1
ATOM 5659 N N . TYR A 1 736 ? 21.593 -7.451 -50.248 1.00 75.12 736 TYR A N 1
ATOM 5660 C CA . TYR A 1 736 ? 20.165 -7.547 -49.903 1.00 75.12 736 TYR A CA 1
ATOM 5661 C C . TYR A 1 736 ? 19.254 -6.842 -50.915 1.00 75.12 736 TYR A C 1
ATOM 5663 O O . TYR A 1 736 ? 18.170 -7.339 -51.218 1.00 75.12 736 TYR A O 1
ATOM 5671 N N . TYR A 1 737 ? 19.697 -5.737 -51.525 1.00 69.19 737 TYR A N 1
ATOM 5672 C CA . TYR A 1 737 ? 18.864 -4.972 -52.467 1.00 69.19 737 TYR A CA 1
ATOM 5673 C C . TYR A 1 737 ? 18.439 -5.793 -53.699 1.00 69.19 737 TYR A C 1
ATOM 5675 O O . TYR A 1 737 ? 17.281 -5.743 -54.114 1.00 69.19 737 TYR A O 1
ATOM 5683 N N . HIS A 1 738 ? 19.340 -6.620 -54.240 1.00 61.00 738 HIS A N 1
ATOM 5684 C CA . HIS A 1 738 ? 19.033 -7.528 -55.352 1.00 61.00 738 HIS A CA 1
ATOM 5685 C C . HIS A 1 738 ? 18.044 -8.651 -54.997 1.00 61.00 738 HIS A C 1
ATOM 5687 O O . HIS A 1 738 ? 17.402 -9.187 -55.899 1.00 61.00 738 HIS A O 1
ATOM 5693 N N . VAL A 1 739 ? 17.907 -9.004 -53.715 1.00 55.56 739 VAL A N 1
ATOM 5694 C CA . VAL A 1 739 ? 17.057 -10.112 -53.250 1.00 55.56 739 VAL A CA 1
ATOM 5695 C C . VAL A 1 739 ? 15.680 -9.598 -52.824 1.00 55.56 739 VAL A C 1
ATOM 5697 O O . VAL A 1 739 ? 14.663 -10.062 -53.336 1.00 55.56 739 VAL A O 1
ATOM 5700 N N . ASP A 1 740 ? 15.632 -8.597 -51.943 1.00 54.41 740 ASP A N 1
ATOM 5701 C CA . ASP A 1 740 ? 14.385 -8.160 -51.306 1.00 54.41 740 ASP A CA 1
ATOM 5702 C C . ASP A 1 740 ? 13.610 -7.110 -52.125 1.00 54.41 740 ASP A C 1
ATOM 5704 O O . ASP A 1 740 ? 12.380 -7.172 -52.219 1.00 54.41 740 ASP A O 1
ATOM 5708 N N . PHE A 1 741 ? 14.294 -6.155 -52.771 1.00 54.56 741 PHE A N 1
ATOM 5709 C CA . PHE A 1 741 ? 13.614 -5.079 -53.513 1.00 54.56 741 PHE A CA 1
ATOM 5710 C C . PHE A 1 741 ? 13.109 -5.517 -54.895 1.00 54.56 741 PHE A C 1
ATOM 5712 O O . PHE A 1 741 ? 12.078 -5.018 -55.357 1.00 54.56 741 PHE A O 1
ATOM 5719 N N . PHE A 1 742 ? 13.753 -6.500 -55.536 1.00 46.94 742 PHE A N 1
ATOM 5720 C CA . PHE A 1 742 ? 13.293 -7.024 -56.829 1.00 46.94 742 PHE A CA 1
ATOM 5721 C C . PHE A 1 742 ? 11.920 -7.720 -56.714 1.00 46.94 742 PHE A C 1
ATOM 5723 O O . PHE A 1 742 ? 11.075 -7.597 -57.603 1.00 46.94 742 PHE A O 1
ATOM 5730 N N . ILE A 1 743 ? 11.648 -8.364 -55.571 1.00 48.06 743 ILE A N 1
ATOM 5731 C CA . ILE A 1 743 ? 10.354 -8.997 -55.264 1.00 48.06 743 ILE A CA 1
ATOM 5732 C C . ILE A 1 743 ? 9.239 -7.953 -55.090 1.00 48.06 743 ILE A C 1
ATOM 5734 O O . ILE A 1 743 ? 8.104 -8.202 -55.501 1.00 48.06 743 ILE A O 1
ATOM 5738 N N . TYR A 1 744 ? 9.534 -6.773 -54.533 1.00 42.94 744 TYR A N 1
ATOM 5739 C CA . TYR A 1 744 ? 8.556 -5.679 -54.452 1.00 42.94 744 TYR A CA 1
ATOM 5740 C C . TYR A 1 744 ? 8.249 -5.062 -55.820 1.00 42.94 744 TYR A C 1
ATOM 5742 O O . TYR A 1 744 ? 7.085 -4.770 -56.092 1.00 42.94 744 TYR A O 1
ATOM 5750 N N . SER A 1 745 ? 9.250 -4.931 -56.697 1.00 38.84 745 SER A N 1
ATOM 5751 C CA . SER A 1 745 ? 9.035 -4.506 -58.088 1.00 38.84 745 SER A CA 1
ATOM 5752 C C . SER A 1 745 ? 8.070 -5.458 -58.809 1.00 38.84 745 SER A C 1
ATOM 5754 O O . SER A 1 745 ? 7.010 -5.038 -59.275 1.00 38.84 745 SER A O 1
ATOM 5756 N N . LEU A 1 746 ? 8.357 -6.768 -58.773 1.00 41.50 746 LEU A N 1
ATOM 5757 C CA . LEU A 1 746 ? 7.504 -7.796 -59.380 1.00 41.50 746 LEU A CA 1
ATOM 5758 C C . LEU A 1 746 ? 6.093 -7.857 -58.772 1.00 41.50 746 LEU A C 1
ATOM 5760 O O . LEU A 1 746 ? 5.129 -8.058 -59.509 1.00 41.50 746 LEU A O 1
ATOM 5764 N N . LYS A 1 747 ? 5.935 -7.652 -57.456 1.00 40.75 747 LYS A N 1
ATOM 5765 C CA . LYS A 1 747 ? 4.605 -7.621 -56.819 1.00 40.75 747 LYS A CA 1
ATOM 5766 C C . LYS A 1 747 ? 3.768 -6.410 -57.225 1.00 40.75 747 LYS A C 1
ATOM 5768 O O . LYS A 1 747 ? 2.564 -6.574 -57.391 1.00 40.75 747 LYS A O 1
ATOM 5773 N N . SER A 1 748 ? 4.370 -5.239 -57.434 1.00 36.09 748 SER A N 1
ATOM 5774 C CA . SER A 1 748 ? 3.648 -4.091 -58.003 1.00 36.09 748 SER A CA 1
ATOM 5775 C C . SER A 1 748 ? 3.246 -4.336 -59.461 1.00 36.09 748 SER A C 1
ATOM 5777 O O . SER A 1 748 ? 2.146 -3.962 -59.854 1.00 36.09 748 SER A O 1
ATOM 5779 N N . SER A 1 749 ? 4.083 -5.018 -60.255 1.00 35.41 749 SER A N 1
ATOM 5780 C CA . SER A 1 749 ? 3.732 -5.407 -61.631 1.00 35.41 749 SER A CA 1
ATOM 5781 C C . SER A 1 749 ? 2.593 -6.436 -61.701 1.00 35.41 749 SER A C 1
ATOM 5783 O O . SER A 1 749 ? 1.779 -6.369 -62.614 1.00 35.41 749 SER A O 1
ATOM 5785 N N . PHE A 1 750 ? 2.496 -7.353 -60.733 1.00 38.75 750 PHE A N 1
ATOM 5786 C CA . PHE A 1 750 ? 1.446 -8.385 -60.670 1.00 38.75 750 PHE A CA 1
ATOM 5787 C C . PHE A 1 750 ? 0.108 -7.929 -60.053 1.00 38.75 750 PHE A C 1
ATOM 5789 O O . PHE A 1 750 ? -0.808 -8.737 -59.948 1.00 38.75 750 PHE A O 1
ATOM 5796 N N . TYR A 1 751 ? -0.017 -6.659 -59.654 1.00 35.16 751 TYR A N 1
ATOM 5797 C CA . TYR A 1 751 ? -1.295 -6.018 -59.290 1.00 35.16 751 TYR A CA 1
ATOM 5798 C C . TYR A 1 751 ? -1.787 -5.030 -60.371 1.00 35.16 751 TYR A C 1
ATOM 5800 O O . TYR A 1 751 ? -2.703 -4.244 -60.132 1.00 35.16 751 TYR A O 1
ATOM 5808 N N . LEU A 1 752 ? -1.165 -5.060 -61.556 1.00 33.72 752 LEU A N 1
ATOM 5809 C CA . LEU A 1 752 ? -1.476 -4.240 -62.736 1.00 33.72 752 LEU A CA 1
ATOM 5810 C C . LEU A 1 752 ? -1.741 -5.096 -63.997 1.00 33.72 752 LEU A C 1
ATOM 5812 O O . LEU A 1 752 ? -1.692 -4.586 -65.117 1.00 33.72 752 LEU A O 1
ATOM 5816 N N . LEU A 1 753 ? -2.033 -6.384 -63.786 1.00 32.62 753 LEU A N 1
ATOM 5817 C CA . LEU A 1 753 ? -2.455 -7.408 -64.749 1.00 32.62 753 LEU A CA 1
ATOM 5818 C C . LEU A 1 753 ? -3.619 -8.210 -64.148 1.00 32.62 753 LEU A C 1
ATOM 5820 O O . LEU A 1 753 ? -4.482 -8.634 -64.944 1.00 32.62 753 LEU A O 1
#

Secondary structure (DSSP, 8-state):
----------------------------------------------S--SSSSSSSSSSTTS----S-HHHHHHHTTT-SSS--S---------------------------------------PPPPPPPPHHHHHHHHHHHHHTT--SHHHHHHHHHHHHHHHHHT----SS--TT-HHHHHHHHHHHHHHHHHHT--HHHHH-HHHHHHIIIIIHHHHHHHTT-SSHHHHHHHHHHHHHHHHHHGGG-HHHHHHHIIIIIIHHHH-TTS-HHHHHHHHHHHHHHTT-HHHHHHHIIIIIS-TTS--HHHHHHHHHHHHHH-----S--HHHHHHHHHHHHHHHHHHHHHHHHHHHHTHHHHH-THHHHHHHGGGGTS---PPPHHHHHHHHHHHHHHHHH---HHHHHHHHHHHHHHHHHHHHTT-HHHHHHHHHHHHHHTSSSSS--GGG--HHHHHHHHHHHHHHHHSTTT-GGGHHHHHHHHHHHHHHHHHHHT--GGG-SSSS------------------SSSHHHHHHHHHHHHHHT-HHHHHHHHHHHGGGGGS-TTHHHHHHHHHHHHHHHHHHSSS---HHHHHHHHHHHHHTTS-HHHHHHHHHHHHHHHHHHTT-SSHHHHHHHHHHHHHHHHHHHTT---TT--HHHHHHHHHHHHHHH---HHHHHHHHHHHHHHHHHHGGG-STTHHHHHHHHHHHTTSS-HHHHHHHHHHHHHHIIIIIIIIIHHHHHHHHTT--

Sequence (753 aa):
MKAAPQKSSPDVNEDNKGGVDVLPAREEGEGGEGCPDTRTEGDGASVTDIALLDAADQVVSVLLVPSVTIRAALCTVLVLHTTDARSCADNDVRALPAAAENAAARSPDVGDREAKPVETPSSSATVTRIPSQESLAAVNAVENEGKLSHVLQKDAFLVFRSLCKLSMKPLPEAPDPKSHELRSKILSLEMLLSIVQNAGPVFRSHDTFSTAVKQYLCVALSKNGVSPIPEVFHLSLALFVALLSNFKAHLKMQIEVFFKEIFLNILEAGSSSFQHKWMVIQALTRICADAQSVVDIYVNYDCDLSAANIFERLINDLSKIAQGGQPGEYGTSAAGQEQSMRLKGLECLVSTLKCMVEWSKDLYINPNTLSNLSEWHTSTPTLSPTSLSWACFLAAFSVGLQEGDDAEVAALCLDGLRCAIRIACVFHMETERDAFVQCLARFTLLTANSPLTEMKAKNVDCIKTLITVAHTDGNYLGKSWLEILKCISQLELAQLIGTGVKPQYIRHAGLKMTNDSSNFLDSFPEFISGEQKKLAHIKESMGETSSQSVVVAVDRIFTGSTRLDGDAVVHFVTALCQVSLDELSAATPRMFSLQKIVEISYYNMGRIRLQWSRIWEVLGGHFNKVGCNPNEDIAVFAVDSLRQLAMKFIEKGEFSNFRFQKEFLRPFEHIMKRNRSLMIKDMVVRCITQMVNSQASNVKSGWKNIFSVFHLAASDNDENIVEMAFDTTKEIICKYYHVDFFIYSLKSSFYLL

Foldseek 3Di:
DDDDDDDDDDDDDDDDDDDDDDDDDDDDDDYDDDDDDDDDDDDDDDDDPPPPPVVPPVVPPDPQPFPPPVCVVQVVLPPPPDDDDDDDDDDDDDDDDDDDDDDDDDDDDDDDDDDDDDDDDDDDDDDDDDDDPVVVLVVVLVVLLVPDPDPVVNVVLVLLLVLLVLLQDDDPPDHDPPDPSVVSNLVSLVVNLVCLQPPDPCLQPPVSNLVSCVSRVLVSLLRQLPDPDLSSVLSSLSNVLSCCVRHVSSQLPSVLCCLVRRQLCLLVDPPRDLSSNVSSLVSLLVQLLALVSLVCLCVSAVVDPVHHNSNLSLLLSLLDLLLFDDDDPDDPVVVVSSVVSNLSSLSSLLSNLVSLLVVLVVLVVDVVSCVVVVVCPVPDDDPPPPPSSLVSLLSSLLSLLVPDPDPSSLVSSLSSLLSQLSNCLSSLVLVSNLSSLVSLLVLLVLPPPDPLLPFDPSSLVSLVSLLVCCVPRLQRSQQSLLSSVSSVVSLVVLVCVLVVHDQVPPLDDDDDPDDDDDDDDDDDDDDDPPCVVVSVSSNVSCVSSPDPVNVVSSVCSLLVLLVHDLRSNLSNLLSLLVSQVVQCPDPNHHCPSVVSLLSSLVSPLVDDPVSNVSSLVRSLVSLLVQLQDPDVSSVLVSLVSLLVSLLVNLVVADDPPDQPLCSSLVSLLSSLVRHPDPVSLQSSLVSLLVSCVRRVVSDDNNVVSSVSSLVSQCVDPDPSSNVSSVVSVVVCCVPPCVPPVVVVVVVVVVVVD